Protein AF-A0A1F9ZA64-F1 (afdb_monomer)

Secondary structure (DSSP, 8-state):
------PPPPP-PPPPPPPPPPPPHHHHHHHHHHHHHHHHHHHHHHHHHHTT-SSHHHHHHHHHHHHHHHHHHHHHHHHHHHHHHHGGG-HHHHHHHHHHHHHHHHHHHHHHHTTTTTS-TTHHHHHHHHHHHHHHHHHHHHHHHTT----HHHHHHHHHHHHHHHHHHTTS---TTTHHHHHHHHHHHHHHHHHHHHHHHHHHHHH-GGGS---TT-PPPS-------S-TTS--S-HHHHHHHHHHHHHHHHHHHHHHHHHHHHHHHHHHHHHHHHHHHTT--TTTS-----TT-EEEEE-SSSTT-SS--TTHHHHHHHHHHHHHHTT-SEEEEEEEHHHHH-HHHHHHHHHHHHHHHHTT-EEEEEEEE-GGGGTSPPPHHHHHHHHHHHHHHHHHHH--SEE-SSS-TTTHHHHHHTS---HHHHHHHHHHHHHHHHHH-TT-EEEEEEESSHHHHHHHHHHHH--S---EEEEEE--SSGGGGGGHHHHHHHHHH-TTSEEEEEEE---HHHH-HHHHHHHHHHHHHHIIIII--SEEEES-SBTTSSTTS-TT------SB-TT-PBPHHHHHHHHHHHHH--

Structure (mmCIF, N/CA/C/O backbone):
data_AF-A0A1F9ZA64-F1
#
_entry.id   AF-A0A1F9ZA64-F1
#
loop_
_atom_site.group_PDB
_atom_site.id
_atom_site.type_symbol
_atom_site.label_atom_id
_atom_site.label_alt_id
_atom_site.label_comp_id
_atom_site.label_asym_id
_atom_site.label_entity_id
_atom_site.label_seq_id
_atom_site.pdbx_PDB_ins_code
_atom_site.Cartn_x
_atom_site.Cartn_y
_atom_site.Cartn_z
_atom_site.occupancy
_atom_site.B_iso_or_equiv
_atom_site.auth_seq_id
_atom_site.auth_comp_id
_atom_site.auth_asym_id
_atom_site.auth_atom_id
_atom_site.pdbx_PDB_model_num
ATOM 1 N N . MET A 1 1 ? 93.917 59.468 -30.353 1.00 34.66 1 MET A N 1
ATOM 2 C CA . MET A 1 1 ? 94.855 58.396 -30.747 1.00 34.66 1 MET A CA 1
ATOM 3 C C . MET A 1 1 ? 94.301 57.108 -30.159 1.00 34.66 1 MET A C 1
ATOM 5 O O . MET A 1 1 ? 94.281 56.991 -28.949 1.00 34.66 1 MET A O 1
ATOM 9 N N . GLU A 1 2 ? 93.487 56.354 -30.891 1.00 36.88 2 GLU A N 1
ATOM 10 C CA . GLU A 1 2 ? 93.859 55.410 -31.963 1.00 36.88 2 GLU A CA 1
ATOM 11 C C . GLU A 1 2 ? 94.019 53.977 -31.410 1.00 36.88 2 GLU A C 1
ATOM 13 O O . GLU A 1 2 ? 94.601 53.795 -30.346 1.00 36.88 2 GLU A O 1
ATOM 18 N N . LYS A 1 3 ? 93.527 53.001 -32.198 1.00 34.22 3 LYS A N 1
ATOM 19 C CA . LYS A 1 3 ? 93.493 51.527 -32.032 1.00 34.22 3 LYS A CA 1
ATOM 20 C C . LYS A 1 3 ? 92.385 50.967 -31.125 1.00 34.22 3 LYS A C 1
ATOM 22 O O . LYS A 1 3 ? 92.122 51.507 -30.068 1.00 34.22 3 LYS A O 1
ATOM 27 N N . ALA A 1 4 ? 91.735 49.837 -31.410 1.00 40.09 4 ALA A N 1
ATOM 28 C CA . ALA A 1 4 ? 91.620 48.952 -32.574 1.00 40.09 4 ALA A CA 1
ATOM 29 C C . ALA A 1 4 ? 90.578 47.853 -32.228 1.00 40.09 4 ALA A C 1
ATOM 31 O O . ALA A 1 4 ? 90.284 47.638 -31.059 1.00 40.09 4 ALA A O 1
ATOM 32 N N . MET A 1 5 ? 90.160 47.094 -33.250 1.00 35.97 5 MET A N 1
ATOM 33 C CA . MET A 1 5 ? 89.627 45.711 -33.218 1.00 35.97 5 MET A CA 1
ATOM 34 C C . MET A 1 5 ? 88.100 45.471 -33.124 1.00 35.97 5 MET A C 1
ATOM 36 O O . MET A 1 5 ? 87.472 45.606 -32.086 1.00 35.97 5 MET A O 1
ATOM 40 N N . ARG A 1 6 ? 87.581 45.019 -34.283 1.00 34.66 6 ARG A N 1
ATOM 41 C CA . ARG A 1 6 ? 86.536 44.013 -34.604 1.00 34.66 6 ARG A CA 1
ATOM 42 C C . ARG A 1 6 ? 85.399 43.729 -33.594 1.00 34.66 6 ARG A C 1
ATOM 44 O O . ARG A 1 6 ? 85.682 43.264 -32.495 1.00 34.66 6 ARG A O 1
ATOM 51 N N . PRO A 1 7 ? 84.118 43.799 -34.020 1.00 39.09 7 PRO A N 1
ATOM 52 C CA . PRO A 1 7 ? 82.998 43.307 -33.226 1.00 39.09 7 PRO A CA 1
ATOM 53 C C . PRO A 1 7 ? 82.739 41.806 -33.432 1.00 39.09 7 PRO A C 1
ATOM 55 O O . PRO A 1 7 ? 82.813 41.274 -34.543 1.00 39.09 7 PRO A O 1
ATOM 58 N N . ALA A 1 8 ? 82.409 41.155 -32.318 1.00 40.00 8 ALA A N 1
ATOM 59 C CA . ALA A 1 8 ? 81.906 39.796 -32.213 1.00 40.00 8 ALA A CA 1
ATOM 60 C C . ALA A 1 8 ? 80.422 39.706 -32.620 1.00 40.00 8 ALA A C 1
ATOM 62 O O . ALA A 1 8 ? 79.635 40.624 -32.398 1.00 40.00 8 ALA A O 1
ATOM 63 N N . THR A 1 9 ? 80.046 38.565 -33.192 1.00 44.16 9 THR A N 1
ATOM 64 C CA . THR A 1 9 ? 78.666 38.125 -33.452 1.00 44.16 9 THR A CA 1
ATOM 65 C C . THR A 1 9 ? 77.849 37.971 -32.165 1.00 44.16 9 THR A C 1
ATOM 67 O O . THR A 1 9 ? 78.349 37.334 -31.235 1.00 44.16 9 THR A O 1
ATOM 70 N N . PRO A 1 10 ? 76.577 38.414 -32.120 1.00 46.56 10 PRO A N 1
ATOM 71 C CA . PRO A 1 10 ? 75.652 38.020 -31.068 1.00 46.56 10 PRO A CA 1
ATOM 72 C C . PRO A 1 10 ? 74.839 36.778 -31.465 1.00 46.56 10 PRO A C 1
ATOM 74 O O . PRO A 1 10 ? 74.295 36.670 -32.565 1.00 46.56 10 PRO A O 1
ATOM 77 N N . SER A 1 11 ? 74.765 35.845 -30.523 1.00 44.78 11 SER A N 1
ATOM 78 C CA . SER A 1 11 ? 73.931 34.649 -30.501 1.00 44.78 11 SER A CA 1
ATOM 79 C C . SER A 1 11 ? 72.573 34.924 -29.831 1.00 44.78 11 SER A C 1
ATOM 81 O O . SER A 1 11 ? 72.484 35.715 -28.898 1.00 44.78 11 SER A O 1
ATOM 83 N N . GLY A 1 12 ? 71.536 34.194 -30.264 1.00 42.25 12 GLY A N 1
ATOM 84 C CA . GLY A 1 12 ? 70.399 33.799 -29.415 1.00 42.25 12 GLY A CA 1
ATOM 85 C C . GLY A 1 12 ? 69.157 34.700 -29.406 1.00 42.25 12 GLY A C 1
ATOM 86 O O . GLY A 1 12 ? 68.970 35.489 -28.488 1.00 42.25 12 GLY A O 1
ATOM 87 N N . GLY A 1 13 ? 68.241 34.499 -30.362 1.00 39.81 13 GLY A N 1
ATOM 88 C CA . GLY A 1 13 ? 66.859 34.996 -30.293 1.00 39.81 13 GLY A CA 1
ATOM 89 C C . GLY A 1 13 ? 65.888 33.899 -29.838 1.00 39.81 13 GLY A C 1
ATOM 90 O O . GLY A 1 13 ? 65.765 32.870 -30.499 1.00 39.81 13 GLY A O 1
ATOM 91 N N . VAL A 1 14 ? 65.206 34.119 -28.713 1.00 44.47 14 VAL A N 1
ATOM 92 C CA . VAL A 1 14 ? 64.148 33.256 -28.154 1.00 44.47 14 VAL A CA 1
ATOM 93 C C . VAL A 1 14 ? 62.829 33.496 -28.903 1.00 44.47 14 VAL A C 1
ATOM 95 O O . VAL A 1 14 ? 62.376 34.633 -29.010 1.00 44.47 14 VAL A O 1
ATOM 98 N N . SER A 1 15 ? 62.189 32.435 -29.405 1.00 43.09 15 SER A N 1
ATOM 99 C CA . SER A 1 15 ? 60.874 32.490 -30.063 1.00 43.09 15 SER A CA 1
ATOM 100 C C . SER A 1 15 ? 59.727 32.394 -29.049 1.00 43.09 15 SER A C 1
ATOM 102 O O . SER A 1 15 ? 59.600 31.383 -28.356 1.00 43.09 15 SER A O 1
ATOM 104 N N . VAL A 1 16 ? 58.859 33.407 -29.000 1.00 46.50 16 VAL A N 1
ATOM 105 C CA . VAL A 1 16 ? 57.597 33.393 -28.236 1.00 46.50 16 VAL A CA 1
ATOM 106 C C . VAL A 1 16 ? 56.478 32.781 -29.100 1.00 46.50 16 VAL A C 1
ATOM 108 O O . VAL A 1 16 ? 56.348 33.166 -30.264 1.00 46.50 16 VAL A O 1
ATOM 111 N N . PRO A 1 17 ? 55.651 31.847 -28.586 1.00 46.22 17 PRO A N 1
ATOM 112 C CA . PRO A 1 17 ? 54.546 31.269 -29.346 1.00 46.22 17 PRO A CA 1
ATOM 113 C C . PRO A 1 17 ? 53.368 32.249 -29.463 1.00 46.22 17 PRO A C 1
ATOM 115 O O . PRO A 1 17 ? 52.856 32.760 -28.469 1.00 46.22 17 PRO A O 1
ATOM 118 N N . VAL A 1 18 ? 52.914 32.484 -30.696 1.00 53.03 18 VAL A N 1
ATOM 119 C CA . VAL A 1 18 ? 51.732 33.299 -31.016 1.00 53.03 18 VAL A CA 1
ATOM 120 C C . VAL A 1 18 ? 50.469 32.445 -30.867 1.00 53.03 18 VAL A C 1
ATOM 122 O O . VAL A 1 18 ? 50.368 31.367 -31.454 1.00 53.03 18 VAL A O 1
ATOM 125 N N . ALA A 1 19 ? 49.498 32.920 -30.083 1.00 49.59 19 ALA A N 1
ATOM 126 C CA . ALA A 1 19 ? 48.211 32.251 -29.907 1.00 49.59 19 ALA A CA 1
ATOM 127 C C . ALA A 1 19 ? 47.408 32.217 -31.228 1.00 49.59 19 ALA A C 1
ATOM 129 O O . ALA A 1 19 ? 47.380 33.213 -31.956 1.00 49.59 19 ALA A O 1
ATOM 130 N N . PRO A 1 20 ? 46.732 31.099 -31.555 1.00 52.38 20 PRO A N 1
ATOM 131 C CA . PRO A 1 20 ? 45.963 30.990 -32.788 1.00 52.38 20 PRO A CA 1
ATOM 132 C C . PRO A 1 20 ? 44.730 31.913 -32.764 1.00 52.38 20 PRO A C 1
ATOM 134 O O . PRO A 1 20 ? 44.122 32.110 -31.708 1.00 52.38 20 PRO A O 1
ATOM 137 N N . PRO A 1 21 ? 44.316 32.454 -33.925 1.00 52.38 21 PRO A N 1
ATOM 138 C CA . PRO A 1 21 ? 43.219 33.408 -33.998 1.00 52.38 21 PRO A CA 1
ATOM 139 C C . PRO A 1 21 ? 41.872 32.775 -33.599 1.00 52.38 21 PRO A C 1
ATOM 141 O O . PRO A 1 21 ? 41.626 31.591 -33.870 1.00 52.38 21 PRO A O 1
ATOM 144 N N . PRO A 1 22 ? 40.965 33.555 -32.982 1.00 57.94 22 PRO A N 1
ATOM 145 C CA . PRO A 1 22 ? 39.662 33.067 -32.552 1.00 57.94 22 PRO A CA 1
ATOM 146 C C . PRO A 1 22 ? 38.815 32.614 -33.748 1.00 57.94 22 PRO A C 1
ATOM 148 O O . PRO A 1 22 ? 38.746 33.264 -34.792 1.00 57.94 22 PRO A O 1
ATOM 151 N N . ARG A 1 23 ? 38.140 31.470 -33.588 1.00 48.25 23 ARG A N 1
ATOM 152 C CA . ARG A 1 23 ? 37.271 30.896 -34.626 1.00 48.25 23 ARG A CA 1
ATOM 153 C C . ARG A 1 23 ? 36.085 31.830 -34.935 1.00 48.25 23 ARG A C 1
ATOM 155 O O . ARG A 1 23 ? 35.483 32.368 -34.006 1.00 48.25 23 ARG A O 1
ATOM 162 N N . PRO A 1 24 ? 35.670 31.964 -36.209 1.00 54.94 24 PRO A N 1
ATOM 163 C CA . PRO A 1 24 ? 34.635 32.913 -36.614 1.00 54.94 24 PRO A CA 1
ATOM 164 C C . PRO A 1 24 ? 33.249 32.565 -36.044 1.00 54.94 24 PRO A C 1
ATOM 166 O O . PRO A 1 24 ? 32.749 31.445 -36.192 1.00 54.94 24 PRO A O 1
ATOM 169 N N . ALA A 1 25 ? 32.585 33.570 -35.463 1.00 53.97 25 ALA A N 1
ATOM 170 C CA . ALA A 1 25 ? 31.289 33.482 -34.776 1.00 53.97 25 ALA A CA 1
ATOM 171 C C . ALA A 1 25 ? 30.141 32.876 -35.618 1.00 53.97 25 ALA A C 1
ATOM 173 O O . ALA A 1 25 ? 29.195 32.306 -35.071 1.00 53.97 25 ALA A O 1
ATOM 174 N N . LYS A 1 26 ? 30.238 32.915 -36.955 1.00 52.34 26 LYS A N 1
ATOM 175 C CA . LYS A 1 26 ? 29.260 32.294 -37.869 1.00 52.34 26 LYS A CA 1
ATOM 176 C C . LYS A 1 26 ? 29.178 30.768 -37.736 1.00 52.34 26 LYS A C 1
ATOM 178 O O . LYS A 1 26 ? 28.122 30.203 -38.012 1.00 52.34 26 LYS A O 1
ATOM 183 N N . ARG A 1 27 ? 30.250 30.096 -37.297 1.00 45.53 27 ARG A N 1
ATOM 184 C CA . ARG A 1 27 ? 30.264 28.630 -37.148 1.00 45.53 27 ARG A CA 1
ATOM 185 C C . ARG A 1 27 ? 29.477 28.174 -35.913 1.00 45.53 27 ARG A C 1
ATOM 187 O O . ARG A 1 27 ? 28.686 27.245 -36.019 1.00 45.53 27 ARG A O 1
ATOM 194 N N . ARG A 1 28 ? 29.574 28.918 -34.802 1.00 51.19 28 ARG A N 1
ATOM 195 C CA . ARG A 1 28 ? 28.826 28.638 -33.559 1.00 51.19 28 ARG A CA 1
ATOM 196 C C . ARG A 1 28 ? 27.310 28.796 -33.717 1.00 51.19 28 ARG A C 1
ATOM 198 O O . ARG A 1 28 ? 26.560 27.986 -33.187 1.00 51.19 28 ARG A O 1
ATOM 205 N N . ARG A 1 29 ? 26.841 29.783 -34.495 1.00 50.91 29 ARG A N 1
ATOM 206 C CA . ARG A 1 29 ? 25.395 29.967 -34.749 1.00 50.91 29 ARG A CA 1
ATOM 207 C C . ARG A 1 29 ? 24.776 28.840 -35.586 1.00 50.91 29 ARG A C 1
ATOM 209 O O . ARG A 1 29 ? 23.631 28.479 -35.347 1.00 50.91 29 ARG A O 1
ATOM 216 N N . ARG A 1 30 ? 25.520 28.261 -36.538 1.00 45.62 30 ARG A N 1
ATOM 217 C CA . ARG A 1 30 ? 25.044 27.113 -37.335 1.00 45.62 30 ARG A CA 1
ATOM 218 C C . ARG A 1 30 ? 25.040 25.807 -36.541 1.00 45.62 30 ARG A C 1
ATOM 220 O O . ARG A 1 30 ? 24.115 25.022 -36.704 1.00 45.62 30 ARG A O 1
ATOM 227 N N . GLU A 1 31 ? 26.031 25.598 -35.676 1.00 45.09 31 GLU A N 1
ATOM 228 C CA . GLU A 1 31 ? 26.086 24.430 -34.786 1.00 45.09 31 GLU A CA 1
ATOM 229 C C . GLU A 1 31 ? 24.939 24.467 -33.754 1.00 45.09 31 GLU A C 1
ATOM 231 O O . GLU A 1 31 ? 24.256 23.463 -33.577 1.00 45.09 31 GLU A O 1
ATOM 236 N N . GLY A 1 32 ? 24.629 25.636 -33.176 1.00 47.22 32 GLY A N 1
ATOM 237 C CA . GLY A 1 32 ? 23.491 25.796 -32.257 1.00 47.22 32 GLY A CA 1
ATOM 238 C C . GLY A 1 32 ? 22.116 25.590 -32.909 1.00 47.22 32 GLY A C 1
ATOM 239 O O . GLY A 1 32 ? 21.260 24.922 -32.335 1.00 47.22 32 GLY A O 1
ATOM 240 N N . ALA A 1 33 ? 21.908 26.096 -34.131 1.00 50.22 33 ALA A N 1
ATOM 241 C CA . ALA A 1 33 ? 20.642 25.922 -34.853 1.00 50.22 33 ALA A CA 1
ATOM 242 C C . ALA A 1 33 ? 20.391 24.464 -35.286 1.00 50.22 33 ALA A C 1
ATOM 244 O O . ALA A 1 33 ? 19.247 24.014 -35.304 1.00 50.22 33 ALA A O 1
ATOM 245 N N . LEU A 1 34 ? 21.452 23.710 -35.602 1.00 42.75 34 LEU A N 1
ATOM 246 C CA . LEU A 1 34 ? 21.355 22.290 -35.946 1.00 42.75 34 LEU A CA 1
ATOM 247 C C . LEU A 1 34 ? 21.003 21.436 -34.718 1.00 42.75 34 LEU A C 1
ATOM 249 O O . LEU A 1 34 ? 20.156 20.554 -34.816 1.00 42.75 34 LEU A O 1
ATOM 253 N N . ILE A 1 35 ? 21.612 21.724 -33.563 1.00 46.09 35 ILE A N 1
ATOM 254 C CA . ILE A 1 35 ? 21.318 21.031 -32.299 1.00 46.09 35 ILE A CA 1
ATOM 255 C C . ILE A 1 35 ? 19.862 21.275 -31.883 1.00 46.09 35 ILE A C 1
ATOM 257 O O . ILE A 1 35 ? 19.161 20.330 -31.530 1.00 46.09 35 ILE A O 1
ATOM 261 N N . LEU A 1 36 ? 19.380 22.516 -32.005 1.00 44.19 36 LEU A N 1
ATOM 262 C CA . LEU A 1 36 ? 17.999 22.865 -31.671 1.00 44.19 36 LEU A CA 1
ATOM 263 C C . LEU A 1 36 ? 16.986 22.220 -32.635 1.00 44.19 36 LEU A C 1
ATOM 265 O O . LEU A 1 36 ? 15.976 21.687 -32.191 1.00 44.19 36 LEU A O 1
ATOM 269 N N . GLY A 1 37 ? 17.276 22.193 -33.941 1.00 49.38 37 GLY A N 1
ATOM 270 C CA . GLY A 1 37 ? 16.413 21.537 -34.933 1.00 49.38 37 GLY A CA 1
ATOM 271 C C . GLY A 1 37 ? 16.327 20.016 -34.762 1.00 49.38 37 GLY A C 1
ATOM 272 O O . GLY A 1 37 ? 15.260 19.435 -34.944 1.00 49.38 37 GLY A O 1
ATOM 273 N N . VAL A 1 38 ? 17.427 19.369 -34.362 1.00 42.41 38 VAL A N 1
ATOM 274 C CA . VAL A 1 38 ? 17.452 17.931 -34.051 1.00 42.41 38 VAL A CA 1
ATOM 275 C C . VAL A 1 38 ? 16.685 17.636 -32.757 1.00 42.41 38 VAL A C 1
ATOM 277 O O . VAL A 1 38 ? 15.917 16.679 -32.720 1.00 42.41 38 VAL A O 1
ATOM 280 N N . ALA A 1 39 ? 16.812 18.479 -31.728 1.00 39.50 39 ALA A N 1
ATOM 281 C CA . ALA A 1 39 ? 16.066 18.320 -30.479 1.00 39.50 39 ALA A CA 1
ATOM 282 C C . ALA A 1 39 ? 14.544 18.468 -30.676 1.00 39.50 39 ALA A C 1
ATOM 284 O O . ALA A 1 39 ? 13.777 17.664 -30.154 1.00 39.50 39 ALA A O 1
ATOM 285 N N . VAL A 1 40 ? 14.103 19.435 -31.489 1.00 43.44 40 VAL A N 1
ATOM 286 C CA . VAL A 1 40 ? 12.673 19.687 -31.762 1.00 43.44 40 VAL A CA 1
ATOM 287 C C . VAL A 1 40 ? 12.016 18.566 -32.583 1.00 43.44 40 VAL A C 1
ATOM 289 O O . VAL A 1 40 ? 10.820 18.336 -32.440 1.00 43.44 40 VAL A O 1
ATOM 292 N N . LEU A 1 41 ? 12.777 17.832 -33.404 1.00 41.91 41 LEU A N 1
ATOM 293 C CA . LEU A 1 41 ? 12.263 16.696 -34.186 1.00 41.91 41 LEU A CA 1
ATOM 294 C C . LEU A 1 41 ? 12.318 15.357 -33.439 1.00 41.91 41 LEU A C 1
ATOM 296 O O . LEU A 1 41 ? 11.470 14.499 -33.674 1.00 41.91 41 LEU A O 1
ATOM 300 N N . LEU A 1 42 ? 13.297 15.162 -32.550 1.00 38.84 42 LEU A N 1
ATOM 301 C CA . LEU A 1 42 ? 13.461 13.896 -31.831 1.00 38.84 42 LEU A CA 1
ATOM 302 C C . LEU A 1 42 ? 12.441 13.713 -30.704 1.00 38.84 42 LEU A C 1
ATOM 304 O O . LEU A 1 42 ? 12.009 12.588 -30.487 1.00 38.84 42 LEU A O 1
ATOM 308 N N . VAL A 1 43 ? 12.015 14.789 -30.037 1.00 40.06 43 VAL A N 1
ATOM 309 C CA . VAL A 1 43 ? 11.092 14.711 -28.888 1.00 40.06 43 VAL A CA 1
ATOM 310 C C . VAL A 1 43 ? 9.669 14.254 -29.281 1.00 40.06 43 VAL A C 1
ATOM 312 O O . VAL A 1 43 ? 9.134 13.354 -28.631 1.00 40.06 43 VAL A O 1
ATOM 315 N N . PRO A 1 44 ? 9.045 14.760 -30.365 1.00 37.69 44 PRO A N 1
ATOM 316 C CA . PRO A 1 44 ? 7.736 14.265 -30.805 1.00 37.69 44 PRO A CA 1
ATOM 317 C C . PRO A 1 44 ? 7.814 12.860 -31.416 1.00 37.69 44 PRO A C 1
ATOM 319 O O . PRO A 1 44 ? 6.914 12.047 -31.224 1.00 37.69 44 PRO A O 1
ATOM 322 N N . ALA A 1 45 ? 8.907 12.547 -32.124 1.00 40.34 45 ALA A N 1
ATOM 323 C CA . ALA A 1 45 ? 9.122 11.230 -32.718 1.00 40.34 45 ALA A CA 1
ATOM 324 C C . ALA A 1 45 ? 9.350 10.147 -31.653 1.00 40.34 45 ALA A C 1
ATOM 326 O O . ALA A 1 45 ? 8.847 9.036 -31.810 1.00 40.34 45 ALA A O 1
ATOM 327 N N . SER A 1 46 ? 10.041 10.471 -30.552 1.00 36.31 46 SER A N 1
ATOM 328 C CA . SER A 1 46 ? 10.144 9.559 -29.413 1.00 36.31 46 SER A CA 1
ATOM 329 C C . SER A 1 46 ? 8.778 9.305 -28.786 1.00 36.31 46 SER A C 1
ATOM 331 O O . SER A 1 46 ? 8.461 8.151 -28.553 1.00 36.31 46 SER A O 1
ATOM 333 N N . LEU A 1 47 ? 7.930 10.330 -28.624 1.00 38.97 47 LEU A N 1
ATOM 334 C CA . LEU A 1 47 ? 6.593 10.182 -28.030 1.00 38.97 47 LEU A CA 1
ATOM 335 C C . LEU A 1 47 ? 5.646 9.301 -28.869 1.00 38.97 47 LEU A C 1
ATOM 337 O O . LEU A 1 47 ? 4.953 8.462 -28.306 1.00 38.97 47 LEU A O 1
ATOM 341 N N . VAL A 1 48 ? 5.655 9.421 -30.203 1.00 40.09 48 VAL A N 1
ATOM 342 C CA . VAL A 1 48 ? 4.830 8.575 -31.096 1.00 40.09 48 VAL A CA 1
ATOM 343 C C . VAL A 1 48 ? 5.315 7.116 -31.119 1.00 40.09 48 VAL A C 1
ATOM 345 O O . VAL A 1 48 ? 4.509 6.192 -31.208 1.00 40.09 48 VAL A O 1
ATOM 348 N N . VAL A 1 49 ? 6.628 6.884 -31.011 1.00 38.72 49 VAL A N 1
ATOM 349 C CA . VAL A 1 49 ? 7.214 5.532 -30.944 1.00 38.72 49 VAL A CA 1
ATOM 350 C C . VAL A 1 49 ? 6.993 4.886 -29.571 1.00 38.72 49 VAL A C 1
ATOM 352 O O . VAL A 1 49 ? 6.755 3.676 -29.510 1.00 38.72 49 VAL A O 1
ATOM 355 N N . THR A 1 50 ? 6.986 5.676 -28.490 1.00 39.12 50 THR A N 1
ATOM 356 C CA . THR A 1 50 ? 6.597 5.239 -27.138 1.00 39.12 50 THR A CA 1
ATOM 357 C C . THR A 1 50 ? 5.199 4.617 -27.138 1.00 39.12 50 THR A C 1
ATOM 359 O O . THR A 1 50 ? 5.006 3.559 -26.548 1.00 39.12 50 THR A O 1
ATOM 362 N N . SER A 1 51 ? 4.244 5.193 -27.876 1.00 39.84 51 SER A N 1
ATOM 363 C CA . SER A 1 51 ? 2.868 4.679 -27.964 1.00 39.84 51 SER A CA 1
ATOM 364 C C . SER A 1 51 ? 2.727 3.367 -28.750 1.00 39.84 51 SER A C 1
ATOM 366 O O . SER A 1 51 ? 1.718 2.683 -28.612 1.00 39.84 51 SER A O 1
ATOM 368 N N . LEU A 1 52 ? 3.708 3.001 -29.585 1.00 37.62 52 LEU A N 1
ATOM 369 C CA . LEU A 1 52 ? 3.611 1.864 -30.516 1.00 37.62 52 LEU A CA 1
ATOM 370 C C . LEU A 1 52 ? 4.423 0.624 -30.100 1.00 37.62 52 LEU A C 1
ATOM 372 O O . LEU A 1 52 ? 4.263 -0.433 -30.709 1.00 37.62 52 LEU A O 1
ATOM 376 N N . THR A 1 53 ? 5.314 0.726 -29.107 1.00 42.47 53 THR A N 1
ATOM 377 C CA . THR A 1 53 ? 6.330 -0.312 -28.818 1.00 42.47 53 THR A CA 1
ATOM 378 C C . THR A 1 53 ? 6.135 -1.109 -27.527 1.00 42.47 53 THR A C 1
ATOM 380 O O . THR A 1 53 ? 6.881 -2.059 -27.302 1.00 42.47 53 THR A O 1
ATOM 383 N N . GLY A 1 54 ? 5.086 -0.840 -26.748 1.00 36.78 54 GLY A N 1
ATOM 384 C CA . GLY A 1 54 ? 4.727 -1.605 -25.541 1.00 36.78 54 GLY A CA 1
ATOM 385 C C . GLY A 1 54 ? 4.109 -2.995 -25.785 1.00 36.78 54 GLY A C 1
ATOM 386 O O . GLY A 1 54 ? 3.325 -3.453 -24.971 1.00 36.78 54 GLY A O 1
ATOM 387 N N . GLY A 1 55 ? 4.390 -3.670 -26.908 1.00 48.34 55 GLY A N 1
ATOM 388 C CA . GLY A 1 55 ? 3.736 -4.939 -27.270 1.00 48.34 55 GLY A CA 1
ATOM 389 C C . GLY A 1 55 ? 4.640 -5.953 -27.978 1.00 48.34 55 GLY A C 1
ATOM 390 O O . GLY A 1 55 ? 5.854 -5.780 -28.058 1.00 48.34 55 GLY A O 1
ATOM 391 N N . ALA A 1 56 ? 4.043 -7.010 -28.545 1.00 37.22 56 ALA A N 1
ATOM 392 C CA . ALA A 1 56 ? 4.719 -8.167 -29.164 1.00 37.22 56 ALA A CA 1
ATOM 393 C C . ALA A 1 56 ? 5.850 -7.826 -30.163 1.00 37.22 56 ALA A C 1
ATOM 395 O O . ALA A 1 56 ? 6.789 -8.604 -30.338 1.00 37.22 56 ALA A O 1
ATOM 396 N N . LEU A 1 57 ? 5.804 -6.645 -30.785 1.00 42.12 57 LEU A N 1
ATOM 397 C CA . LEU A 1 57 ? 6.852 -6.147 -31.674 1.00 42.12 57 LEU A CA 1
ATOM 398 C C . LEU A 1 57 ? 8.194 -5.914 -30.945 1.00 42.12 57 LEU A C 1
ATOM 400 O O . LEU A 1 57 ? 9.248 -6.190 -31.515 1.00 42.12 57 LEU A O 1
ATOM 404 N N . GLY A 1 58 ? 8.173 -5.481 -29.680 1.00 44.47 58 GLY A N 1
ATOM 405 C CA . GLY A 1 58 ? 9.374 -5.297 -28.856 1.00 44.47 58 GLY A CA 1
ATOM 406 C C . GLY A 1 58 ? 10.100 -6.614 -28.563 1.00 44.47 58 GLY A C 1
ATOM 407 O O . GLY A 1 58 ? 11.325 -6.687 -28.666 1.00 44.47 58 GLY A O 1
ATOM 408 N N . ILE A 1 59 ? 9.343 -7.688 -28.314 1.00 42.66 59 ILE A N 1
ATOM 409 C CA . ILE A 1 59 ? 9.878 -9.043 -28.099 1.00 42.66 59 ILE A CA 1
ATOM 410 C C . ILE A 1 59 ? 10.546 -9.571 -29.376 1.00 42.66 59 ILE A C 1
ATOM 412 O O . ILE A 1 59 ? 11.642 -10.130 -29.322 1.00 42.66 59 ILE A O 1
ATOM 416 N N . VAL A 1 60 ? 9.935 -9.346 -30.543 1.00 44.16 60 VAL A N 1
ATOM 417 C CA . VAL A 1 60 ? 10.506 -9.750 -31.841 1.00 44.16 60 VAL A CA 1
ATOM 418 C C . VAL A 1 60 ? 11.802 -8.990 -32.145 1.00 44.16 60 VAL A C 1
ATOM 420 O O . VAL A 1 60 ? 12.766 -9.587 -32.627 1.00 44.16 60 VAL A O 1
ATOM 423 N N . VAL A 1 61 ? 11.870 -7.695 -31.818 1.00 47.06 61 VAL A N 1
ATOM 424 C CA . VAL A 1 61 ? 13.094 -6.889 -31.974 1.00 47.06 61 VAL A CA 1
ATOM 425 C C . VAL A 1 61 ? 14.202 -7.372 -31.032 1.00 47.06 61 VAL A C 1
ATOM 427 O O . VAL A 1 61 ? 15.347 -7.517 -31.466 1.00 47.06 61 VAL A O 1
ATOM 430 N N . TYR A 1 62 ? 13.874 -7.691 -29.776 1.00 44.16 62 TYR A N 1
ATOM 431 C CA . TYR A 1 62 ? 14.830 -8.240 -28.810 1.00 44.16 62 TYR A CA 1
ATOM 432 C C . TYR A 1 62 ? 15.372 -9.614 -29.242 1.00 44.16 62 TYR A C 1
ATOM 434 O O . TYR A 1 62 ? 16.587 -9.830 -29.262 1.00 44.16 62 TYR A O 1
ATOM 442 N N . ALA A 1 63 ? 14.495 -10.518 -29.689 1.00 43.16 63 ALA A N 1
ATOM 443 C CA . ALA A 1 63 ? 14.887 -11.820 -30.231 1.00 43.16 63 ALA A CA 1
ATOM 444 C C . ALA A 1 63 ? 15.757 -11.683 -31.496 1.00 43.16 63 ALA A C 1
ATOM 446 O O . ALA A 1 63 ? 16.759 -12.385 -31.646 1.00 43.16 63 ALA A O 1
ATOM 447 N N . GLY A 1 64 ? 15.429 -10.736 -32.382 1.00 49.69 64 GLY A N 1
ATOM 448 C CA . GLY A 1 64 ? 16.233 -10.421 -33.563 1.00 49.69 64 GLY A CA 1
ATOM 449 C C . GLY A 1 64 ? 17.642 -9.931 -33.214 1.00 49.69 64 GLY A C 1
ATOM 450 O O . GLY A 1 64 ? 18.616 -10.361 -33.834 1.00 49.69 64 GLY A O 1
ATOM 451 N N . LEU A 1 65 ? 17.773 -9.088 -32.185 1.00 46.41 65 LEU A N 1
ATOM 452 C CA . LEU A 1 65 ? 19.067 -8.612 -31.687 1.00 46.41 65 LEU A CA 1
ATOM 453 C C . LEU A 1 65 ? 19.918 -9.741 -31.101 1.00 46.41 65 LEU A C 1
ATOM 455 O O . LEU A 1 65 ? 21.109 -9.807 -31.407 1.00 46.41 65 LEU A O 1
ATOM 459 N N . LEU A 1 66 ? 19.321 -10.653 -30.327 1.00 43.84 66 LEU A N 1
ATOM 460 C CA . LEU A 1 66 ? 20.017 -11.830 -29.795 1.00 43.84 66 LEU A CA 1
ATOM 461 C C . LEU A 1 66 ? 20.544 -12.734 -30.914 1.00 43.84 66 LEU A C 1
ATOM 463 O O . LEU A 1 66 ? 21.719 -13.096 -30.901 1.00 43.84 66 LEU A O 1
ATOM 467 N N . ILE A 1 67 ? 19.722 -13.033 -31.923 1.00 48.59 67 ILE A N 1
ATOM 468 C CA . ILE A 1 67 ? 20.133 -13.849 -33.076 1.00 48.59 67 ILE A CA 1
ATOM 469 C C . ILE A 1 67 ? 21.289 -13.180 -33.830 1.00 48.59 67 ILE A C 1
ATOM 471 O O . ILE A 1 67 ? 22.274 -13.841 -34.164 1.00 48.59 67 ILE A O 1
ATOM 475 N N . LEU A 1 68 ? 21.212 -11.867 -34.066 1.00 46.88 68 LEU A N 1
ATOM 476 C CA . LEU A 1 68 ? 22.280 -11.117 -34.732 1.00 46.88 68 LEU A CA 1
ATOM 477 C C . LEU A 1 68 ? 23.584 -11.125 -33.923 1.00 46.88 68 LEU A C 1
ATOM 479 O O . LEU A 1 68 ? 24.655 -11.300 -34.507 1.00 46.88 68 LEU A O 1
ATOM 483 N N . LEU A 1 69 ? 23.508 -11.003 -32.595 1.00 44.94 69 LEU A N 1
ATOM 484 C CA . LEU A 1 69 ? 24.661 -11.108 -31.695 1.00 44.94 69 LEU A CA 1
ATOM 485 C C . LEU A 1 69 ? 25.281 -12.510 -31.716 1.00 44.94 69 LEU A C 1
ATOM 487 O O . LEU A 1 69 ? 26.503 -12.640 -31.802 1.00 44.94 69 LEU A O 1
ATOM 491 N N . THR A 1 70 ? 24.465 -13.564 -31.703 1.00 43.22 70 THR A N 1
ATOM 492 C CA . THR A 1 70 ? 24.937 -14.953 -31.790 1.00 43.22 70 THR A CA 1
ATOM 493 C C . THR A 1 70 ? 25.610 -15.233 -33.130 1.00 43.22 70 THR A C 1
ATOM 495 O O . THR A 1 70 ? 26.703 -15.800 -33.163 1.00 43.22 70 THR A O 1
ATOM 498 N N . VAL A 1 71 ? 25.013 -14.787 -34.239 1.00 46.59 71 VAL A N 1
ATOM 499 C CA . VAL A 1 71 ? 25.596 -14.925 -35.582 1.00 46.59 71 VAL A CA 1
ATOM 500 C C . VAL A 1 71 ? 26.902 -14.136 -35.696 1.00 46.59 71 VAL A C 1
ATOM 502 O O . VAL A 1 71 ? 27.880 -14.647 -36.243 1.00 46.59 71 VAL A O 1
ATOM 505 N N . TRP A 1 72 ? 26.959 -12.926 -35.137 1.00 45.66 72 TRP A N 1
ATOM 506 C CA . TRP A 1 72 ? 28.176 -12.115 -35.098 1.00 45.66 72 TRP A CA 1
ATOM 507 C C . TRP A 1 72 ? 29.297 -12.791 -34.300 1.00 45.66 72 TRP A C 1
ATOM 509 O O . TRP A 1 72 ? 30.434 -12.862 -34.768 1.00 45.66 72 TRP A O 1
ATOM 519 N N . ASN A 1 73 ? 28.984 -13.347 -33.129 1.00 46.88 73 ASN A N 1
ATOM 520 C CA . ASN A 1 73 ? 29.954 -14.058 -32.299 1.00 46.88 73 ASN A CA 1
ATOM 521 C C . ASN A 1 73 ? 30.440 -15.352 -32.966 1.00 46.88 73 ASN A C 1
ATOM 523 O O . ASN A 1 73 ? 31.642 -15.612 -32.984 1.00 46.88 73 ASN A O 1
ATOM 527 N N . ALA A 1 74 ? 29.545 -16.121 -33.591 1.00 45.50 74 ALA A N 1
ATOM 528 C CA . ALA A 1 74 ? 29.919 -17.296 -34.376 1.00 45.50 74 ALA A CA 1
ATOM 529 C C . ALA A 1 74 ? 30.842 -16.918 -35.547 1.00 45.50 74 ALA A C 1
ATOM 531 O O . ALA A 1 74 ? 31.844 -17.587 -35.803 1.00 45.50 74 ALA A O 1
ATOM 532 N N . TRP A 1 75 ? 30.555 -15.805 -36.224 1.00 48.97 75 TRP A N 1
ATOM 533 C CA . TRP A 1 75 ? 31.402 -15.282 -37.290 1.00 48.97 75 TRP A CA 1
ATOM 534 C C . TRP A 1 75 ? 32.778 -14.835 -36.775 1.00 48.97 75 TRP A C 1
ATOM 536 O O . TRP A 1 75 ? 33.789 -15.178 -37.386 1.00 48.97 75 TRP A O 1
ATOM 546 N N . ALA A 1 76 ? 32.845 -14.162 -35.624 1.00 45.78 76 ALA A N 1
ATOM 547 C CA . ALA A 1 76 ? 34.102 -13.757 -34.993 1.00 45.78 76 ALA A CA 1
ATOM 548 C C . ALA A 1 76 ? 34.961 -14.960 -34.559 1.00 45.78 76 ALA A C 1
ATOM 550 O O . ALA A 1 76 ? 36.179 -14.945 -34.743 1.00 45.78 76 ALA A O 1
ATOM 551 N N . VAL A 1 77 ? 34.340 -16.029 -34.046 1.00 46.06 77 VAL A N 1
ATOM 552 C CA . VAL A 1 77 ? 35.023 -17.292 -33.714 1.00 46.06 77 VAL A CA 1
ATOM 553 C C . VAL A 1 77 ? 35.557 -17.974 -34.974 1.00 46.06 77 VAL A C 1
ATOM 555 O O . VAL A 1 77 ? 36.698 -18.435 -34.984 1.00 46.06 77 VAL A O 1
ATOM 558 N N . LEU A 1 78 ? 34.781 -18.000 -36.059 1.00 47.94 78 LEU A N 1
ATOM 559 C CA . LEU A 1 78 ? 35.225 -18.555 -37.340 1.00 47.94 78 LEU A CA 1
ATOM 560 C C . LEU A 1 78 ? 36.359 -17.738 -37.968 1.00 47.94 78 LEU A C 1
ATOM 562 O O . LEU A 1 78 ? 37.277 -18.316 -38.551 1.00 47.94 78 LEU A O 1
ATOM 566 N N . ASP A 1 79 ? 36.326 -16.412 -37.844 1.00 47.06 79 ASP A N 1
ATOM 567 C CA . ASP A 1 79 ? 37.389 -15.539 -38.344 1.00 47.06 79 ASP A CA 1
ATOM 568 C C . ASP A 1 79 ? 38.668 -15.677 -37.504 1.00 47.06 79 ASP A C 1
ATOM 570 O O . ASP A 1 79 ? 39.766 -15.754 -38.055 1.00 47.06 79 ASP A O 1
ATOM 574 N N . LEU A 1 80 ? 38.537 -15.848 -36.183 1.00 48.72 80 LEU A N 1
ATOM 575 C CA . LEU A 1 80 ? 39.649 -16.196 -35.299 1.00 48.72 80 LEU A CA 1
ATOM 576 C C . LEU A 1 80 ? 40.232 -17.573 -35.644 1.00 48.72 80 LEU A C 1
ATOM 578 O O . LEU A 1 80 ? 41.447 -17.702 -35.777 1.00 48.72 80 LEU A O 1
ATOM 582 N N . ALA A 1 81 ? 39.391 -18.588 -35.850 1.00 52.16 81 ALA A N 1
ATOM 583 C CA . ALA A 1 81 ? 39.822 -19.927 -36.243 1.00 52.16 81 ALA A CA 1
ATOM 584 C C . ALA A 1 81 ? 40.538 -19.912 -37.602 1.00 52.16 81 ALA A C 1
ATOM 586 O O . ALA A 1 81 ? 41.580 -20.546 -37.759 1.00 52.16 81 ALA A O 1
ATOM 587 N N . ARG A 1 82 ? 40.046 -19.124 -38.567 1.00 51.22 82 ARG A N 1
ATOM 588 C CA . ARG A 1 82 ? 40.725 -18.891 -39.851 1.00 51.22 82 ARG A CA 1
ATOM 589 C C . ARG A 1 82 ? 42.050 -18.166 -39.661 1.00 51.22 82 ARG A C 1
ATOM 591 O O . ARG A 1 82 ? 43.046 -18.593 -40.234 1.00 51.22 82 ARG A O 1
ATOM 598 N N . ALA A 1 83 ? 42.099 -17.116 -38.848 1.00 51.31 83 ALA A N 1
ATOM 599 C CA . ALA A 1 83 ? 43.334 -16.394 -38.561 1.00 51.31 83 ALA A CA 1
ATOM 600 C C . ALA A 1 83 ? 44.384 -17.310 -37.910 1.00 51.31 83 ALA A C 1
ATOM 602 O O . ALA A 1 83 ? 45.549 -17.260 -38.293 1.00 51.31 83 ALA A O 1
ATOM 603 N N . VAL A 1 84 ? 43.973 -18.195 -36.999 1.00 53.19 84 VAL A N 1
ATOM 604 C CA . VAL A 1 84 ? 44.831 -19.220 -36.382 1.00 53.19 84 VAL A CA 1
ATOM 605 C C . VAL A 1 84 ? 45.278 -20.267 -37.410 1.00 53.19 84 VAL A C 1
ATOM 607 O O . VAL A 1 84 ? 46.459 -20.608 -37.460 1.00 53.19 84 VAL A O 1
ATOM 610 N N . TRP A 1 85 ? 44.377 -20.726 -38.283 1.00 51.94 85 TRP A N 1
ATOM 611 C CA . TRP A 1 85 ? 44.670 -21.702 -39.340 1.00 51.94 85 TRP A CA 1
ATOM 612 C C . TRP A 1 85 ? 45.648 -21.162 -40.397 1.00 51.94 85 TRP A C 1
ATOM 614 O O . TRP A 1 85 ? 46.555 -21.870 -40.839 1.00 51.94 85 TRP A O 1
ATOM 624 N N . PHE A 1 86 ? 45.508 -19.888 -40.771 1.00 48.12 86 PHE A N 1
ATOM 625 C CA . PHE A 1 86 ? 46.378 -19.208 -41.734 1.00 48.12 86 PHE A CA 1
ATOM 626 C C . PHE A 1 86 ? 47.668 -18.648 -41.107 1.00 48.12 86 PHE A C 1
ATOM 628 O O . PHE A 1 86 ? 48.642 -18.417 -41.824 1.00 48.12 86 PHE A O 1
ATOM 635 N N . ALA A 1 87 ? 47.755 -18.521 -39.778 1.00 49.44 87 ALA A N 1
ATOM 636 C CA . ALA A 1 87 ? 48.960 -18.092 -39.058 1.00 49.44 87 ALA A CA 1
ATOM 637 C C . ALA A 1 87 ? 50.050 -19.179 -38.922 1.00 49.44 87 ALA A C 1
ATOM 639 O O . ALA A 1 87 ? 50.944 -19.064 -38.078 1.00 49.44 87 ALA A O 1
ATOM 640 N N . ARG A 1 88 ? 50.069 -20.197 -39.798 1.00 48.34 88 ARG A N 1
ATOM 641 C CA . ARG A 1 88 ? 51.185 -21.162 -39.908 1.00 48.34 88 ARG A CA 1
ATOM 642 C C . ARG A 1 88 ? 52.538 -20.509 -40.258 1.00 48.34 88 ARG A C 1
ATOM 644 O O . ARG A 1 88 ? 53.574 -21.147 -40.080 1.00 48.34 88 ARG A O 1
ATOM 651 N N . ALA A 1 89 ? 52.555 -19.241 -40.680 1.00 49.25 89 ALA A N 1
ATOM 652 C CA . ALA A 1 89 ? 53.769 -18.499 -41.036 1.00 49.25 89 ALA A CA 1
ATOM 653 C C . ALA A 1 89 ? 54.495 -17.803 -39.857 1.00 49.25 89 ALA A C 1
ATOM 655 O O . ALA A 1 89 ? 55.658 -17.431 -40.000 1.00 49.25 89 ALA A O 1
ATOM 656 N N . HIS A 1 90 ? 53.883 -17.657 -38.673 1.00 49.59 90 HIS A N 1
ATOM 657 C CA . HIS A 1 90 ? 54.500 -16.938 -37.541 1.00 49.59 90 HIS A CA 1
ATOM 658 C C . HIS A 1 90 ? 54.453 -17.735 -36.228 1.00 49.59 90 HIS A C 1
ATOM 660 O O . HIS A 1 90 ? 53.772 -17.383 -35.263 1.00 49.59 90 HIS A O 1
ATOM 666 N N . ARG A 1 91 ? 55.257 -18.807 -36.176 1.00 49.28 91 ARG A N 1
ATOM 667 C CA . ARG A 1 91 ? 55.321 -19.769 -35.056 1.00 49.28 91 ARG A CA 1
ATOM 668 C C . ARG A 1 91 ? 55.681 -19.160 -33.688 1.00 49.28 91 ARG A C 1
ATOM 670 O O . ARG A 1 91 ? 55.301 -19.725 -32.672 1.00 49.28 91 ARG A O 1
ATOM 677 N N . ARG A 1 92 ? 56.357 -18.002 -33.629 1.00 50.16 92 ARG A N 1
ATOM 678 C CA . ARG A 1 92 ? 56.751 -17.361 -32.352 1.00 50.16 92 ARG A CA 1
ATOM 679 C C . ARG A 1 92 ? 55.643 -16.527 -31.696 1.00 50.16 92 ARG A C 1
ATOM 681 O O . ARG A 1 92 ? 55.594 -16.457 -30.475 1.00 50.16 92 ARG A O 1
ATOM 688 N N . ALA A 1 93 ? 54.731 -15.936 -32.472 1.00 48.50 93 ALA A N 1
ATOM 689 C CA . ALA A 1 93 ? 53.584 -15.207 -31.916 1.00 48.50 93 ALA A CA 1
ATOM 690 C C . ALA A 1 93 ? 52.475 -16.169 -31.458 1.00 48.50 93 ALA A C 1
ATOM 692 O O . ALA A 1 93 ? 51.817 -15.924 -30.450 1.00 48.50 93 ALA A O 1
ATOM 693 N N . LEU A 1 94 ? 52.324 -17.300 -32.157 1.00 45.69 94 LEU A N 1
ATOM 694 C CA . LEU A 1 94 ? 51.344 -18.333 -31.829 1.00 45.69 94 LEU A CA 1
ATOM 695 C C . LEU A 1 94 ? 51.594 -18.952 -30.441 1.00 45.69 94 LEU A C 1
ATOM 697 O O . LEU A 1 94 ? 50.643 -19.145 -29.696 1.00 45.69 94 LEU A O 1
ATOM 701 N N . GLY A 1 95 ? 52.857 -19.178 -30.054 1.00 49.50 95 GLY A N 1
ATOM 702 C CA . GLY A 1 95 ? 53.206 -19.725 -28.733 1.00 49.50 95 GLY A CA 1
ATOM 703 C C . GLY A 1 95 ? 52.819 -18.815 -27.561 1.00 49.50 95 GLY A C 1
ATOM 704 O O . GLY A 1 95 ? 52.319 -19.296 -26.551 1.00 49.50 95 GLY A O 1
ATOM 705 N N . VAL A 1 96 ? 52.959 -17.494 -27.717 1.00 52.78 96 VAL A N 1
ATOM 706 C CA . VAL A 1 96 ? 52.557 -16.516 -26.687 1.00 52.78 96 VAL A CA 1
ATOM 707 C C . VAL A 1 96 ? 51.032 -16.391 -26.608 1.00 52.78 96 VAL A C 1
ATOM 709 O O . VAL A 1 96 ? 50.476 -16.279 -25.520 1.00 52.78 96 VAL A O 1
ATOM 712 N N . HIS A 1 97 ? 50.336 -16.448 -27.747 1.00 51.56 97 HIS A N 1
ATOM 713 C CA . HIS A 1 97 ? 48.873 -16.364 -27.792 1.00 51.56 97 HIS A CA 1
ATOM 714 C C . HIS A 1 97 ? 48.188 -17.630 -27.266 1.00 51.56 97 HIS A C 1
ATOM 716 O O . HIS A 1 97 ? 47.223 -17.525 -26.514 1.00 51.56 97 HIS A O 1
ATOM 722 N N . VAL A 1 98 ? 48.718 -18.811 -27.596 1.00 53.09 98 VAL A N 1
ATOM 723 C CA . VAL A 1 98 ? 48.257 -20.090 -27.038 1.00 53.09 98 VAL A CA 1
ATOM 724 C C . VAL A 1 98 ? 48.615 -20.186 -25.554 1.00 53.09 98 VAL A C 1
ATOM 726 O O . VAL A 1 98 ? 47.783 -20.636 -24.779 1.00 53.09 98 VAL A O 1
ATOM 729 N N . GLY A 1 99 ? 49.783 -19.688 -25.131 1.00 51.78 99 GLY A N 1
ATOM 730 C CA . GLY A 1 99 ? 50.183 -19.648 -23.720 1.00 51.78 99 GLY A CA 1
ATOM 731 C C . GLY A 1 99 ? 49.319 -18.725 -22.852 1.00 51.78 99 GLY A C 1
ATOM 732 O O . GLY A 1 99 ? 48.934 -19.117 -21.758 1.00 51.78 99 GLY A O 1
ATOM 733 N N . LEU A 1 100 ? 48.952 -17.534 -23.342 1.00 51.78 100 LEU A N 1
ATOM 734 C CA . LEU A 1 100 ? 48.057 -16.615 -22.622 1.00 51.78 100 LEU A CA 1
ATOM 735 C C . LEU A 1 100 ? 46.615 -17.127 -22.566 1.00 51.78 100 LEU A C 1
ATOM 737 O O . LEU A 1 100 ? 45.975 -17.019 -21.525 1.00 51.78 100 LEU A O 1
ATOM 741 N N . LEU A 1 101 ? 46.112 -17.710 -23.659 1.00 53.09 101 LEU A N 1
ATOM 742 C CA . LEU A 1 101 ? 44.780 -18.313 -23.676 1.00 53.09 101 LEU A CA 1
ATOM 743 C C . LEU A 1 101 ? 44.732 -19.550 -22.768 1.00 53.09 101 LEU A C 1
ATOM 745 O O . LEU A 1 101 ? 43.811 -19.670 -21.974 1.00 53.09 101 LEU A O 1
ATOM 749 N N . ALA A 1 102 ? 45.743 -20.423 -22.827 1.00 51.16 102 ALA A N 1
ATOM 750 C CA . ALA A 1 102 ? 45.853 -21.592 -21.957 1.00 51.16 102 ALA A CA 1
ATOM 751 C C . ALA A 1 102 ? 46.054 -21.201 -20.486 1.00 51.16 102 ALA A C 1
ATOM 753 O O . ALA A 1 102 ? 45.471 -21.836 -19.619 1.00 51.16 102 ALA A O 1
ATOM 754 N N . GLY A 1 103 ? 46.808 -20.135 -20.199 1.00 52.00 103 GLY A N 1
ATOM 755 C CA . GLY A 1 103 ? 46.983 -19.596 -18.848 1.00 52.00 103 GLY A CA 1
ATOM 756 C C . GLY A 1 103 ? 45.702 -18.981 -18.282 1.00 52.00 103 GLY A C 1
ATOM 757 O O . GLY A 1 103 ? 45.361 -19.247 -17.135 1.00 52.00 103 GLY A O 1
ATOM 758 N N . ALA A 1 104 ? 44.947 -18.228 -19.087 1.00 52.41 104 ALA A N 1
ATOM 759 C CA . ALA A 1 104 ? 43.647 -17.686 -18.687 1.00 52.41 104 ALA A CA 1
ATOM 760 C C . ALA A 1 104 ? 42.591 -18.790 -18.509 1.00 52.41 104 ALA A C 1
ATOM 762 O O . ALA A 1 104 ? 41.815 -18.746 -17.559 1.00 52.41 104 ALA A O 1
ATOM 763 N N . LEU A 1 105 ? 42.595 -19.807 -19.379 1.00 51.69 105 LEU A N 1
ATOM 764 C CA . LEU A 1 105 ? 41.720 -20.975 -19.267 1.00 51.69 105 LEU A CA 1
ATOM 765 C C . LEU A 1 105 ? 42.074 -21.820 -18.035 1.00 51.69 105 LEU A C 1
ATOM 767 O O . LEU A 1 105 ? 41.185 -22.222 -17.299 1.00 51.69 105 LEU A O 1
ATOM 771 N N . ALA A 1 106 ? 43.364 -22.050 -17.775 1.00 48.72 106 ALA A N 1
ATOM 772 C CA . ALA A 1 106 ? 43.836 -22.779 -16.601 1.00 48.72 106 ALA A CA 1
ATOM 773 C C . ALA A 1 106 ? 43.551 -22.012 -15.305 1.00 48.72 106 ALA A C 1
ATOM 775 O O . ALA A 1 106 ? 43.106 -22.621 -14.343 1.00 48.72 106 ALA A O 1
ATOM 776 N N . ALA A 1 107 ? 43.725 -20.686 -15.281 1.00 52.12 107 ALA A N 1
ATOM 777 C CA . ALA A 1 107 ? 43.353 -19.851 -14.141 1.00 52.12 107 ALA A CA 1
ATOM 778 C C . ALA A 1 107 ? 41.836 -19.860 -13.901 1.00 52.12 107 ALA A C 1
ATOM 780 O O . ALA A 1 107 ? 41.411 -19.996 -12.763 1.00 52.12 107 ALA A O 1
ATOM 781 N N . ALA A 1 108 ? 41.020 -19.795 -14.957 1.00 50.94 108 ALA A N 1
ATOM 782 C CA . ALA A 1 108 ? 39.566 -19.921 -14.866 1.00 50.94 108 ALA A CA 1
ATOM 783 C C . ALA A 1 108 ? 39.119 -21.303 -14.359 1.00 50.94 108 ALA A C 1
ATOM 785 O O . ALA A 1 108 ? 38.214 -21.396 -13.533 1.00 50.94 108 ALA A O 1
ATOM 786 N N . LEU A 1 109 ? 39.767 -22.374 -14.825 1.00 49.16 109 LEU A N 1
ATOM 787 C CA . LEU A 1 109 ? 39.492 -23.747 -14.401 1.00 49.16 109 LEU A CA 1
ATOM 788 C C . LEU A 1 109 ? 39.988 -24.026 -12.974 1.00 49.16 109 LEU A C 1
ATOM 790 O O . LEU A 1 109 ? 39.295 -24.712 -12.236 1.00 49.16 109 LEU A O 1
ATOM 794 N N . LEU A 1 110 ? 41.132 -23.471 -12.557 1.00 49.25 110 LEU A N 1
ATOM 795 C CA . LEU A 1 110 ? 41.653 -23.565 -11.184 1.00 49.25 110 LEU A CA 1
ATOM 796 C C . LEU A 1 110 ? 40.834 -22.718 -10.202 1.00 49.25 110 LEU A C 1
ATOM 798 O O . LEU A 1 110 ? 40.549 -23.173 -9.099 1.00 49.25 110 LEU A O 1
ATOM 802 N N . TRP A 1 111 ? 40.395 -21.526 -10.615 1.00 46.69 111 TRP A N 1
ATOM 803 C CA . TRP A 1 111 ? 39.452 -20.696 -9.859 1.00 46.69 111 TRP A CA 1
ATOM 804 C C . TRP A 1 111 ? 38.091 -21.388 -9.728 1.00 46.69 111 TRP A C 1
ATOM 806 O O . TRP A 1 111 ? 37.479 -21.364 -8.666 1.00 46.69 111 TRP A O 1
ATOM 816 N N . GLY A 1 112 ? 37.639 -22.072 -10.784 1.00 45.78 112 GLY A N 1
ATOM 817 C CA . GLY A 1 112 ? 36.439 -22.902 -10.751 1.00 45.78 112 GLY A CA 1
ATOM 818 C C . GLY A 1 112 ? 36.581 -24.171 -9.900 1.00 45.78 112 GLY A C 1
ATOM 819 O O . GLY A 1 112 ? 35.653 -24.539 -9.187 1.00 45.78 112 GLY A O 1
ATOM 820 N N . ALA A 1 113 ? 37.745 -24.821 -9.914 1.00 45.25 113 ALA A N 1
ATOM 821 C CA . ALA A 1 113 ? 38.029 -25.986 -9.078 1.00 45.25 113 ALA A CA 1
ATOM 822 C C . ALA A 1 113 ? 38.145 -25.621 -7.585 1.00 45.25 113 ALA A C 1
ATOM 824 O O . ALA A 1 113 ? 37.751 -26.414 -6.736 1.00 45.25 113 ALA A O 1
ATOM 825 N N . GLY A 1 114 ? 38.619 -24.410 -7.263 1.00 47.28 114 GLY A N 1
ATOM 826 C CA . GLY A 1 114 ? 38.659 -23.879 -5.895 1.00 47.28 114 GLY A CA 1
ATOM 827 C C . GLY A 1 114 ? 37.295 -23.471 -5.319 1.00 47.28 114 GLY A C 1
ATOM 828 O O . GLY A 1 114 ? 37.192 -23.265 -4.115 1.00 47.28 114 GLY A O 1
ATOM 829 N N . LEU A 1 115 ? 36.250 -23.374 -6.152 1.00 45.03 115 LEU A N 1
ATOM 830 C CA . LEU A 1 115 ? 34.890 -22.972 -5.760 1.00 45.03 115 LEU A CA 1
ATOM 831 C C . LEU A 1 115 ? 33.907 -24.150 -5.592 1.00 45.03 115 LEU A C 1
ATOM 833 O O . LEU A 1 115 ? 32.707 -23.915 -5.475 1.00 45.03 115 LEU A O 1
ATOM 837 N N . ASP A 1 116 ? 34.391 -25.399 -5.588 1.00 42.09 116 ASP A N 1
ATOM 838 C CA . ASP A 1 116 ? 33.574 -26.628 -5.568 1.00 42.09 116 ASP A CA 1
ATOM 839 C C . ASP A 1 116 ? 32.385 -26.581 -6.554 1.00 42.09 116 ASP A C 1
ATOM 841 O O . ASP A 1 116 ? 31.204 -26.665 -6.212 1.00 42.09 116 ASP A O 1
ATOM 845 N N . LEU A 1 117 ? 32.709 -26.404 -7.838 1.00 47.47 117 LEU A N 1
ATOM 846 C CA . LEU A 1 117 ? 31.734 -26.348 -8.933 1.00 47.47 117 LEU A CA 1
ATOM 847 C C . LEU A 1 117 ? 31.163 -27.720 -9.338 1.00 47.47 117 LEU A C 1
ATOM 849 O O . LEU A 1 117 ? 30.368 -27.790 -10.275 1.00 47.47 117 LEU A O 1
ATOM 853 N N . SER A 1 118 ? 31.549 -28.809 -8.668 1.00 42.28 118 SER A N 1
ATOM 854 C CA . SER A 1 118 ? 31.168 -30.172 -9.061 1.00 42.28 118 SER A CA 1
ATOM 855 C C . SER A 1 118 ? 29.715 -30.535 -8.720 1.00 42.28 118 SER A C 1
ATOM 857 O O . SER A 1 118 ? 29.169 -31.474 -9.296 1.00 42.28 118 SER A O 1
ATOM 859 N N . THR A 1 119 ? 29.058 -29.763 -7.845 1.00 42.53 119 THR A N 1
ATOM 860 C CA . THR A 1 119 ? 27.718 -30.077 -7.313 1.00 42.53 119 THR A CA 1
ATOM 861 C C . THR A 1 119 ? 26.631 -29.051 -7.646 1.00 42.53 119 THR A C 1
ATOM 863 O O . THR A 1 119 ? 25.468 -29.275 -7.313 1.00 42.53 119 THR A O 1
ATOM 866 N N . LYS A 1 120 ? 26.948 -27.930 -8.317 1.00 48.44 120 LYS A N 1
ATOM 867 C CA . LYS A 1 120 ? 25.981 -26.834 -8.529 1.00 48.44 120 LYS A CA 1
ATOM 868 C C . LYS A 1 120 ? 25.607 -26.635 -10.006 1.00 48.44 120 LYS A C 1
ATOM 870 O O . LYS A 1 120 ? 26.502 -26.509 -10.843 1.00 48.44 120 LYS A O 1
ATOM 875 N N . PRO A 1 121 ? 24.311 -26.445 -10.342 1.00 45.31 121 PRO A N 1
ATOM 876 C CA . PRO A 1 121 ? 23.813 -26.241 -11.717 1.00 45.31 121 PRO A CA 1
ATOM 877 C C . PRO A 1 121 ? 24.313 -24.953 -12.408 1.00 45.31 121 PRO A C 1
ATOM 879 O O . PRO A 1 121 ? 23.908 -24.636 -13.523 1.00 45.31 121 PRO A O 1
ATOM 882 N N . ARG A 1 122 ? 25.205 -24.195 -11.762 1.00 49.41 122 ARG A N 1
ATOM 883 C CA . ARG A 1 122 ? 25.676 -22.866 -12.178 1.00 49.41 122 ARG A CA 1
ATOM 884 C C . ARG A 1 122 ? 27.103 -22.862 -12.734 1.00 49.41 122 ARG A C 1
ATOM 886 O O . ARG A 1 122 ? 27.548 -21.835 -13.245 1.00 49.41 122 ARG A O 1
ATOM 893 N N . ALA A 1 123 ? 27.805 -23.998 -12.703 1.00 46.50 123 ALA A N 1
ATOM 894 C CA . ALA A 1 123 ? 29.132 -24.146 -13.307 1.00 46.50 123 ALA A CA 1
ATOM 895 C C . ALA A 1 123 ? 29.213 -23.679 -14.782 1.00 46.50 123 ALA A C 1
ATOM 897 O O . ALA A 1 123 ? 30.188 -23.007 -15.128 1.00 46.50 123 ALA A O 1
ATOM 898 N N . PRO A 1 124 ? 28.196 -23.904 -15.645 1.00 48.69 124 PRO A N 1
ATOM 899 C CA . PRO A 1 124 ? 28.232 -23.425 -17.030 1.00 48.69 124 PRO A CA 1
ATOM 900 C C . PRO A 1 124 ? 28.261 -21.893 -17.158 1.00 48.69 124 PRO A C 1
ATOM 902 O O . PRO A 1 124 ? 28.927 -21.368 -18.049 1.00 48.69 124 PRO A O 1
ATOM 905 N N . LEU A 1 125 ? 27.585 -21.168 -16.258 1.00 48.06 125 LEU A N 1
ATOM 906 C CA . LEU A 1 125 ? 27.523 -19.700 -16.268 1.00 48.06 125 LEU A CA 1
ATOM 907 C C . LEU A 1 125 ? 28.855 -19.076 -15.831 1.00 48.06 125 LEU A C 1
ATOM 909 O O . LEU A 1 125 ? 29.331 -18.131 -16.459 1.00 48.06 125 LEU A O 1
ATOM 913 N N . PHE A 1 126 ? 29.508 -19.653 -14.818 1.00 51.97 126 PHE A N 1
ATOM 914 C CA . PHE A 1 126 ? 30.852 -19.238 -14.400 1.00 51.97 126 PHE A CA 1
ATOM 915 C C . PHE A 1 126 ? 31.902 -19.496 -15.484 1.00 51.97 126 PHE A C 1
ATOM 917 O O . PHE A 1 126 ? 32.730 -18.628 -15.763 1.00 51.97 126 PHE A O 1
ATOM 924 N N . VAL A 1 127 ? 31.836 -20.655 -16.147 1.00 52.69 127 VAL A N 1
ATOM 925 C CA . VAL A 1 127 ? 32.709 -20.968 -17.286 1.00 52.69 127 VAL A CA 1
ATOM 926 C C . VAL A 1 127 ? 32.461 -19.990 -18.442 1.00 52.69 127 VAL A C 1
ATOM 928 O O . VAL A 1 127 ? 33.420 -19.468 -19.010 1.00 52.69 127 VAL A O 1
ATOM 931 N N . ALA A 1 128 ? 31.204 -19.659 -18.754 1.00 51.66 128 ALA A N 1
ATOM 932 C CA . ALA A 1 128 ? 30.863 -18.687 -19.796 1.00 51.66 128 ALA A CA 1
ATOM 933 C C . ALA A 1 128 ? 31.372 -17.265 -19.487 1.00 51.66 128 ALA A C 1
ATOM 935 O O . ALA A 1 128 ? 31.901 -16.593 -20.380 1.00 51.66 128 ALA A O 1
ATOM 936 N N . ALA A 1 129 ? 31.277 -16.817 -18.230 1.00 51.59 129 ALA A N 1
ATOM 937 C CA . ALA A 1 129 ? 31.828 -15.536 -17.791 1.00 51.59 129 ALA A CA 1
ATOM 938 C C . ALA A 1 129 ? 33.365 -15.526 -17.884 1.00 51.59 129 ALA A C 1
ATOM 940 O O . ALA A 1 129 ? 33.955 -14.607 -18.452 1.00 51.59 129 ALA A O 1
ATOM 941 N N . ALA A 1 130 ? 34.035 -16.579 -17.418 1.00 52.59 130 ALA A N 1
ATOM 942 C CA . ALA A 1 130 ? 35.492 -16.648 -17.469 1.00 52.59 130 ALA A CA 1
ATOM 943 C C . ALA A 1 130 ? 36.035 -16.702 -18.912 1.00 52.59 130 ALA A C 1
ATOM 945 O O . ALA A 1 130 ? 37.005 -16.014 -19.240 1.00 52.59 130 ALA A O 1
ATOM 946 N N . LEU A 1 131 ? 35.370 -17.447 -19.802 1.00 53.34 131 LEU A N 1
ATOM 947 C CA . LEU A 1 131 ? 35.690 -17.487 -21.233 1.00 53.34 131 LEU A CA 1
ATOM 948 C C . LEU A 1 131 ? 35.492 -16.123 -21.903 1.00 53.34 131 LEU A C 1
ATOM 950 O O . LEU A 1 131 ? 36.341 -15.687 -22.684 1.00 53.34 131 LEU A O 1
ATOM 954 N N . SER A 1 132 ? 34.405 -15.426 -21.566 1.00 53.19 132 SER A N 1
ATOM 955 C CA . SER A 1 132 ? 34.121 -14.086 -22.087 1.00 53.19 132 SER A CA 1
ATOM 956 C C . SER A 1 132 ? 35.161 -13.067 -21.611 1.00 53.19 132 SER A C 1
ATOM 958 O O . SER A 1 132 ? 35.624 -12.247 -22.403 1.00 53.19 132 SER A O 1
ATOM 960 N N . LEU A 1 133 ? 35.619 -13.158 -20.356 1.00 53.72 133 LEU A N 1
ATOM 961 C CA . LEU A 1 133 ? 36.670 -12.293 -19.811 1.00 53.72 133 LEU A CA 1
ATOM 962 C C . LEU A 1 133 ? 38.030 -12.562 -20.466 1.00 53.72 133 LEU A C 1
ATOM 964 O O . LEU A 1 133 ? 38.722 -11.626 -20.868 1.00 53.72 133 LEU A O 1
ATOM 968 N N . ALA A 1 134 ? 38.403 -13.833 -20.627 1.00 52.62 134 ALA A N 1
ATOM 969 C CA . ALA A 1 134 ? 39.637 -14.216 -21.310 1.00 52.62 134 ALA A CA 1
ATOM 970 C C . ALA A 1 134 ? 39.653 -13.711 -22.764 1.00 52.62 134 ALA A C 1
ATOM 972 O O . ALA A 1 134 ? 40.661 -13.182 -23.242 1.00 52.62 134 ALA A O 1
ATOM 973 N N . TYR A 1 135 ? 38.511 -13.803 -23.449 1.00 56.56 135 TYR A N 1
ATOM 974 C CA . TYR A 1 135 ? 38.344 -13.285 -24.802 1.00 56.56 135 TYR A CA 1
ATOM 975 C C . TYR A 1 135 ? 38.424 -11.748 -24.858 1.00 56.56 135 TYR A C 1
ATOM 977 O O . TYR A 1 135 ? 39.096 -11.204 -25.737 1.00 56.56 135 TYR A O 1
ATOM 985 N N . THR A 1 136 ? 37.843 -11.040 -23.884 1.00 53.19 136 THR A N 1
ATOM 986 C CA . THR A 1 136 ? 37.998 -9.583 -23.709 1.00 53.19 136 THR A CA 1
ATOM 987 C C . THR A 1 136 ? 39.458 -9.170 -23.576 1.00 53.19 136 THR A C 1
ATOM 989 O O . THR A 1 136 ? 39.929 -8.298 -24.306 1.00 53.19 136 THR A O 1
ATOM 992 N N . VAL A 1 137 ? 40.199 -9.803 -22.664 1.00 53.50 137 VAL A N 1
ATOM 993 C CA . VAL A 1 137 ? 41.610 -9.477 -22.413 1.00 53.50 137 VAL A CA 1
ATOM 994 C C . VAL A 1 137 ? 42.446 -9.713 -23.671 1.00 53.50 137 VAL A C 1
ATOM 996 O O . VAL A 1 137 ? 43.254 -8.862 -24.054 1.00 53.50 137 VAL A O 1
ATOM 999 N N . LEU A 1 138 ? 42.197 -10.821 -24.376 1.00 57.06 138 LEU A N 1
ATOM 1000 C CA . LEU A 1 138 ? 42.858 -11.122 -25.642 1.00 57.06 138 LEU A CA 1
ATOM 1001 C C . LEU A 1 138 ? 42.566 -10.052 -26.706 1.00 57.06 138 LEU A C 1
ATOM 1003 O O . LEU A 1 138 ? 43.486 -9.596 -27.387 1.00 57.06 138 LEU A O 1
ATOM 1007 N N . GLN A 1 139 ? 41.314 -9.612 -26.836 1.00 56.88 139 GLN A N 1
ATOM 1008 C CA . GLN A 1 139 ? 40.923 -8.595 -27.814 1.00 56.88 139 GLN A CA 1
ATOM 1009 C C . GLN A 1 139 ? 41.485 -7.203 -27.488 1.00 56.88 139 GLN A C 1
ATOM 1011 O O . GLN A 1 139 ? 41.924 -6.499 -28.402 1.00 56.88 139 GLN A O 1
ATOM 1016 N N . LEU A 1 140 ? 41.548 -6.813 -26.208 1.00 53.56 140 LEU A N 1
ATOM 1017 C CA . LEU A 1 140 ? 42.208 -5.570 -25.777 1.00 53.56 140 LEU A CA 1
ATOM 1018 C C . LEU A 1 140 ? 43.693 -5.588 -26.126 1.00 53.56 140 LEU A C 1
ATOM 1020 O O . LEU A 1 140 ? 44.207 -4.633 -26.710 1.00 53.56 140 LEU A O 1
ATOM 1024 N N . PHE A 1 141 ? 44.371 -6.698 -25.835 1.00 55.22 141 PHE A N 1
ATOM 1025 C CA . PHE A 1 141 ? 45.790 -6.856 -26.129 1.00 55.22 141 PHE A CA 1
ATOM 1026 C C . PHE A 1 141 ? 46.073 -6.820 -27.639 1.00 55.22 141 PHE A C 1
ATOM 1028 O O . PHE A 1 141 ? 46.976 -6.116 -28.098 1.00 55.22 141 PHE A O 1
ATOM 1035 N N . LEU A 1 142 ? 45.273 -7.532 -28.439 1.00 56.97 142 LEU A N 1
ATOM 1036 C CA . LEU A 1 142 ? 45.394 -7.532 -29.900 1.00 56.97 142 LEU A CA 1
ATOM 1037 C C . LEU A 1 142 ? 45.094 -6.154 -30.509 1.00 56.97 142 LEU A C 1
ATOM 1039 O O . LEU A 1 142 ? 45.753 -5.763 -31.476 1.00 56.97 142 LEU A O 1
ATOM 1043 N N . SER A 1 143 ? 44.151 -5.405 -29.934 1.00 55.50 143 SER A N 1
ATOM 1044 C CA . SER A 1 143 ? 43.811 -4.043 -30.367 1.00 55.50 143 SER A CA 1
ATOM 1045 C C . SER A 1 143 ? 44.919 -3.044 -30.032 1.00 55.50 143 SER A C 1
ATOM 1047 O O . SER A 1 143 ? 45.339 -2.282 -30.908 1.00 55.50 143 SER A O 1
ATOM 1049 N N . ALA A 1 144 ? 45.477 -3.117 -28.818 1.00 51.84 144 ALA A N 1
ATOM 1050 C CA . ALA A 1 144 ? 46.616 -2.305 -28.391 1.00 51.84 144 ALA A CA 1
ATOM 1051 C C . ALA A 1 144 ? 47.844 -2.528 -29.290 1.00 51.84 144 ALA A C 1
ATOM 1053 O O . ALA A 1 144 ? 48.486 -1.573 -29.727 1.00 51.84 144 ALA A O 1
ATOM 1054 N N . ARG A 1 145 ? 48.127 -3.784 -29.657 1.00 52.47 145 ARG A N 1
ATOM 1055 C CA . ARG A 1 145 ? 49.280 -4.141 -30.500 1.00 52.47 145 ARG A CA 1
ATOM 1056 C C . ARG A 1 145 ? 49.123 -3.740 -31.971 1.00 52.47 145 ARG A C 1
ATOM 1058 O O . ARG A 1 145 ? 50.121 -3.584 -32.667 1.00 52.47 145 ARG A O 1
ATOM 1065 N N . ARG A 1 146 ? 47.888 -3.594 -32.462 1.00 56.03 146 ARG A N 1
ATOM 1066 C CA . ARG A 1 146 ? 47.584 -3.229 -33.860 1.00 56.03 146 ARG A CA 1
ATOM 1067 C C . ARG A 1 146 ? 47.358 -1.730 -34.070 1.00 56.03 146 ARG A C 1
ATOM 1069 O O . ARG A 1 146 ? 47.001 -1.340 -35.180 1.00 56.03 146 ARG A O 1
ATOM 1076 N N . SER A 1 147 ? 47.511 -0.905 -33.030 1.00 45.75 147 SER A N 1
ATOM 1077 C CA . SER A 1 147 ? 47.242 0.545 -33.069 1.00 45.75 147 SER A CA 1
ATOM 1078 C C . SER A 1 147 ? 45.824 0.900 -33.556 1.00 45.75 147 SER A C 1
ATOM 1080 O O . SER A 1 147 ? 45.575 2.025 -33.990 1.00 45.75 147 SER A O 1
ATOM 1082 N N . ARG A 1 148 ? 44.876 -0.051 -33.517 1.00 50.88 148 ARG A N 1
ATOM 1083 C CA . ARG A 1 148 ? 43.490 0.145 -33.963 1.00 50.88 148 ARG A CA 1
ATOM 1084 C C . ARG A 1 148 ? 42.580 0.284 -32.749 1.00 50.88 148 ARG A C 1
ATOM 1086 O O . ARG A 1 148 ? 42.577 -0.568 -31.869 1.00 50.88 148 ARG A O 1
ATOM 1093 N N . ARG A 1 149 ? 41.785 1.358 -32.742 1.00 48.41 149 ARG A N 1
ATOM 1094 C CA . ARG A 1 149 ? 40.836 1.751 -31.682 1.00 48.41 149 ARG A CA 1
ATOM 1095 C C . ARG A 1 149 ? 39.551 0.903 -31.649 1.00 48.41 149 ARG A C 1
ATOM 1097 O O . ARG A 1 149 ? 38.493 1.435 -31.336 1.00 48.41 149 ARG A O 1
ATOM 1104 N N . ASP A 1 150 ? 39.605 -0.377 -32.006 1.00 52.47 150 ASP A N 1
ATOM 1105 C CA . ASP A 1 150 ? 38.400 -1.219 -32.052 1.00 52.47 150 ASP A CA 1
ATOM 1106 C C . ASP A 1 150 ? 38.159 -1.884 -30.687 1.00 52.47 150 ASP A C 1
ATOM 1108 O O . ASP A 1 150 ? 38.352 -3.078 -30.484 1.00 52.47 150 ASP A O 1
ATOM 1112 N N . LEU A 1 151 ? 37.805 -1.053 -29.701 1.00 49.06 151 LEU A N 1
ATOM 1113 C CA . LEU A 1 151 ? 37.597 -1.457 -28.304 1.00 49.06 151 LEU A CA 1
ATOM 1114 C C . LEU A 1 151 ? 36.203 -2.060 -28.049 1.00 49.06 151 LEU A C 1
ATOM 1116 O O . LEU A 1 151 ? 35.924 -2.506 -26.943 1.00 49.06 151 LEU A O 1
ATOM 1120 N N . LEU A 1 152 ? 35.337 -2.104 -29.065 1.00 45.94 152 LEU A N 1
ATOM 1121 C CA . LEU A 1 152 ? 33.934 -2.517 -28.961 1.00 45.94 152 LEU A CA 1
ATOM 1122 C C . LEU A 1 152 ? 33.756 -3.972 -28.509 1.00 45.94 152 LEU A C 1
ATOM 1124 O O . LEU A 1 152 ? 33.065 -4.231 -27.529 1.00 45.94 152 LEU A O 1
ATOM 1128 N N . ALA A 1 153 ? 34.396 -4.926 -29.188 1.00 46.75 153 ALA A N 1
ATOM 1129 C CA . ALA A 1 153 ? 34.286 -6.350 -28.861 1.00 46.75 153 ALA A CA 1
ATOM 1130 C C . ALA A 1 153 ? 34.783 -6.710 -27.443 1.00 46.75 153 ALA A C 1
ATOM 1132 O O . ALA A 1 153 ? 34.102 -7.478 -26.759 1.00 46.75 153 ALA A O 1
ATOM 1133 N N . PRO A 1 154 ? 35.919 -6.173 -26.956 1.00 48.50 154 PRO A N 1
ATOM 1134 C CA . PRO A 1 154 ? 36.296 -6.382 -25.565 1.00 48.50 154 PRO A CA 1
ATOM 1135 C C . PRO A 1 154 ? 35.342 -5.716 -24.563 1.00 48.50 154 PRO A C 1
ATOM 1137 O O . PRO A 1 154 ? 35.090 -6.278 -23.503 1.00 48.50 154 PRO A O 1
ATOM 1140 N N . PHE A 1 155 ? 34.752 -4.564 -24.888 1.00 47.09 155 PHE A N 1
ATOM 1141 C CA . PHE A 1 155 ? 33.833 -3.885 -23.968 1.00 47.09 155 PHE A CA 1
ATOM 1142 C C . PHE A 1 155 ? 32.476 -4.599 -23.833 1.00 47.09 155 PHE A C 1
ATOM 1144 O O . PHE A 1 155 ? 31.964 -4.722 -22.725 1.00 47.09 155 PHE A O 1
ATOM 1151 N N . TYR A 1 156 ? 31.920 -5.140 -24.926 1.00 48.12 156 TYR A N 1
ATOM 1152 C CA . TYR A 1 156 ? 30.689 -5.950 -24.888 1.00 48.12 156 TYR A CA 1
ATOM 1153 C C . TYR A 1 156 ? 30.853 -7.230 -24.064 1.00 48.12 156 TYR A C 1
ATOM 1155 O O . TYR A 1 156 ? 29.975 -7.600 -23.288 1.00 48.12 156 TYR A O 1
ATOM 1163 N N . ASN A 1 157 ? 31.998 -7.895 -24.204 1.00 51.12 157 ASN A N 1
ATOM 1164 C CA . ASN A 1 157 ? 32.283 -9.091 -23.424 1.00 51.12 157 ASN A CA 1
ATOM 1165 C C . ASN A 1 157 ? 32.560 -8.749 -21.953 1.00 51.12 157 ASN A C 1
ATOM 1167 O O . ASN A 1 157 ? 32.114 -9.486 -21.085 1.00 51.12 157 ASN A O 1
ATOM 1171 N N . LEU A 1 158 ? 33.189 -7.606 -21.646 1.00 49.38 158 LEU A N 1
ATOM 1172 C CA . LEU A 1 158 ? 33.296 -7.110 -20.269 1.00 49.38 158 LEU A CA 1
ATOM 1173 C C . LEU A 1 158 ? 31.917 -6.830 -19.654 1.00 49.38 158 LEU A C 1
ATOM 1175 O O . LEU A 1 158 ? 31.682 -7.220 -18.520 1.00 49.38 158 LEU A O 1
ATOM 1179 N N . PHE A 1 159 ? 30.995 -6.215 -20.400 1.00 50.25 159 PHE A N 1
ATOM 1180 C CA . PHE A 1 159 ? 29.637 -5.931 -19.928 1.00 50.25 159 PHE A CA 1
ATOM 1181 C C . PHE A 1 159 ? 28.857 -7.211 -19.601 1.00 50.25 159 PHE A C 1
ATOM 1183 O O . PHE A 1 159 ? 28.251 -7.292 -18.540 1.00 50.25 159 PHE A O 1
ATOM 1190 N N . ASN A 1 160 ? 28.930 -8.237 -20.456 1.00 49.53 160 ASN A N 1
ATOM 1191 C CA . ASN A 1 160 ? 28.306 -9.537 -20.186 1.00 49.53 160 ASN A CA 1
ATOM 1192 C C . ASN A 1 160 ? 28.938 -10.245 -18.981 1.00 49.53 160 ASN A C 1
ATOM 1194 O O . ASN A 1 160 ? 28.229 -10.856 -18.188 1.00 49.53 160 ASN A O 1
ATOM 1198 N N . VAL A 1 161 ? 30.260 -10.142 -18.815 1.00 49.09 161 VAL A N 1
ATOM 1199 C CA . VAL A 1 161 ? 30.969 -10.697 -17.652 1.00 49.09 161 VAL A CA 1
ATOM 1200 C C . VAL A 1 161 ? 30.575 -9.980 -16.371 1.00 49.09 161 VAL A C 1
ATOM 1202 O O . VAL A 1 161 ? 30.323 -10.643 -15.373 1.00 49.09 161 VAL A O 1
ATOM 1205 N N . VAL A 1 162 ? 30.492 -8.649 -16.399 1.00 52.19 162 VAL A N 1
ATOM 1206 C CA . VAL A 1 162 ? 30.046 -7.848 -15.257 1.00 52.19 162 VAL A CA 1
ATOM 1207 C C . VAL A 1 162 ? 28.592 -8.176 -14.947 1.00 52.19 162 VAL A C 1
ATOM 1209 O O . VAL A 1 162 ? 28.303 -8.500 -13.810 1.00 52.19 162 VAL A O 1
ATOM 1212 N N . PHE A 1 163 ? 27.697 -8.215 -15.935 1.00 52.44 163 PHE A N 1
ATOM 1213 C CA . PHE A 1 163 ? 26.295 -8.584 -15.730 1.00 52.44 163 PHE A CA 1
ATOM 1214 C C . PHE A 1 163 ? 26.132 -9.987 -15.125 1.00 52.44 163 PHE A C 1
ATOM 1216 O O . PHE A 1 163 ? 25.415 -10.136 -14.142 1.00 52.44 163 PHE A O 1
ATOM 1223 N N . LEU A 1 164 ? 26.829 -11.007 -15.646 1.00 50.06 164 LEU A N 1
ATOM 1224 C CA . LEU A 1 164 ? 26.792 -12.356 -15.067 1.00 50.06 164 LEU A CA 1
ATOM 1225 C C . LEU A 1 164 ? 27.407 -12.405 -13.664 1.00 50.06 164 LEU A C 1
ATOM 1227 O O . LEU A 1 164 ? 26.855 -13.062 -12.789 1.00 50.06 164 LEU A O 1
ATOM 1231 N N . ALA A 1 165 ? 28.530 -11.721 -13.432 1.00 49.94 165 ALA A N 1
ATOM 1232 C CA . ALA A 1 165 ? 29.157 -11.652 -12.112 1.00 49.94 165 ALA A CA 1
ATOM 1233 C C . ALA A 1 165 ? 28.255 -10.938 -11.098 1.00 49.94 165 ALA A C 1
ATOM 1235 O O . ALA A 1 165 ? 28.184 -11.347 -9.945 1.00 49.94 165 ALA A O 1
ATOM 1236 N N . VAL A 1 166 ? 27.531 -9.913 -11.545 1.00 48.34 166 VAL A N 1
ATOM 1237 C CA . VAL A 1 166 ? 26.548 -9.172 -10.761 1.00 48.34 166 VAL A CA 1
ATOM 1238 C C . VAL A 1 166 ? 25.325 -10.035 -10.447 1.00 48.34 166 VAL A C 1
ATOM 1240 O O . VAL A 1 166 ? 24.945 -10.153 -9.288 1.00 48.34 166 VAL A O 1
ATOM 1243 N N . TYR A 1 167 ? 24.761 -10.715 -11.442 1.00 50.06 167 TYR A N 1
ATOM 1244 C CA . TYR A 1 167 ? 23.647 -11.645 -11.253 1.00 50.06 167 TYR A CA 1
ATOM 1245 C C . TYR A 1 167 ? 23.999 -12.771 -10.266 1.00 50.06 167 TYR A C 1
ATOM 1247 O O . TYR A 1 167 ? 23.213 -13.106 -9.389 1.00 50.06 167 TYR A O 1
ATOM 1255 N N . LEU A 1 168 ? 25.217 -13.314 -10.353 1.00 49.41 168 LEU A N 1
ATOM 1256 C CA . LEU A 1 168 ? 25.697 -14.368 -9.455 1.00 49.41 168 LEU A CA 1
ATOM 1257 C C . LEU A 1 168 ? 26.040 -13.863 -8.040 1.00 49.41 168 LEU A C 1
ATOM 1259 O O . LEU A 1 168 ? 26.058 -14.663 -7.106 1.00 49.41 168 LEU A O 1
ATOM 1263 N N . ALA A 1 169 ? 26.324 -12.568 -7.877 1.00 47.06 169 ALA A N 1
ATOM 1264 C CA . ALA A 1 169 ? 26.696 -11.958 -6.601 1.00 47.06 169 ALA A CA 1
ATOM 1265 C C . ALA A 1 169 ? 25.521 -11.296 -5.858 1.00 47.06 169 ALA A C 1
ATOM 1267 O O . ALA A 1 169 ? 25.603 -11.151 -4.644 1.00 47.06 169 ALA A O 1
ATOM 1268 N N . ALA A 1 170 ? 24.423 -10.963 -6.546 1.00 46.44 170 ALA A N 1
ATOM 1269 C CA . ALA A 1 170 ? 23.185 -10.466 -5.933 1.00 46.44 170 ALA A CA 1
ATOM 1270 C C . ALA A 1 170 ? 22.495 -11.497 -5.009 1.00 46.44 170 ALA A C 1
ATOM 1272 O O . ALA A 1 170 ? 21.625 -11.129 -4.229 1.00 46.44 170 ALA A O 1
ATOM 1273 N N . GLU A 1 171 ? 22.906 -12.770 -5.062 1.00 46.44 171 GLU A N 1
ATOM 1274 C CA . GLU A 1 171 ? 22.433 -13.845 -4.174 1.00 46.44 171 GLU A CA 1
ATOM 1275 C C . GLU A 1 171 ? 23.430 -14.209 -3.049 1.00 46.44 171 GLU A C 1
ATOM 1277 O O . GLU A 1 171 ? 23.238 -15.201 -2.345 1.00 46.44 171 GLU A O 1
ATOM 1282 N N . GLN A 1 172 ? 24.530 -13.464 -2.886 1.00 44.94 172 GLN A N 1
ATOM 1283 C CA . GLN A 1 172 ? 25.481 -13.657 -1.781 1.00 44.94 172 GLN A CA 1
ATOM 1284 C C . GLN A 1 172 ? 25.158 -12.695 -0.620 1.00 44.94 172 GLN A C 1
ATOM 1286 O O . GLN A 1 172 ? 24.708 -11.579 -0.877 1.00 44.94 172 GLN A O 1
ATOM 1291 N N . PRO A 1 173 ? 25.415 -13.079 0.647 1.00 43.81 173 PRO A N 1
ATOM 1292 C CA . PRO A 1 173 ? 25.147 -12.229 1.809 1.00 43.81 173 PRO A CA 1
ATOM 1293 C C . PRO A 1 173 ? 25.868 -10.874 1.722 1.00 43.81 173 PRO A C 1
ATOM 1295 O O . PRO A 1 173 ? 27.002 -10.785 1.235 1.00 43.81 173 PRO A O 1
ATOM 1298 N N . ALA A 1 174 ? 25.197 -9.822 2.204 1.00 47.09 174 ALA A N 1
ATOM 1299 C CA . ALA A 1 174 ? 25.601 -8.424 2.076 1.00 47.09 174 ALA A CA 1
ATOM 1300 C C . ALA A 1 174 ? 27.028 -8.143 2.588 1.00 47.09 174 ALA A C 1
ATOM 1302 O O . ALA A 1 174 ? 27.277 -7.918 3.771 1.00 47.09 174 ALA A O 1
ATOM 1303 N N . THR A 1 175 ? 27.978 -8.074 1.658 1.00 50.72 175 THR A N 1
ATOM 1304 C CA . THR A 1 175 ? 29.275 -7.413 1.854 1.00 50.72 175 THR A CA 1
ATOM 1305 C C . THR A 1 175 ? 29.285 -6.102 1.068 1.00 50.72 175 THR A C 1
ATOM 1307 O O . THR A 1 175 ? 28.542 -5.946 0.099 1.00 50.72 175 THR A O 1
ATOM 1310 N N . ALA A 1 176 ? 30.163 -5.154 1.415 1.00 45.34 176 ALA A N 1
ATOM 1311 C CA . ALA A 1 176 ? 30.318 -3.907 0.649 1.00 45.34 176 ALA A CA 1
ATOM 1312 C C . ALA A 1 176 ? 30.596 -4.154 -0.854 1.00 45.34 176 ALA A C 1
ATOM 1314 O O . ALA A 1 176 ? 30.192 -3.360 -1.700 1.00 45.34 176 ALA A O 1
ATOM 1315 N N . VAL A 1 177 ? 31.228 -5.287 -1.188 1.00 43.78 177 VAL A N 1
ATOM 1316 C CA . VAL A 1 177 ? 31.468 -5.742 -2.568 1.00 43.78 177 VAL A CA 1
ATOM 1317 C C . VAL A 1 177 ? 30.226 -6.412 -3.182 1.00 43.78 177 VAL A C 1
ATOM 1319 O O . VAL A 1 177 ? 30.008 -6.265 -4.380 1.00 43.78 177 VAL A O 1
ATOM 1322 N N . GLY A 1 178 ? 29.382 -7.079 -2.385 1.00 46.72 178 GLY A N 1
ATOM 1323 C CA . GLY A 1 178 ? 28.100 -7.667 -2.810 1.00 46.72 178 GLY A CA 1
ATOM 1324 C C . GLY A 1 178 ? 27.010 -6.640 -3.155 1.00 46.72 178 GLY A C 1
ATOM 1325 O O . GLY A 1 178 ? 26.162 -6.908 -4.001 1.00 46.72 178 GLY A O 1
ATOM 1326 N N . ASN A 1 179 ? 27.091 -5.423 -2.607 1.00 45.75 179 ASN A N 1
ATOM 1327 C CA . ASN A 1 179 ? 26.161 -4.325 -2.918 1.00 45.75 179 ASN A CA 1
ATOM 1328 C C . ASN A 1 179 ? 26.412 -3.659 -4.287 1.00 45.75 179 ASN A C 1
ATOM 1330 O O . ASN A 1 179 ? 25.500 -3.055 -4.854 1.00 45.75 179 ASN A O 1
ATOM 1334 N N . LEU A 1 180 ? 27.630 -3.760 -4.840 1.00 46.03 180 LEU A N 1
ATOM 1335 C CA . LEU A 1 180 ? 27.952 -3.247 -6.183 1.00 46.03 180 LEU A CA 1
ATOM 1336 C C . LEU A 1 180 ? 27.111 -3.935 -7.277 1.00 46.03 180 LEU A C 1
ATOM 1338 O O . LEU A 1 180 ? 26.551 -3.238 -8.121 1.00 46.03 180 LEU A O 1
ATOM 1342 N N . PRO A 1 181 ? 26.991 -5.276 -7.263 1.00 47.66 181 PRO A N 1
ATOM 1343 C CA . PRO A 1 181 ? 26.033 -6.029 -8.055 1.00 47.66 181 PRO A CA 1
ATOM 1344 C C . PRO A 1 181 ? 24.597 -5.521 -8.024 1.00 47.66 181 PRO A C 1
ATOM 1346 O O . PRO A 1 181 ? 24.038 -5.231 -9.075 1.00 47.66 181 PRO A O 1
ATOM 1349 N N . LEU A 1 182 ? 24.006 -5.351 -6.847 1.00 48.16 182 LEU A N 1
ATOM 1350 C CA . LEU A 1 182 ? 22.623 -4.888 -6.719 1.00 48.16 182 LEU A CA 1
ATOM 1351 C C . LEU A 1 182 ? 22.436 -3.464 -7.256 1.00 48.16 182 LEU A C 1
ATOM 1353 O O . LEU A 1 182 ? 21.539 -3.210 -8.060 1.00 48.16 182 LEU A O 1
ATOM 1357 N N . ALA A 1 183 ? 23.352 -2.551 -6.927 1.00 48.41 183 ALA A N 1
ATOM 1358 C CA . ALA A 1 183 ? 23.349 -1.202 -7.487 1.00 48.41 183 ALA A CA 1
ATOM 1359 C C . ALA A 1 183 ? 23.518 -1.211 -9.022 1.00 48.41 183 ALA A C 1
ATOM 1361 O O . ALA A 1 183 ? 22.914 -0.391 -9.723 1.00 48.41 183 ALA A O 1
ATOM 1362 N N . PHE A 1 184 ? 24.307 -2.145 -9.563 1.00 48.88 184 PHE A N 1
ATOM 1363 C CA . PHE A 1 184 ? 24.472 -2.337 -11.003 1.00 48.88 184 PHE A CA 1
ATOM 1364 C C . PHE A 1 184 ? 23.219 -2.940 -11.638 1.00 48.88 184 PHE A C 1
ATOM 1366 O O . PHE A 1 184 ? 22.818 -2.455 -12.684 1.00 48.88 184 PHE A O 1
ATOM 1373 N N . ALA A 1 185 ? 22.553 -3.913 -11.013 1.00 50.03 185 ALA A N 1
ATOM 1374 C CA . ALA A 1 185 ? 21.287 -4.479 -11.477 1.00 50.03 185 ALA A CA 1
ATOM 1375 C C . ALA A 1 185 ? 20.174 -3.421 -11.505 1.00 50.03 185 ALA A C 1
ATOM 1377 O O . ALA A 1 185 ? 19.511 -3.285 -12.527 1.00 50.03 185 ALA A O 1
ATOM 1378 N N . ARG A 1 186 ? 20.054 -2.580 -10.467 1.00 49.06 186 ARG A N 1
ATOM 1379 C CA . ARG A 1 186 ? 19.182 -1.390 -10.451 1.00 49.06 186 ARG A CA 1
ATOM 1380 C C . ARG A 1 186 ? 19.501 -0.436 -11.594 1.00 49.06 186 ARG A C 1
ATOM 1382 O O . ARG A 1 186 ? 18.605 0.007 -12.305 1.00 49.06 186 ARG A O 1
ATOM 1389 N N . SER A 1 187 ? 20.783 -0.138 -11.787 1.00 47.28 187 SER A N 1
ATOM 1390 C CA . SER A 1 187 ? 21.225 0.756 -12.855 1.00 47.28 187 SER A CA 1
ATOM 1391 C C . SER A 1 187 ? 21.025 0.130 -14.236 1.00 47.28 187 SER A C 1
ATOM 1393 O O . SER A 1 187 ? 20.736 0.860 -15.170 1.00 47.28 187 SER A O 1
ATOM 1395 N N . VAL A 1 188 ? 21.116 -1.199 -14.371 1.00 47.72 188 VAL A N 1
ATOM 1396 C CA . VAL A 1 188 ? 20.843 -1.961 -15.598 1.00 47.72 188 VAL A CA 1
ATOM 1397 C C . VAL A 1 188 ? 19.349 -2.080 -15.863 1.00 47.72 188 VAL A C 1
ATOM 1399 O O . VAL A 1 188 ? 18.977 -1.965 -17.016 1.00 47.72 188 VAL A O 1
ATOM 1402 N N . ALA A 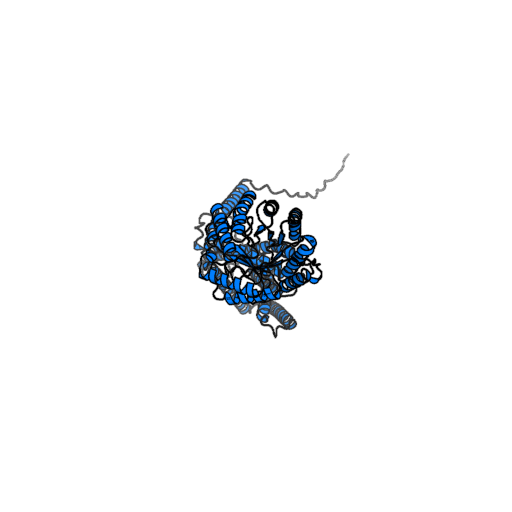1 189 ? 18.493 -2.263 -14.861 1.00 48.28 189 ALA A N 1
ATOM 1403 C CA . ALA A 1 189 ? 17.039 -2.292 -15.014 1.00 48.28 189 ALA A CA 1
ATOM 1404 C C . ALA A 1 189 ? 16.509 -0.902 -15.388 1.00 48.28 189 ALA A C 1
ATOM 1406 O O . ALA A 1 189 ? 15.787 -0.757 -16.372 1.00 48.28 189 ALA A O 1
ATOM 1407 N N . LEU A 1 190 ? 16.980 0.142 -14.696 1.00 45.28 190 LEU A N 1
ATOM 1408 C CA . LEU A 1 190 ? 16.727 1.539 -15.054 1.00 45.28 190 LEU A CA 1
ATOM 1409 C C . LEU A 1 190 ? 17.281 1.855 -16.451 1.00 45.28 190 LEU A C 1
ATOM 1411 O O . LEU A 1 190 ? 16.620 2.495 -17.263 1.00 45.28 190 LEU A O 1
ATOM 1415 N N . PHE A 1 191 ? 18.474 1.353 -16.777 1.00 45.75 191 PHE A N 1
ATOM 1416 C CA . PHE A 1 191 ? 19.049 1.459 -18.113 1.00 45.75 191 PHE A CA 1
ATOM 1417 C C . PHE A 1 191 ? 18.213 0.693 -19.147 1.00 45.75 191 PHE A C 1
ATOM 1419 O O . PHE A 1 191 ? 17.914 1.252 -20.187 1.00 45.75 191 PHE A O 1
ATOM 1426 N N . GLN A 1 192 ? 17.771 -0.536 -18.903 1.00 44.47 192 GLN A N 1
ATOM 1427 C CA . GLN A 1 192 ? 16.943 -1.322 -19.822 1.00 44.47 192 GLN A CA 1
ATOM 1428 C C . GLN A 1 192 ? 15.598 -0.636 -20.070 1.00 44.47 192 GLN A C 1
ATOM 1430 O O . GLN A 1 192 ? 15.212 -0.498 -21.228 1.00 44.47 192 GLN A O 1
ATOM 1435 N N . PHE A 1 193 ? 14.963 -0.105 -19.025 1.00 43.78 193 PHE A N 1
ATOM 1436 C CA . PHE A 1 193 ? 13.762 0.724 -19.122 1.00 43.78 193 PHE A CA 1
ATOM 1437 C C . PHE A 1 193 ? 13.998 1.956 -20.014 1.00 43.78 193 PHE A C 1
ATOM 1439 O O . PHE A 1 193 ? 13.277 2.182 -20.983 1.00 43.78 193 PHE A O 1
ATOM 1446 N N . LEU A 1 194 ? 15.093 2.690 -19.792 1.00 41.75 194 LEU A N 1
ATOM 1447 C CA . LEU A 1 194 ? 15.468 3.850 -20.612 1.00 41.75 194 LEU A CA 1
ATOM 1448 C C . LEU A 1 194 ? 15.917 3.479 -22.047 1.00 41.75 194 LEU A C 1
ATOM 1450 O O . LEU A 1 194 ? 15.819 4.302 -22.959 1.00 41.75 194 LEU A O 1
ATOM 1454 N N . ASN A 1 195 ? 16.405 2.254 -22.284 1.00 42.12 195 ASN A N 1
ATOM 1455 C CA . ASN A 1 195 ? 17.037 1.843 -23.546 1.00 42.12 195 ASN A CA 1
ATOM 1456 C C . ASN A 1 195 ? 16.171 0.979 -24.456 1.00 42.12 195 ASN A C 1
ATOM 1458 O O . ASN A 1 195 ? 16.431 0.980 -25.659 1.00 42.12 195 ASN A O 1
ATOM 1462 N N . ILE A 1 196 ? 15.124 0.313 -23.959 1.00 47.41 196 ILE A N 1
ATOM 1463 C CA . ILE A 1 196 ? 14.080 -0.259 -24.825 1.00 47.41 196 ILE A CA 1
ATOM 1464 C C . ILE A 1 196 ? 13.533 0.847 -25.742 1.00 47.41 196 ILE A C 1
ATOM 1466 O O . ILE A 1 196 ? 13.367 0.636 -26.941 1.00 47.41 196 ILE A O 1
ATOM 1470 N N . HIS A 1 197 ? 13.405 2.070 -25.224 1.00 41.62 197 HIS A N 1
ATOM 1471 C CA . HIS A 1 197 ? 12.986 3.248 -25.981 1.00 41.62 197 HIS A CA 1
ATOM 1472 C C . HIS A 1 197 ? 14.059 3.776 -26.952 1.00 41.62 197 HIS A C 1
ATOM 1474 O O . HIS A 1 197 ? 13.733 4.197 -28.061 1.00 41.62 197 HIS A O 1
ATOM 1480 N N . PHE A 1 198 ? 15.348 3.693 -26.599 1.00 42.34 198 PHE A N 1
ATOM 1481 C CA . PHE A 1 198 ? 16.454 4.094 -27.482 1.00 42.34 198 PHE A CA 1
ATOM 1482 C C . PHE A 1 198 ? 16.657 3.103 -28.641 1.00 42.34 198 PHE A C 1
ATOM 1484 O O . PHE A 1 198 ? 16.782 3.497 -29.800 1.00 42.34 198 PHE A O 1
ATOM 1491 N N . VAL A 1 199 ? 16.633 1.800 -28.358 1.00 44.41 199 VAL A N 1
ATOM 1492 C CA . VAL A 1 199 ? 16.728 0.741 -29.372 1.00 44.41 199 VAL A CA 1
ATOM 1493 C C . VAL A 1 199 ? 15.481 0.719 -30.259 1.00 44.41 199 VAL A C 1
ATOM 1495 O O . VAL A 1 199 ? 15.617 0.507 -31.458 1.00 44.41 199 VAL A O 1
ATOM 1498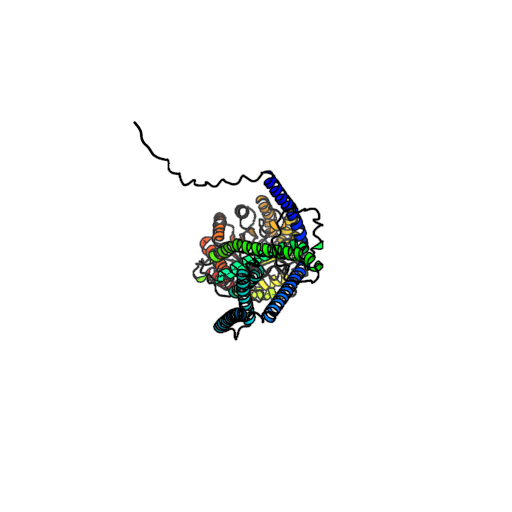 N N . ALA A 1 200 ? 14.291 1.019 -29.734 1.00 44.75 200 ALA A N 1
ATOM 1499 C CA . ALA A 1 200 ? 13.082 1.209 -30.537 1.00 44.75 200 ALA A CA 1
ATOM 1500 C C . ALA A 1 200 ? 13.163 2.438 -31.462 1.00 44.75 200 ALA A C 1
ATOM 1502 O O . ALA A 1 200 ? 12.817 2.345 -32.640 1.00 44.75 200 ALA A O 1
ATOM 1503 N N . ALA A 1 201 ? 13.674 3.572 -30.970 1.00 42.66 201 ALA A N 1
ATOM 1504 C CA . ALA A 1 201 ? 13.825 4.797 -31.760 1.00 42.66 201 ALA A CA 1
ATOM 1505 C C . ALA A 1 201 ? 14.894 4.675 -32.864 1.00 42.66 201 ALA A C 1
ATOM 1507 O O . ALA A 1 201 ? 14.740 5.236 -33.951 1.00 42.66 201 ALA A O 1
ATOM 1508 N N . PHE A 1 202 ? 15.972 3.923 -32.615 1.00 44.44 202 PHE A N 1
ATOM 1509 C CA . PHE A 1 202 ? 17.071 3.734 -33.571 1.00 44.44 202 PHE A CA 1
ATOM 1510 C C . PHE A 1 202 ? 17.007 2.416 -34.356 1.00 44.44 202 PHE A C 1
ATOM 1512 O O . PHE A 1 202 ? 17.679 2.283 -35.380 1.00 44.44 202 PHE A O 1
ATOM 1519 N N . GLY A 1 203 ? 16.179 1.462 -33.935 1.00 46.81 203 GLY A N 1
ATOM 1520 C CA . GLY A 1 203 ? 15.983 0.155 -34.565 1.00 46.81 203 GLY A CA 1
ATOM 1521 C C . GLY A 1 203 ? 15.667 0.243 -36.059 1.00 46.81 203 GLY A C 1
ATOM 1522 O O . GLY A 1 203 ? 16.343 -0.424 -36.842 1.00 46.81 203 GLY A O 1
ATOM 1523 N N . PRO A 1 204 ? 14.754 1.127 -36.507 1.00 45.84 204 PRO A N 1
ATOM 1524 C CA . PRO A 1 204 ? 14.501 1.348 -37.931 1.00 45.84 204 PRO A CA 1
ATOM 1525 C C . PRO A 1 204 ? 15.730 1.861 -38.702 1.00 45.84 204 PRO A C 1
ATOM 1527 O O . PRO A 1 204 ? 15.963 1.442 -39.833 1.00 45.84 204 PRO A O 1
ATOM 1530 N N . PHE A 1 205 ? 16.568 2.707 -38.093 1.00 44.06 205 PHE A N 1
ATOM 1531 C CA . PHE A 1 205 ? 17.795 3.228 -38.717 1.00 44.06 205 PHE A CA 1
ATOM 1532 C C . PHE A 1 205 ? 18.925 2.191 -38.782 1.00 44.06 205 PHE A C 1
ATOM 1534 O O . PHE A 1 205 ? 19.769 2.253 -39.679 1.00 44.06 205 PHE A O 1
AT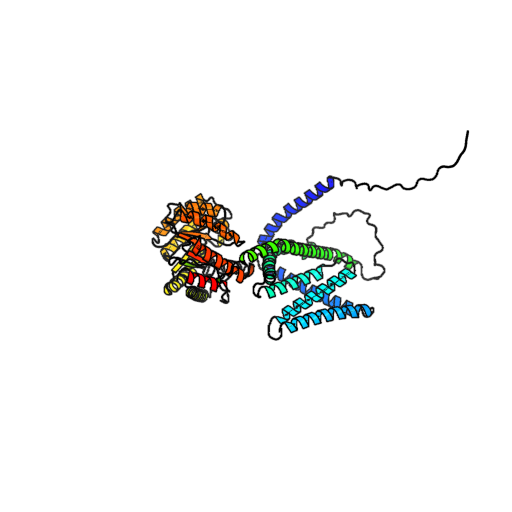OM 1541 N N . LEU A 1 206 ? 18.944 1.241 -37.844 1.00 45.50 206 LEU A N 1
ATOM 1542 C CA . LEU A 1 206 ? 19.915 0.147 -37.786 1.00 45.50 206 LEU A CA 1
ATOM 1543 C C . LEU A 1 206 ? 19.517 -1.037 -38.681 1.00 45.50 206 LEU A C 1
ATOM 1545 O O . LEU A 1 206 ? 20.390 -1.659 -39.285 1.00 45.50 206 LEU A O 1
ATOM 1549 N N . LEU A 1 207 ? 18.216 -1.331 -38.789 1.00 44.25 207 LEU A N 1
ATOM 1550 C CA . LEU A 1 207 ? 17.679 -2.486 -39.520 1.00 44.25 207 LEU A CA 1
ATOM 1551 C C . LEU A 1 207 ? 17.293 -2.167 -40.971 1.00 44.25 207 LEU A C 1
ATOM 1553 O O . LEU A 1 207 ? 17.294 -3.066 -41.809 1.00 44.25 207 LEU A O 1
ATOM 1557 N N . LEU A 1 208 ? 17.008 -0.902 -41.302 1.00 45.62 208 LEU A N 1
ATOM 1558 C CA . LEU A 1 208 ? 16.637 -0.481 -42.654 1.00 45.62 208 LEU A CA 1
ATOM 1559 C C . LEU A 1 208 ? 17.476 0.727 -43.121 1.00 45.62 208 LEU A C 1
ATOM 1561 O O . LEU A 1 208 ? 16.979 1.855 -43.189 1.00 45.62 208 LEU A O 1
ATOM 1565 N N . PRO A 1 209 ? 18.743 0.515 -43.541 1.00 44.50 209 PRO A N 1
ATOM 1566 C CA . PRO A 1 209 ? 19.610 1.582 -44.061 1.00 44.50 209 PRO A CA 1
ATOM 1567 C C . PRO A 1 209 ? 19.020 2.332 -45.270 1.00 44.50 209 PRO A C 1
ATOM 1569 O O . PRO A 1 209 ? 19.460 3.431 -45.604 1.00 44.50 209 PRO A O 1
ATOM 1572 N N . SER A 1 210 ? 18.035 1.733 -45.943 1.00 42.94 210 SER A N 1
ATOM 1573 C CA . SER A 1 210 ? 17.316 2.269 -47.099 1.00 42.94 210 SER A CA 1
ATOM 1574 C C . SER A 1 210 ? 16.359 3.426 -46.780 1.00 42.94 210 SER A C 1
ATOM 1576 O O . SER A 1 210 ? 15.971 4.128 -47.713 1.00 42.94 210 SER A O 1
ATOM 1578 N N . PHE A 1 211 ? 16.007 3.661 -45.508 1.00 41.25 211 PHE A N 1
ATOM 1579 C CA . PHE A 1 211 ? 15.105 4.749 -45.089 1.00 41.25 211 PHE A CA 1
ATOM 1580 C C . PHE A 1 211 ? 15.812 6.062 -44.729 1.00 41.25 211 PHE A C 1
ATOM 1582 O O . PHE A 1 211 ? 15.144 7.060 -44.468 1.00 41.25 211 PHE A O 1
ATOM 1589 N N . LEU A 1 212 ? 17.148 6.123 -44.780 1.00 44.06 212 LEU A N 1
ATOM 1590 C CA . LEU A 1 212 ? 17.847 7.408 -44.776 1.00 44.06 212 LEU A CA 1
ATOM 1591 C C . LEU A 1 212 ? 17.541 8.116 -46.108 1.00 44.06 212 LEU A C 1
ATOM 1593 O O . LEU A 1 212 ? 17.987 7.633 -47.158 1.00 44.06 212 LEU A O 1
ATOM 1597 N N . PRO A 1 213 ? 16.797 9.243 -46.119 1.00 40.12 213 PRO A N 1
ATOM 1598 C CA . PRO A 1 213 ? 16.552 9.975 -47.352 1.00 40.12 213 PRO A CA 1
ATOM 1599 C C . PRO A 1 213 ? 17.904 10.298 -47.978 1.00 40.12 213 PRO A C 1
ATOM 1601 O O . PRO A 1 213 ? 18.843 10.678 -47.279 1.00 40.12 213 PRO A O 1
ATOM 1604 N N . LYS A 1 214 ? 18.019 10.083 -49.293 1.00 46.56 214 LYS A N 1
ATOM 1605 C CA . LYS A 1 214 ? 19.239 10.286 -50.086 1.00 46.56 214 LYS A CA 1
ATOM 1606 C C . LYS A 1 214 ? 19.910 11.617 -49.711 1.00 46.56 214 LYS A C 1
ATOM 1608 O O . LYS A 1 214 ? 19.617 12.645 -50.316 1.00 46.56 214 LYS A O 1
ATOM 1613 N N . LEU A 1 215 ? 20.879 11.584 -48.792 1.00 43.62 215 LEU A N 1
ATOM 1614 C CA . LEU A 1 215 ? 21.798 12.679 -48.456 1.00 43.62 215 LEU A CA 1
ATOM 1615 C C . LEU A 1 215 ? 22.799 12.894 -49.607 1.00 43.62 215 LEU A C 1
ATOM 1617 O O . LEU A 1 215 ? 24.010 12.952 -49.421 1.00 43.62 215 LEU A O 1
ATOM 1621 N N . LYS A 1 216 ? 22.292 13.023 -50.838 1.00 42.31 216 LYS A N 1
ATOM 1622 C CA . LYS A 1 216 ? 23.056 13.332 -52.053 1.00 42.31 216 LYS A CA 1
ATOM 1623 C C . LYS A 1 216 ? 23.533 14.796 -52.102 1.00 42.31 216 LYS A C 1
ATOM 1625 O O . LYS A 1 216 ? 24.128 15.196 -53.095 1.00 42.31 216 LYS A O 1
ATOM 1630 N N . GLY A 1 217 ? 23.293 15.590 -51.053 1.00 41.94 217 GLY A N 1
ATOM 1631 C CA . GLY A 1 217 ? 23.603 17.024 -51.012 1.00 41.94 217 GLY A CA 1
ATOM 1632 C C . GLY A 1 217 ? 24.866 17.437 -50.243 1.00 41.94 217 GLY A C 1
ATOM 1633 O O . GLY A 1 217 ? 25.317 18.566 -50.416 1.00 41.94 217 GLY A O 1
ATOM 1634 N N . LEU A 1 218 ? 25.473 16.576 -49.417 1.00 37.41 218 LEU A N 1
ATOM 1635 C CA . LEU A 1 218 ? 26.677 16.947 -48.656 1.00 37.41 218 LEU A CA 1
ATOM 1636 C C . LEU A 1 218 ? 27.948 16.707 -49.483 1.00 37.41 218 LEU A C 1
ATOM 1638 O O . LEU A 1 218 ? 28.521 15.618 -49.486 1.00 37.41 218 LEU A O 1
ATOM 1642 N N . LYS A 1 219 ? 28.403 17.747 -50.190 1.00 37.88 219 LYS A N 1
ATOM 1643 C CA . LYS A 1 219 ? 29.735 17.769 -50.810 1.00 37.88 219 LYS A CA 1
ATOM 1644 C C . LYS A 1 219 ? 30.802 17.925 -49.723 1.00 37.88 219 LYS A C 1
ATOM 1646 O O . LYS A 1 219 ? 30.830 18.932 -49.018 1.00 37.88 219 LYS A O 1
ATOM 1651 N N . TRP A 1 220 ? 31.685 16.935 -49.607 1.00 40.88 220 TRP A N 1
ATOM 1652 C CA . TRP A 1 220 ? 32.934 17.068 -48.857 1.00 40.88 220 TRP A CA 1
ATOM 1653 C C . TRP A 1 220 ? 33.864 18.072 -49.559 1.00 40.88 220 TRP A C 1
ATOM 1655 O O . TRP A 1 220 ? 33.887 18.101 -50.793 1.00 40.88 220 TRP A O 1
ATOM 1665 N N . PRO A 1 221 ? 34.618 18.902 -48.815 1.00 37.16 221 PRO A N 1
ATOM 1666 C CA . PRO A 1 221 ? 35.551 19.844 -49.416 1.00 37.16 221 PRO A CA 1
ATOM 1667 C C . PRO A 1 221 ? 36.677 19.081 -50.138 1.00 37.16 221 PRO A C 1
ATOM 1669 O O . PRO A 1 221 ? 37.214 18.120 -49.578 1.00 37.16 221 PRO A O 1
ATOM 1672 N N . PRO A 1 222 ? 37.049 19.475 -51.367 1.00 36.75 222 PRO A N 1
ATOM 1673 C CA . PRO A 1 222 ? 38.171 18.867 -52.068 1.00 36.75 222 PRO A CA 1
ATOM 1674 C C . PRO A 1 222 ? 39.483 19.325 -51.414 1.00 36.75 222 PRO A C 1
ATOM 1676 O O . PRO A 1 222 ? 3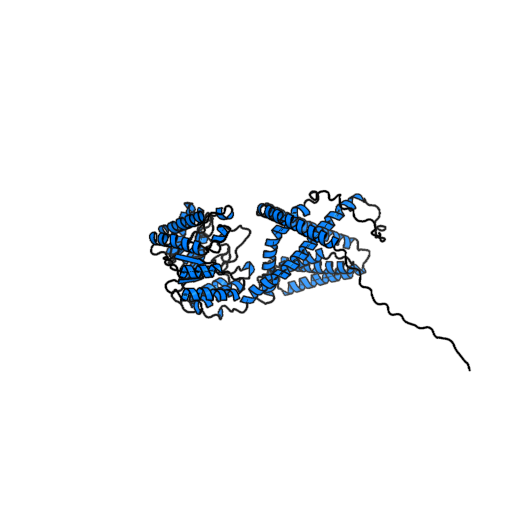9.693 20.524 -51.245 1.00 36.75 222 PRO A O 1
ATOM 1679 N N . GLY A 1 223 ? 40.354 18.383 -51.030 1.00 46.06 223 GLY A N 1
ATOM 1680 C CA . GLY A 1 223 ? 41.711 18.713 -50.567 1.00 46.06 223 GLY A CA 1
ATOM 1681 C C . GLY A 1 223 ? 42.322 17.871 -49.441 1.00 46.06 223 GLY A C 1
ATOM 1682 O O . GLY A 1 223 ? 43.357 18.267 -48.917 1.00 46.06 223 GLY A O 1
ATOM 1683 N N . ALA A 1 224 ? 41.743 16.736 -49.035 1.00 36.34 224 ALA A N 1
ATOM 1684 C CA . ALA A 1 224 ? 42.428 15.847 -48.090 1.00 36.34 224 ALA A CA 1
ATOM 1685 C C . ALA A 1 224 ? 43.507 15.021 -48.830 1.00 36.34 224 ALA A C 1
ATOM 1687 O O . ALA A 1 224 ? 43.153 14.315 -49.775 1.00 36.34 224 ALA A O 1
ATOM 1688 N N . PRO A 1 225 ? 44.795 15.096 -48.445 1.00 39.34 225 PRO A N 1
ATOM 1689 C CA . PRO A 1 225 ? 45.860 14.372 -49.129 1.00 39.34 225 PRO A CA 1
ATOM 1690 C C . PRO A 1 225 ? 45.743 12.864 -48.872 1.00 39.34 225 PRO A C 1
ATOM 1692 O O . PRO A 1 225 ? 45.689 12.412 -47.725 1.00 39.34 225 PRO A O 1
ATOM 1695 N N . GLU A 1 226 ? 45.712 12.084 -49.951 1.00 41.06 226 GLU A N 1
ATOM 1696 C CA . GLU A 1 226 ? 45.823 10.628 -49.908 1.00 41.06 226 GLU A CA 1
ATOM 1697 C C . GLU A 1 226 ? 47.273 10.251 -49.571 1.00 41.06 226 GLU A C 1
ATOM 1699 O O . GLU A 1 226 ? 48.168 10.323 -50.409 1.00 41.06 226 GLU A O 1
ATOM 1704 N N . GLY A 1 227 ? 47.527 9.875 -48.316 1.00 40.09 227 GLY A N 1
ATOM 1705 C CA . GLY A 1 227 ? 48.755 9.166 -47.954 1.00 40.09 227 GLY A CA 1
ATOM 1706 C C . GLY A 1 227 ? 48.742 7.740 -48.528 1.00 40.09 227 GLY A C 1
ATOM 1707 O O . GLY A 1 227 ? 47.660 7.160 -48.673 1.00 40.09 227 GLY A O 1
ATOM 1708 N N . PRO A 1 228 ? 49.909 7.142 -48.837 1.00 38.41 228 PRO A N 1
ATOM 1709 C CA . PRO A 1 228 ? 49.983 5.837 -49.484 1.00 38.41 228 PRO A CA 1
ATOM 1710 C C . PRO A 1 228 ? 49.498 4.745 -48.524 1.00 38.41 228 PRO A C 1
ATOM 1712 O O . PRO A 1 228 ? 50.201 4.299 -47.617 1.00 38.41 228 PRO A O 1
ATOM 1715 N N . GLY A 1 229 ? 48.247 4.330 -48.703 1.00 39.28 229 GLY A N 1
ATOM 1716 C CA . GLY A 1 229 ? 47.663 3.197 -48.007 1.00 39.28 229 GLY A CA 1
ATOM 1717 C C . GLY A 1 229 ? 47.971 1.905 -48.750 1.00 39.28 229 GLY A C 1
ATOM 1718 O O . GLY A 1 229 ? 47.726 1.844 -49.947 1.00 39.28 229 GLY A O 1
ATOM 1719 N N . PHE A 1 230 ? 48.493 0.912 -48.018 1.00 36.00 230 PHE A N 1
ATOM 1720 C CA . PHE A 1 230 ? 48.188 -0.538 -47.903 1.00 36.00 230 PHE A CA 1
ATOM 1721 C C . PHE A 1 230 ? 47.354 -1.294 -48.983 1.00 36.00 230 PHE A C 1
ATOM 1723 O O . PHE A 1 230 ? 46.984 -2.449 -48.781 1.00 36.00 230 PHE A O 1
ATOM 1730 N N . GLY A 1 231 ? 47.007 -0.676 -50.109 1.00 44.66 231 GLY A N 1
ATOM 1731 C CA . GLY A 1 231 ? 46.141 -1.177 -51.172 1.00 44.66 231 GLY A CA 1
ATOM 1732 C C . GLY A 1 231 ? 46.880 -1.957 -52.255 1.00 44.66 231 GLY A C 1
ATOM 1733 O O . GLY A 1 231 ? 46.240 -2.717 -52.973 1.00 44.66 231 GLY A O 1
ATOM 1734 N N . GLU A 1 232 ? 48.207 -1.847 -52.332 1.00 43.78 232 GLU A N 1
ATOM 1735 C CA . GLU A 1 232 ? 49.009 -2.613 -53.297 1.00 43.78 232 GLU A CA 1
ATOM 1736 C C . GLU A 1 232 ? 49.218 -4.082 -52.899 1.00 43.78 232 GLU A C 1
ATOM 1738 O O . GLU A 1 232 ? 49.498 -4.913 -53.756 1.00 43.78 232 GLU A O 1
ATOM 1743 N N . LEU A 1 233 ? 48.993 -4.453 -51.633 1.00 39.38 233 LEU A N 1
ATOM 1744 C CA . LEU A 1 233 ? 49.232 -5.818 -51.138 1.00 39.38 233 LEU A CA 1
ATOM 1745 C C . LEU A 1 233 ? 48.015 -6.758 -51.212 1.00 39.38 233 LEU A C 1
ATOM 1747 O O . LEU A 1 233 ? 48.133 -7.940 -50.901 1.00 39.38 233 LEU A O 1
ATOM 1751 N N . LEU A 1 234 ? 46.844 -6.276 -51.643 1.00 37.28 234 LEU A N 1
ATOM 1752 C CA . LEU A 1 234 ? 45.633 -7.099 -51.768 1.00 37.28 234 LEU A CA 1
ATOM 1753 C C . LEU A 1 234 ? 45.030 -6.970 -53.168 1.00 37.28 234 LEU A C 1
ATOM 1755 O O . LEU A 1 234 ? 44.067 -6.243 -53.412 1.00 37.28 234 LEU A O 1
ATOM 1759 N N . GLY A 1 235 ? 45.633 -7.714 -54.093 1.00 41.62 235 GLY A N 1
ATOM 1760 C CA . GLY A 1 235 ? 45.246 -7.794 -55.492 1.00 41.62 235 GLY A CA 1
ATOM 1761 C C . GLY A 1 235 ? 43.809 -8.278 -55.741 1.00 41.62 235 GLY A C 1
ATOM 1762 O O . GLY A 1 235 ? 43.335 -9.270 -55.193 1.00 41.62 235 GLY A O 1
ATOM 1763 N N . ARG A 1 236 ? 43.155 -7.567 -56.667 1.00 49.66 236 ARG A N 1
ATOM 1764 C CA . ARG A 1 236 ? 42.221 -8.059 -57.699 1.00 49.66 236 ARG A CA 1
ATOM 1765 C C . ARG A 1 236 ? 41.105 -9.037 -57.285 1.00 49.66 236 ARG A C 1
ATOM 1767 O O . ARG A 1 236 ? 40.873 -10.027 -57.976 1.00 49.66 236 ARG A O 1
ATOM 1774 N N . ARG A 1 237 ? 40.278 -8.699 -56.289 1.00 45.84 237 ARG A N 1
ATOM 1775 C CA . ARG A 1 237 ? 38.877 -9.180 -56.262 1.00 45.84 237 ARG A CA 1
ATOM 1776 C C . ARG A 1 237 ? 37.877 -8.048 -55.977 1.00 45.84 237 ARG A C 1
ATOM 1778 O O . ARG A 1 237 ? 37.877 -7.452 -54.909 1.00 45.84 237 ARG A O 1
ATOM 1785 N N . ARG A 1 238 ? 37.058 -7.778 -57.007 1.00 47.12 238 ARG A N 1
ATOM 1786 C CA . ARG A 1 238 ? 35.819 -6.970 -57.117 1.00 47.12 238 ARG A CA 1
ATOM 1787 C C . ARG A 1 238 ? 35.700 -5.708 -56.218 1.00 47.12 238 ARG A C 1
ATOM 1789 O O . ARG A 1 238 ? 35.262 -5.808 -55.073 1.00 47.12 238 ARG A O 1
ATOM 1796 N N . PRO A 1 239 ? 35.937 -4.495 -56.770 1.00 49.84 239 PRO A N 1
ATOM 1797 C CA . PRO A 1 239 ? 35.788 -3.215 -56.060 1.00 49.84 239 PRO A CA 1
ATOM 1798 C C . PRO A 1 239 ? 34.340 -2.854 -55.676 1.00 49.84 239 PRO A C 1
ATOM 1800 O O . PRO A 1 239 ? 34.116 -1.986 -54.832 1.00 49.84 239 PRO A O 1
ATOM 1803 N N . THR A 1 240 ? 33.342 -3.507 -56.273 1.00 50.09 240 THR A N 1
ATOM 1804 C CA . THR A 1 240 ? 31.926 -3.151 -56.118 1.00 50.09 240 THR A CA 1
ATOM 1805 C C . THR A 1 240 ? 31.330 -3.569 -54.777 1.00 50.09 240 THR A C 1
ATOM 1807 O O . THR A 1 240 ? 30.486 -2.854 -54.263 1.00 50.09 240 THR A O 1
ATOM 1810 N N . VAL A 1 241 ? 31.799 -4.642 -54.135 1.00 48.06 241 VAL A N 1
ATOM 1811 C CA . VAL A 1 241 ? 31.246 -5.079 -52.832 1.00 48.06 241 VAL A CA 1
ATOM 1812 C C . VAL A 1 241 ? 31.811 -4.247 -51.666 1.00 48.06 241 VAL A C 1
ATOM 1814 O O . VAL A 1 241 ? 31.115 -3.955 -50.695 1.00 48.06 241 VAL A O 1
ATOM 1817 N N . ARG A 1 242 ? 33.053 -3.760 -51.792 1.00 44.66 242 ARG A N 1
ATOM 1818 C CA . ARG A 1 242 ? 33.743 -2.984 -50.744 1.00 44.66 242 ARG A CA 1
ATOM 1819 C C . ARG A 1 242 ? 33.162 -1.579 -50.535 1.00 44.66 242 ARG A C 1
ATOM 1821 O O . ARG A 1 242 ? 33.179 -1.086 -49.412 1.00 44.66 242 ARG A O 1
ATOM 1828 N N . ARG A 1 243 ? 32.625 -0.936 -51.581 1.00 49.09 243 ARG A N 1
ATOM 1829 C CA . ARG A 1 243 ? 32.016 0.409 -51.471 1.00 49.09 243 ARG A CA 1
ATOM 1830 C C . ARG A 1 243 ? 30.639 0.413 -50.803 1.00 49.09 243 ARG A C 1
ATOM 1832 O O . ARG A 1 243 ? 30.290 1.420 -50.200 1.00 49.09 243 ARG A O 1
ATOM 1839 N N . TRP A 1 244 ? 29.894 -0.690 -50.871 1.00 44.69 244 TRP A N 1
ATOM 1840 C CA . TRP A 1 244 ? 28.535 -0.768 -50.321 1.00 44.69 244 TRP A CA 1
ATOM 1841 C C . TRP A 1 244 ? 28.487 -1.242 -48.863 1.00 44.69 244 TRP A C 1
ATOM 1843 O O . TRP A 1 244 ? 27.588 -0.844 -48.132 1.00 44.69 244 TRP A O 1
ATOM 1853 N N . LEU A 1 245 ? 29.475 -2.019 -48.405 1.00 42.19 245 LEU A N 1
ATOM 1854 C CA . LEU A 1 245 ? 29.508 -2.544 -47.030 1.00 42.19 245 LEU A CA 1
ATOM 1855 C C . LEU A 1 245 ? 30.201 -1.617 -46.015 1.00 42.19 245 LEU A C 1
ATOM 1857 O O . LEU A 1 245 ? 29.947 -1.714 -44.818 1.00 42.19 245 LEU A O 1
ATOM 1861 N N . HIS A 1 246 ? 31.065 -0.698 -46.460 1.00 50.72 246 HIS A N 1
ATOM 1862 C CA . HIS A 1 246 ? 31.835 0.166 -45.553 1.00 50.72 246 HIS A CA 1
ATOM 1863 C C . HIS A 1 246 ? 31.024 1.261 -44.832 1.00 50.72 246 HIS A C 1
ATOM 1865 O O . HIS A 1 246 ? 31.277 1.474 -43.643 1.00 50.72 246 HIS A O 1
ATOM 1871 N N . PRO A 1 247 ? 30.085 1.971 -45.488 1.00 52.78 247 PRO A N 1
ATOM 1872 C CA . PRO A 1 247 ? 29.268 2.980 -44.816 1.00 52.78 247 PRO A CA 1
ATOM 1873 C C . PRO A 1 247 ? 28.345 2.407 -43.724 1.00 52.78 247 PRO A C 1
ATOM 1875 O O . PRO A 1 247 ? 28.411 2.918 -42.606 1.00 52.78 247 PRO A O 1
ATOM 1878 N N . PRO A 1 248 ? 27.554 1.336 -43.962 1.00 51.31 248 PRO A N 1
ATOM 1879 C CA . PRO A 1 248 ? 26.670 0.797 -42.932 1.00 51.31 248 PRO A CA 1
ATOM 1880 C C . PRO A 1 248 ? 27.453 0.157 -41.782 1.00 51.31 248 PRO A C 1
ATOM 1882 O O . PRO A 1 248 ? 27.103 0.388 -40.633 1.00 51.31 248 PRO A O 1
ATOM 1885 N N . ALA A 1 249 ? 28.576 -0.528 -42.039 1.00 50.62 249 ALA A N 1
ATOM 1886 C CA . ALA A 1 249 ? 29.412 -1.072 -40.963 1.00 50.62 249 ALA A CA 1
ATOM 1887 C C . ALA A 1 249 ? 30.009 0.024 -40.058 1.00 50.62 249 ALA A C 1
ATOM 1889 O O . ALA A 1 249 ? 30.076 -0.146 -38.843 1.00 50.62 249 ALA A O 1
ATOM 1890 N N . ARG A 1 250 ? 30.406 1.176 -40.624 1.00 55.81 250 ARG A N 1
ATOM 1891 C CA . ARG A 1 250 ? 30.869 2.330 -39.831 1.00 55.81 250 ARG A CA 1
ATOM 1892 C C . ARG A 1 250 ? 29.738 2.990 -39.047 1.00 55.81 250 ARG A C 1
ATOM 1894 O O . ARG A 1 250 ? 29.975 3.388 -37.912 1.00 55.81 250 ARG A O 1
ATOM 1901 N N . ILE A 1 251 ? 28.539 3.100 -39.619 1.00 57.66 251 ILE A N 1
ATOM 1902 C CA . ILE A 1 251 ? 27.362 3.652 -38.928 1.00 57.66 251 ILE A CA 1
ATOM 1903 C C . ILE A 1 251 ? 26.955 2.738 -37.767 1.00 57.66 251 ILE A C 1
ATOM 1905 O O . ILE A 1 251 ? 26.819 3.223 -36.651 1.00 57.66 251 ILE A O 1
ATOM 1909 N N . VAL A 1 252 ? 26.870 1.424 -37.995 1.00 54.12 252 VAL A N 1
ATOM 1910 C CA . VAL A 1 252 ? 26.556 0.428 -36.958 1.00 54.12 252 VAL A CA 1
ATOM 1911 C C . VAL A 1 252 ? 27.630 0.411 -35.868 1.00 54.12 252 VAL A C 1
ATOM 1913 O O . VAL A 1 252 ? 27.296 0.449 -34.691 1.00 54.12 252 VAL A O 1
ATOM 1916 N N . SER A 1 253 ? 28.918 0.445 -36.227 1.00 56.12 253 SER A N 1
ATOM 1917 C CA . SER A 1 253 ? 30.019 0.523 -35.253 1.00 56.12 253 SER A CA 1
ATOM 1918 C C . SER A 1 253 ? 29.999 1.830 -34.446 1.00 56.12 253 SER A C 1
ATOM 1920 O O . SER A 1 253 ? 30.197 1.803 -33.235 1.00 56.12 253 SER A O 1
ATOM 1922 N N . THR A 1 254 ? 29.693 2.968 -35.078 1.00 61.44 254 THR A N 1
ATOM 1923 C CA . THR A 1 254 ? 29.587 4.263 -34.382 1.00 61.44 254 THR A CA 1
ATOM 1924 C C . THR A 1 254 ? 28.366 4.304 -33.465 1.00 61.44 254 THR A C 1
ATOM 1926 O O . THR A 1 254 ? 28.476 4.788 -32.344 1.00 61.44 254 THR A O 1
ATOM 1929 N N . ALA A 1 255 ? 27.224 3.763 -33.899 1.00 59.00 255 ALA A N 1
ATOM 1930 C CA . ALA A 1 255 ? 26.013 3.666 -33.089 1.00 59.00 255 ALA A CA 1
ATOM 1931 C C . ALA A 1 255 ? 26.204 2.712 -31.901 1.00 59.00 255 ALA A C 1
ATOM 1933 O O . ALA A 1 255 ? 25.872 3.071 -30.778 1.00 59.00 255 ALA A O 1
ATOM 1934 N N . ALA A 1 256 ? 26.825 1.548 -32.117 1.00 61.09 256 ALA A N 1
ATOM 1935 C CA . ALA A 1 256 ? 27.175 0.614 -31.051 1.00 61.09 256 ALA A CA 1
ATOM 1936 C C . ALA A 1 256 ? 28.191 1.220 -30.070 1.00 61.09 256 ALA A C 1
ATOM 1938 O O . ALA A 1 256 ? 28.055 1.045 -28.865 1.00 61.09 256 ALA A O 1
ATOM 1939 N N . GLY A 1 257 ? 29.189 1.961 -30.567 1.00 60.78 257 GLY A N 1
ATOM 1940 C CA . GLY A 1 257 ? 30.155 2.683 -29.734 1.00 60.78 257 GLY A CA 1
ATOM 1941 C C . GLY A 1 257 ? 29.500 3.791 -28.919 1.00 60.78 257 GLY A C 1
ATOM 1942 O O . GLY A 1 257 ? 29.753 3.901 -27.724 1.00 60.78 257 GLY A O 1
ATOM 1943 N N . GLY A 1 258 ? 28.616 4.568 -29.546 1.00 60.28 258 GLY A N 1
ATOM 1944 C CA . GLY A 1 258 ? 27.817 5.594 -28.883 1.00 60.28 258 GLY A CA 1
ATOM 1945 C C . GLY A 1 258 ? 26.908 5.011 -27.806 1.00 60.28 258 GLY A C 1
ATOM 1946 O O . GLY A 1 258 ? 26.883 5.537 -26.700 1.00 60.28 258 GLY A O 1
ATOM 1947 N N . PHE A 1 259 ? 26.239 3.893 -28.092 1.00 62.28 259 PHE A N 1
ATOM 1948 C CA . PHE A 1 259 ? 25.404 3.176 -27.129 1.00 62.28 259 PHE A CA 1
ATOM 1949 C C . PHE A 1 259 ? 26.213 2.650 -25.944 1.00 62.28 259 PHE A C 1
ATOM 1951 O O . PHE A 1 259 ? 25.805 2.829 -24.808 1.00 62.28 259 PHE A O 1
ATOM 1958 N N . VAL A 1 260 ? 27.382 2.050 -26.179 1.00 61.25 260 VAL A N 1
ATOM 1959 C CA . VAL A 1 260 ? 28.243 1.550 -25.095 1.00 61.25 260 VAL A CA 1
ATOM 1960 C C . VAL A 1 260 ? 28.769 2.692 -24.227 1.00 61.25 260 VAL A C 1
ATOM 1962 O O . VAL A 1 260 ? 28.767 2.573 -23.005 1.00 61.25 260 VAL A O 1
ATOM 1965 N N . VAL A 1 261 ? 29.192 3.808 -24.829 1.00 62.94 261 VAL A N 1
ATOM 1966 C CA . VAL A 1 261 ? 29.604 5.001 -24.071 1.00 62.94 261 VAL A CA 1
ATOM 1967 C C . VAL A 1 261 ? 28.424 5.557 -23.282 1.00 62.94 261 VAL A C 1
ATOM 1969 O O . VAL A 1 261 ? 28.580 5.854 -22.103 1.00 62.94 261 VAL A O 1
ATOM 1972 N N . TYR A 1 262 ? 27.244 5.647 -23.895 1.00 63.94 262 TYR A N 1
ATOM 1973 C CA . TYR A 1 262 ? 26.019 6.054 -23.217 1.00 63.94 262 TYR A CA 1
ATOM 1974 C C . TYR A 1 262 ? 25.681 5.121 -22.049 1.00 63.94 262 TYR A C 1
ATOM 1976 O O . TYR A 1 262 ? 25.420 5.611 -20.961 1.00 63.94 262 TYR A O 1
ATOM 1984 N N . ALA A 1 263 ? 25.774 3.802 -22.229 1.00 61.91 263 ALA A N 1
ATOM 1985 C CA . ALA A 1 263 ? 25.547 2.806 -21.187 1.00 61.91 263 ALA A CA 1
ATOM 1986 C C . ALA A 1 263 ? 26.534 2.927 -20.037 1.00 61.91 263 ALA A C 1
ATOM 1988 O O . ALA A 1 263 ? 26.129 2.967 -18.882 1.00 61.91 263 ALA A O 1
ATOM 1989 N N . ALA A 1 264 ? 27.824 3.042 -20.346 1.00 66.12 264 ALA A N 1
ATOM 1990 C CA . ALA A 1 264 ? 28.852 3.239 -19.340 1.00 66.12 264 ALA A CA 1
ATOM 1991 C C . ALA A 1 264 ? 28.629 4.547 -18.570 1.00 66.12 264 ALA A C 1
ATOM 1993 O O . ALA A 1 264 ? 28.715 4.548 -17.349 1.00 66.12 264 ALA A O 1
ATOM 1994 N N . VAL A 1 265 ? 28.298 5.644 -19.259 1.00 65.06 265 VAL A N 1
ATOM 1995 C CA . VAL A 1 265 ? 28.004 6.933 -18.618 1.00 65.06 265 VAL A CA 1
ATOM 1996 C C . VAL A 1 265 ? 26.733 6.850 -17.779 1.00 65.06 265 VAL A C 1
ATOM 1998 O O . VAL A 1 265 ? 26.759 7.271 -16.632 1.00 65.06 265 VAL A O 1
ATOM 2001 N N . ALA A 1 266 ? 25.649 6.278 -18.301 1.00 59.41 266 ALA A N 1
ATOM 2002 C CA . ALA A 1 266 ? 24.398 6.106 -17.571 1.00 59.41 266 ALA A CA 1
ATOM 2003 C C . ALA A 1 266 ? 24.621 5.264 -16.310 1.00 59.41 266 ALA A C 1
ATOM 2005 O O . ALA A 1 266 ? 24.256 5.691 -15.222 1.00 59.41 266 ALA A O 1
ATOM 2006 N N . LEU A 1 267 ? 25.310 4.127 -16.421 1.00 65.56 267 LEU A N 1
ATOM 2007 C CA . LEU A 1 267 ? 25.682 3.314 -15.268 1.00 65.56 267 LEU A CA 1
ATOM 2008 C C . LEU A 1 267 ? 26.548 4.099 -14.280 1.00 65.56 267 LEU A C 1
ATOM 2010 O O . LEU A 1 267 ? 26.249 4.093 -13.098 1.00 65.56 267 LEU A O 1
ATOM 2014 N N . LEU A 1 268 ? 27.575 4.823 -14.729 1.00 68.69 268 LEU A N 1
ATOM 2015 C CA . LEU A 1 268 ? 28.419 5.630 -13.838 1.00 68.69 268 LEU A CA 1
ATOM 2016 C C . LEU A 1 268 ? 27.659 6.779 -13.162 1.00 68.69 268 LEU A C 1
ATOM 2018 O O . LEU A 1 268 ? 28.029 7.173 -12.061 1.00 68.69 268 LEU A O 1
ATOM 2022 N N . VAL A 1 269 ? 26.619 7.314 -13.804 1.00 65.81 269 VAL A N 1
ATOM 2023 C CA . VAL A 1 269 ? 25.768 8.373 -13.248 1.00 65.81 269 VAL A CA 1
ATOM 2024 C C . VAL A 1 269 ? 24.754 7.803 -12.260 1.00 65.81 269 VAL A C 1
ATOM 2026 O O . VAL A 1 269 ? 24.569 8.397 -11.206 1.00 65.81 269 VAL A O 1
ATOM 2029 N N . PHE A 1 270 ? 24.120 6.664 -12.557 1.00 60.91 270 PHE A N 1
ATOM 2030 C CA . PHE A 1 270 ? 23.039 6.102 -11.738 1.00 60.91 270 PHE A CA 1
ATOM 2031 C C . PHE A 1 270 ? 23.516 5.144 -10.637 1.00 60.91 270 PHE A C 1
ATOM 2033 O O . PHE A 1 270 ? 22.881 5.072 -9.584 1.00 60.91 270 PHE A O 1
ATOM 2040 N N . LEU A 1 271 ? 24.656 4.471 -10.818 1.00 67.31 271 LEU A N 1
ATOM 2041 C CA . LEU A 1 271 ? 25.232 3.551 -9.832 1.00 67.31 271 LEU A CA 1
ATOM 2042 C C . LEU A 1 271 ? 25.505 4.223 -8.474 1.00 67.31 271 LEU A C 1
ATOM 2044 O O . LEU A 1 271 ? 25.173 3.605 -7.464 1.00 67.31 271 LEU A O 1
ATOM 2048 N N . PRO A 1 272 ? 26.036 5.463 -8.396 1.00 70.50 272 PRO A N 1
ATOM 2049 C CA . PRO A 1 272 ? 26.219 6.153 -7.122 1.00 70.50 272 PRO A CA 1
ATOM 2050 C C . PRO A 1 272 ? 24.910 6.377 -6.364 1.00 70.50 272 PRO A C 1
ATOM 2052 O O . PRO A 1 272 ? 24.889 6.162 -5.160 1.00 70.50 272 PRO A O 1
ATOM 2055 N N . PHE A 1 273 ? 23.819 6.747 -7.046 1.00 65.69 273 PHE A N 1
ATOM 2056 C CA . PHE A 1 273 ? 22.505 6.908 -6.407 1.00 65.69 273 PHE A CA 1
ATOM 2057 C C . PHE A 1 273 ? 21.950 5.558 -5.950 1.00 65.69 273 PHE A C 1
ATOM 2059 O O . PHE A 1 273 ? 21.490 5.425 -4.820 1.00 65.69 273 PHE A O 1
ATOM 2066 N N . GLY A 1 274 ? 22.081 4.538 -6.806 1.00 66.81 274 GLY A N 1
ATOM 2067 C CA . GLY A 1 274 ? 21.750 3.151 -6.496 1.00 66.81 274 GLY A CA 1
ATOM 2068 C C . GLY A 1 274 ? 22.397 2.668 -5.204 1.00 66.81 274 GLY A C 1
ATOM 2069 O O . GLY A 1 274 ? 21.722 2.224 -4.275 1.00 66.81 274 GLY A O 1
ATOM 2070 N N . TYR A 1 275 ? 23.718 2.811 -5.162 1.00 71.12 275 TYR A N 1
ATOM 2071 C CA . TYR A 1 275 ? 24.553 2.435 -4.039 1.00 71.12 275 TYR A CA 1
ATOM 2072 C C . TYR A 1 275 ? 24.282 3.295 -2.805 1.00 71.12 275 TYR A C 1
ATOM 2074 O O . TYR A 1 275 ? 24.208 2.743 -1.717 1.00 71.12 275 TYR A O 1
ATOM 2082 N N . ALA A 1 276 ? 24.099 4.611 -2.948 1.00 73.75 276 ALA A N 1
ATOM 2083 C CA . ALA A 1 276 ? 23.809 5.500 -1.825 1.00 73.75 276 ALA A CA 1
ATOM 2084 C C . ALA A 1 276 ? 22.505 5.114 -1.117 1.00 73.75 276 ALA A C 1
ATOM 2086 O O . ALA A 1 276 ? 22.494 5.053 0.111 1.00 73.75 276 ALA A O 1
ATOM 2087 N N . THR A 1 277 ? 21.446 4.767 -1.862 1.00 71.50 277 THR A N 1
ATOM 2088 C CA . THR A 1 277 ? 20.204 4.266 -1.256 1.00 71.50 277 THR A CA 1
ATOM 2089 C C . THR A 1 277 ? 20.456 2.995 -0.448 1.00 71.50 277 THR A C 1
ATOM 2091 O O . THR A 1 277 ? 20.157 2.962 0.741 1.00 71.50 277 THR A O 1
ATOM 2094 N N . VAL A 1 278 ? 21.049 1.960 -1.051 1.00 73.31 278 VAL A N 1
ATOM 2095 C CA . VAL A 1 278 ? 21.298 0.682 -0.356 1.00 73.31 278 VAL A CA 1
ATOM 2096 C C . VAL A 1 278 ? 22.229 0.888 0.843 1.00 73.31 278 VAL A C 1
ATOM 2098 O O . VAL A 1 278 ? 21.966 0.408 1.943 1.00 73.31 278 VAL A O 1
ATOM 2101 N N . ALA A 1 279 ? 23.294 1.669 0.660 1.00 79.06 279 ALA A N 1
ATOM 2102 C CA . ALA A 1 279 ? 24.258 1.977 1.705 1.00 79.06 279 ALA A CA 1
ATOM 2103 C C . ALA A 1 279 ? 23.646 2.756 2.871 1.00 79.06 279 ALA A C 1
ATOM 2105 O O . ALA A 1 279 ? 24.088 2.562 4.002 1.00 79.06 279 ALA A O 1
ATOM 2106 N N . SER A 1 280 ? 22.617 3.574 2.629 1.00 83.62 280 SER A N 1
ATOM 2107 C CA . SER A 1 280 ? 21.927 4.307 3.694 1.00 83.62 280 SER A CA 1
ATOM 2108 C C . SER A 1 280 ? 21.235 3.383 4.705 1.00 83.62 280 SER A C 1
ATOM 2110 O O . SER A 1 280 ? 21.125 3.742 5.873 1.00 83.62 280 SER A O 1
ATOM 2112 N N . PHE A 1 281 ? 20.872 2.158 4.303 1.00 83.88 281 PHE A N 1
ATOM 2113 C CA . PHE A 1 281 ? 20.299 1.146 5.194 1.00 83.88 281 PHE A CA 1
ATOM 2114 C C . PHE A 1 281 ? 21.352 0.223 5.829 1.00 83.88 281 PHE A C 1
ATOM 2116 O O . PHE A 1 281 ? 21.046 -0.489 6.781 1.00 83.88 281 PHE A O 1
ATOM 2123 N N . ASN A 1 282 ? 22.610 0.232 5.367 1.00 84.81 282 ASN A N 1
ATOM 2124 C CA . ASN A 1 282 ? 23.630 -0.717 5.841 1.00 84.81 282 ASN A CA 1
ATOM 2125 C C . ASN A 1 282 ? 23.999 -0.554 7.325 1.00 84.81 282 ASN A C 1
ATOM 2127 O O . ASN A 1 282 ? 24.482 -1.506 7.934 1.00 84.81 282 ASN A O 1
ATOM 2131 N N . GLY A 1 283 ? 23.790 0.633 7.899 1.00 85.56 283 GLY A N 1
ATOM 2132 C CA . GLY A 1 283 ? 24.021 0.893 9.323 1.00 85.56 283 GLY A CA 1
ATOM 2133 C C . GLY A 1 283 ? 22.907 0.385 10.242 1.00 85.56 283 GLY A C 1
ATOM 2134 O O . GLY A 1 283 ? 23.039 0.489 11.456 1.00 85.56 283 GLY A O 1
ATOM 2135 N N . ILE A 1 284 ? 21.814 -0.132 9.676 1.00 89.31 284 ILE A N 1
ATOM 2136 C CA . ILE A 1 284 ? 20.655 -0.605 10.427 1.00 89.31 284 ILE A CA 1
ATOM 2137 C C . ILE A 1 284 ? 20.810 -2.103 10.673 1.00 89.31 284 ILE A C 1
ATOM 2139 O O . ILE A 1 284 ? 20.898 -2.886 9.723 1.00 89.31 284 ILE A O 1
ATOM 2143 N N . ASP A 1 285 ? 20.840 -2.481 11.948 1.00 93.19 285 ASP A N 1
ATOM 2144 C CA . ASP A 1 285 ? 20.754 -3.863 12.410 1.00 93.19 285 ASP A CA 1
ATOM 2145 C C . ASP A 1 285 ? 19.323 -4.130 12.908 1.00 93.19 285 ASP A C 1
ATOM 2147 O O . ASP A 1 285 ? 18.960 -3.631 13.977 1.00 93.19 285 ASP A O 1
ATOM 2151 N N . PRO A 1 286 ? 18.499 -4.890 12.159 1.00 93.62 286 PRO A N 1
ATOM 2152 C CA . PRO A 1 286 ? 17.112 -5.165 12.531 1.00 93.62 286 PRO A CA 1
ATOM 2153 C C . PRO A 1 286 ? 16.944 -5.771 13.926 1.00 93.62 286 PRO A C 1
ATOM 2155 O O . PRO A 1 286 ? 15.943 -5.500 14.582 1.00 93.62 286 PRO A O 1
ATOM 2158 N N . ALA A 1 287 ? 17.915 -6.571 14.382 1.00 91.38 287 ALA A N 1
ATOM 2159 C CA . ALA A 1 287 ? 17.847 -7.259 15.668 1.00 91.38 287 ALA A CA 1
ATOM 2160 C C . ALA A 1 287 ? 18.185 -6.345 16.857 1.00 91.38 287 ALA A C 1
ATOM 2162 O O . ALA A 1 287 ? 17.831 -6.655 17.992 1.00 91.38 287 ALA A O 1
ATOM 2163 N N . ALA A 1 288 ? 18.874 -5.228 16.608 1.00 93.88 288 ALA A N 1
ATOM 2164 C CA . ALA A 1 288 ? 19.282 -4.274 17.635 1.00 93.88 288 ALA A CA 1
ATOM 2165 C C . ALA A 1 288 ? 18.342 -3.061 17.744 1.00 93.88 288 ALA A C 1
ATOM 2167 O O . ALA A 1 288 ? 18.537 -2.213 18.619 1.00 93.88 288 ALA A O 1
ATOM 2168 N N . LEU A 1 289 ? 17.353 -2.940 16.853 1.00 93.50 289 LEU A N 1
ATOM 2169 C CA . LEU A 1 289 ? 16.409 -1.829 16.883 1.00 93.50 289 LEU A CA 1
ATOM 2170 C C . LEU A 1 289 ? 15.407 -1.972 18.039 1.00 93.50 289 LEU A C 1
ATOM 2172 O O . LEU A 1 289 ? 14.890 -3.063 18.280 1.00 93.50 289 LEU A O 1
ATOM 2176 N N . PRO A 1 290 ? 15.088 -0.872 18.743 1.00 95.44 290 PRO A N 1
ATOM 2177 C CA . PRO A 1 290 ? 14.049 -0.888 19.757 1.00 95.44 290 PRO A CA 1
ATOM 2178 C C . PRO A 1 290 ? 12.666 -0.896 19.099 1.00 95.44 290 PRO A C 1
ATOM 2180 O O . PRO A 1 290 ? 12.394 -0.091 18.208 1.00 95.44 290 PRO A O 1
ATOM 2183 N N . TYR A 1 291 ? 11.773 -1.747 19.589 1.00 95.50 291 TYR A N 1
ATOM 2184 C CA . TYR A 1 291 ? 10.346 -1.690 19.279 1.00 95.50 291 TYR A CA 1
ATOM 2185 C C . TYR A 1 291 ? 9.597 -1.220 20.525 1.00 95.50 291 TYR A C 1
ATOM 2187 O O . TYR A 1 291 ? 9.841 -1.716 21.626 1.00 95.50 291 TYR A O 1
ATOM 2195 N N . GLY A 1 292 ? 8.744 -0.210 20.370 1.00 92.38 292 GLY A N 1
ATOM 2196 C CA . GLY A 1 292 ? 7.926 0.295 21.468 1.00 92.38 292 GLY A CA 1
ATOM 2197 C C . GLY A 1 292 ? 6.690 -0.577 21.648 1.00 92.38 292 GLY A C 1
ATOM 2198 O O . GLY A 1 292 ? 5.999 -0.858 20.675 1.00 92.38 292 GLY A O 1
ATOM 2199 N N . VAL A 1 293 ? 6.400 -0.987 22.883 1.00 94.19 293 VAL A N 1
ATOM 2200 C CA . VAL A 1 293 ? 5.186 -1.756 23.187 1.00 94.19 293 VAL A CA 1
ATOM 2201 C C . VAL A 1 293 ? 3.963 -0.847 23.056 1.00 94.19 293 VAL A C 1
ATOM 2203 O O . VAL A 1 293 ? 3.826 0.128 23.797 1.00 94.19 293 VAL A O 1
ATOM 2206 N N . GLN A 1 294 ? 3.075 -1.186 22.127 1.00 94.12 294 GLN A N 1
ATOM 2207 C CA . GLN A 1 294 ? 1.818 -0.504 21.838 1.00 94.12 294 GLN A CA 1
ATOM 2208 C C . GLN A 1 294 ? 0.732 -1.561 21.548 1.00 94.12 294 GLN A C 1
ATOM 2210 O O . GLN A 1 294 ? 0.503 -1.919 20.396 1.00 94.12 294 GLN A O 1
ATOM 2215 N N . PRO A 1 295 ? 0.033 -2.081 22.578 1.00 88.31 295 PRO A N 1
ATOM 2216 C CA . PRO A 1 295 ? -0.879 -3.221 22.419 1.00 88.31 295 PRO A CA 1
ATOM 2217 C C . PRO A 1 295 ? -2.066 -2.981 21.476 1.00 88.31 295 PRO A C 1
ATOM 2219 O O . PRO A 1 295 ? -2.676 -3.935 21.010 1.00 88.31 295 PRO A O 1
ATOM 2222 N N . GLY A 1 296 ? -2.415 -1.715 21.233 1.00 94.31 296 GLY A N 1
ATOM 2223 C CA . GLY A 1 296 ? -3.482 -1.325 20.313 1.00 94.31 296 GLY A CA 1
ATOM 2224 C C . GLY A 1 296 ? -3.020 -1.087 18.876 1.00 94.31 296 GLY A C 1
ATOM 2225 O O . GLY A 1 296 ? -3.843 -0.669 18.072 1.00 94.31 296 GLY A O 1
ATOM 2226 N N . THR A 1 297 ? -1.736 -1.287 18.556 1.00 98.00 297 THR A N 1
ATOM 2227 C CA . THR A 1 297 ? -1.256 -1.143 17.180 1.00 98.00 297 THR A CA 1
ATOM 2228 C C . THR A 1 297 ? -1.787 -2.281 16.317 1.00 98.00 297 THR A C 1
ATOM 2230 O O . THR A 1 297 ? -1.634 -3.457 16.655 1.00 98.00 297 THR A O 1
ATOM 2233 N N . GLU A 1 298 ? -2.374 -1.912 15.186 1.00 98.31 298 GLU A N 1
ATOM 2234 C CA . GLU A 1 298 ? -2.923 -2.843 14.207 1.00 98.31 298 GLU A CA 1
ATOM 2235 C C . GLU A 1 298 ? -1.942 -3.080 13.044 1.00 98.31 298 GLU A C 1
ATOM 2237 O O . GLU A 1 298 ? -1.155 -2.209 12.658 1.00 98.31 298 GLU A O 1
ATOM 2242 N N . PHE A 1 299 ? -1.989 -4.276 12.463 1.00 98.62 299 PHE A N 1
ATOM 2243 C CA . PHE A 1 299 ? -1.113 -4.710 11.383 1.00 98.62 299 PHE A CA 1
ATOM 2244 C C . PHE A 1 299 ? -1.910 -5.285 10.221 1.00 98.62 299 PHE A C 1
ATOM 2246 O O . PHE A 1 299 ? -2.781 -6.143 10.377 1.00 98.62 299 PHE A O 1
ATOM 2253 N N . ALA A 1 300 ? -1.562 -4.827 9.026 1.00 98.69 300 ALA A N 1
ATOM 2254 C CA . ALA A 1 300 ? -2.172 -5.241 7.783 1.00 98.69 300 ALA A CA 1
ATOM 2255 C C . ALA A 1 300 ? -1.122 -5.492 6.703 1.00 98.69 300 ALA A C 1
ATOM 2257 O O . ALA A 1 300 ? 0.019 -5.033 6.767 1.00 98.69 300 ALA A O 1
ATOM 2258 N N . ALA A 1 301 ? -1.531 -6.199 5.662 1.00 98.00 301 ALA A N 1
ATOM 2259 C CA . ALA A 1 301 ? -0.740 -6.320 4.452 1.00 98.00 301 ALA A CA 1
ATOM 2260 C C . ALA A 1 301 ? -1.649 -6.376 3.230 1.00 98.00 301 ALA A C 1
ATOM 2262 O O . ALA A 1 301 ? -2.757 -6.921 3.288 1.00 98.00 301 ALA A O 1
ATOM 2263 N N . THR A 1 302 ? -1.163 -5.850 2.110 1.00 96.75 302 THR A N 1
ATOM 2264 C CA . THR A 1 302 ? -1.860 -5.995 0.833 1.00 96.75 302 THR A CA 1
ATOM 2265 C C . THR A 1 302 ? -1.799 -7.444 0.362 1.00 96.75 302 THR A C 1
ATOM 2267 O O . THR A 1 302 ? -0.720 -8.036 0.239 1.00 96.75 302 THR A O 1
ATOM 2270 N N . ALA A 1 303 ? -2.974 -7.998 0.071 1.00 95.38 303 ALA A N 1
ATOM 2271 C CA . ALA A 1 303 ? -3.151 -9.288 -0.577 1.00 95.38 303 ALA A CA 1
ATOM 2272 C C . ALA A 1 303 ? -3.184 -9.098 -2.101 1.00 95.38 303 ALA A C 1
ATOM 2274 O O . ALA A 1 303 ? -3.911 -8.258 -2.627 1.00 95.38 303 ALA A O 1
ATOM 2275 N N . GLY A 1 304 ? -2.390 -9.873 -2.830 1.00 90.75 304 GLY A N 1
ATOM 2276 C CA . GLY A 1 304 ? -2.241 -9.767 -4.276 1.00 90.75 304 GLY A CA 1
ATOM 2277 C C . GLY A 1 304 ? -3.316 -10.476 -5.092 1.00 90.75 304 GLY A C 1
ATOM 2278 O O . GLY A 1 304 ? -3.506 -10.138 -6.259 1.00 90.75 304 GLY A O 1
ATOM 2279 N N . SER A 1 305 ? -4.020 -11.444 -4.504 1.00 92.12 305 SER A N 1
ATOM 2280 C CA . SER A 1 305 ? -4.962 -12.323 -5.204 1.00 92.12 305 SER A CA 1
ATOM 2281 C C . SER A 1 305 ? -6.104 -11.596 -5.914 1.00 92.12 305 SER A C 1
ATOM 2283 O O . SER A 1 305 ? -6.527 -12.055 -6.980 1.00 92.12 305 SER A O 1
ATOM 2285 N N . LEU A 1 306 ? -6.590 -10.487 -5.342 1.00 94.25 306 LEU A N 1
ATOM 2286 C CA . LEU A 1 306 ? -7.733 -9.708 -5.840 1.00 94.25 306 LEU A CA 1
ATOM 2287 C C . LEU A 1 306 ? -7.457 -8.198 -5.973 1.00 94.25 306 LEU A C 1
ATOM 2289 O O . LEU A 1 306 ? -8.346 -7.454 -6.379 1.00 94.25 306 LEU A O 1
ATOM 2293 N N . THR A 1 307 ? -6.245 -7.748 -5.650 1.00 93.88 307 THR A N 1
ATOM 2294 C CA . THR A 1 307 ? -5.847 -6.334 -5.726 1.00 93.88 307 THR A CA 1
ATOM 2295 C C . THR A 1 307 ? -5.483 -5.932 -7.151 1.00 93.88 307 THR A C 1
ATOM 2297 O O . THR A 1 307 ? -4.865 -6.720 -7.860 1.00 93.88 307 THR A O 1
ATOM 2300 N N . ASP A 1 308 ? -5.852 -4.713 -7.555 1.00 90.88 308 ASP A N 1
ATOM 2301 C CA . ASP A 1 308 ? -5.505 -4.050 -8.823 1.00 90.88 308 ASP A CA 1
ATOM 2302 C C . ASP A 1 308 ? -5.687 -4.947 -10.064 1.00 90.88 308 ASP A C 1
ATOM 2304 O O . ASP A 1 308 ? -4.859 -5.008 -10.973 1.00 90.88 308 ASP A O 1
ATOM 2308 N N . ILE A 1 309 ? -6.798 -5.686 -10.099 1.00 91.12 309 ILE A N 1
ATOM 2309 C CA . ILE A 1 309 ? -7.205 -6.520 -11.233 1.00 91.12 309 ILE A CA 1
ATOM 2310 C C . ILE A 1 309 ? -8.663 -6.255 -11.591 1.00 91.12 309 ILE A C 1
ATOM 2312 O O . ILE A 1 309 ? -9.485 -5.927 -10.742 1.00 91.12 309 ILE A O 1
ATOM 2316 N N . VAL A 1 310 ? -9.012 -6.449 -12.863 1.00 93.62 310 VAL A N 1
ATOM 2317 C CA . VAL A 1 310 ? -10.403 -6.329 -13.339 1.00 93.62 310 VAL A CA 1
ATOM 2318 C C . VAL A 1 310 ? -11.205 -7.623 -13.173 1.00 93.62 310 VAL A C 1
ATOM 2320 O O . VAL A 1 310 ? -12.435 -7.596 -13.186 1.00 93.62 310 VAL A O 1
ATOM 2323 N N . ARG A 1 311 ? -10.523 -8.772 -13.046 1.00 93.19 311 ARG A N 1
ATOM 2324 C CA . ARG A 1 311 ? -11.122 -10.103 -12.858 1.00 93.19 311 ARG A CA 1
ATOM 2325 C C . ARG A 1 311 ? -10.190 -11.028 -12.071 1.00 93.19 311 ARG A C 1
ATOM 2327 O O . ARG A 1 311 ? -8.997 -11.026 -12.374 1.00 93.19 311 ARG A O 1
ATOM 2334 N N . PRO A 1 312 ? -10.716 -11.872 -11.163 1.00 92.50 312 PRO A N 1
ATOM 2335 C CA . PRO A 1 312 ? -9.924 -12.866 -10.452 1.00 92.50 312 PRO A CA 1
ATOM 2336 C C . PRO A 1 312 ? -9.211 -13.824 -11.419 1.00 92.50 312 PRO A C 1
ATOM 2338 O O . PRO A 1 312 ? -9.831 -14.301 -12.379 1.00 92.50 312 PRO A O 1
ATOM 2341 N N . PRO A 1 313 ? -7.935 -14.170 -11.178 1.00 90.06 313 PRO A N 1
ATOM 2342 C CA . PRO A 1 313 ? -7.269 -15.224 -11.934 1.00 90.06 313 PRO A CA 1
ATOM 2343 C C . PRO A 1 313 ? -7.905 -16.593 -11.643 1.00 90.06 313 PRO A C 1
ATOM 2345 O O . PRO A 1 313 ? -8.488 -16.813 -10.588 1.00 90.06 313 PRO A O 1
ATOM 2348 N N . ALA A 1 314 ? -7.766 -17.566 -12.548 1.00 90.69 314 ALA A N 1
ATOM 2349 C CA . ALA A 1 314 ? -8.411 -18.880 -12.390 1.00 90.69 314 ALA A CA 1
ATOM 2350 C C . ALA A 1 314 ? -8.011 -19.625 -11.098 1.00 90.69 314 ALA A C 1
ATOM 2352 O O . ALA A 1 314 ? -8.788 -20.417 -10.570 1.00 90.69 314 ALA A O 1
ATOM 2353 N N . ASN A 1 315 ? -6.804 -19.372 -10.590 1.00 90.88 315 ASN A N 1
ATOM 2354 C CA . ASN A 1 315 ? -6.274 -19.949 -9.359 1.00 90.88 315 ASN A CA 1
ATOM 2355 C C . ASN A 1 315 ? -6.474 -19.057 -8.120 1.00 90.88 315 ASN A C 1
ATOM 2357 O O . ASN A 1 315 ? -5.878 -19.358 -7.088 1.00 90.88 315 ASN A O 1
ATOM 2361 N N . TRP A 1 316 ? -7.298 -18.002 -8.188 1.00 93.12 316 TRP A N 1
ATOM 2362 C CA . TRP A 1 316 ? -7.516 -17.078 -7.068 1.00 93.12 316 TRP A CA 1
ATOM 2363 C C . TRP A 1 316 ? -7.849 -17.763 -5.728 1.00 93.12 316 TRP A C 1
ATOM 2365 O O . TRP A 1 316 ? -7.303 -17.305 -4.728 1.00 93.12 316 TRP A O 1
ATOM 2375 N N . PRO A 1 317 ? -8.623 -18.876 -5.643 1.00 95.19 317 PRO A N 1
ATOM 2376 C CA . PRO A 1 317 ? -8.920 -19.479 -4.342 1.00 95.19 317 PRO A CA 1
ATOM 2377 C C . PRO A 1 317 ? -7.665 -20.011 -3.647 1.00 95.19 317 PRO A C 1
ATOM 2379 O O . PRO A 1 317 ? -7.532 -19.904 -2.435 1.00 95.19 317 PRO A O 1
ATOM 2382 N N . ALA A 1 318 ? -6.724 -20.565 -4.419 1.00 93.12 318 ALA A N 1
ATOM 2383 C CA . ALA A 1 318 ? -5.456 -21.053 -3.886 1.00 93.12 318 ALA A CA 1
ATOM 2384 C C . ALA A 1 318 ? -4.526 -19.902 -3.471 1.00 93.12 318 ALA A C 1
ATOM 2386 O O . ALA A 1 318 ? -3.750 -20.062 -2.533 1.00 93.12 318 ALA A O 1
ATOM 2387 N N . LEU A 1 319 ? -4.608 -18.756 -4.158 1.00 92.69 319 LEU A N 1
ATOM 2388 C CA . LEU A 1 319 ? -3.870 -17.548 -3.785 1.00 92.69 319 LEU A CA 1
ATOM 2389 C C . LEU A 1 319 ? -4.394 -16.986 -2.457 1.00 92.69 319 LEU A C 1
ATOM 2391 O O . LEU A 1 319 ? -3.607 -16.809 -1.536 1.00 92.69 319 LEU A O 1
ATOM 2395 N N . VAL A 1 320 ? -5.716 -16.814 -2.325 1.00 95.00 320 VAL A N 1
ATOM 2396 C CA . VAL A 1 320 ? -6.353 -16.343 -1.080 1.00 95.00 320 VAL A CA 1
ATOM 2397 C C . VAL A 1 320 ? -6.027 -17.268 0.091 1.00 95.00 320 VAL A C 1
ATOM 2399 O O . VAL A 1 320 ? -5.673 -16.793 1.163 1.00 95.00 320 VAL A O 1
ATOM 2402 N N . GLU A 1 321 ? -6.092 -18.588 -0.099 1.00 96.50 321 GLU A N 1
ATOM 2403 C CA . GLU A 1 321 ? -5.751 -19.548 0.959 1.00 96.50 321 GLU A CA 1
ATOM 2404 C C . GLU A 1 321 ? -4.306 -19.389 1.450 1.00 96.50 321 GLU A C 1
ATOM 2406 O O . GLU A 1 321 ? -4.029 -19.414 2.649 1.00 96.50 321 GLU A O 1
ATOM 2411 N N . ARG A 1 322 ? -3.370 -19.183 0.524 1.00 95.31 322 ARG A N 1
ATOM 2412 C CA . ARG A 1 322 ? -1.966 -18.966 0.865 1.00 95.31 322 ARG A CA 1
ATOM 2413 C C . ARG A 1 322 ? -1.754 -17.627 1.569 1.00 95.31 322 ARG A C 1
ATOM 2415 O O . ARG A 1 322 ? -1.034 -17.586 2.561 1.00 95.31 322 ARG A O 1
ATOM 2422 N N . GLU A 1 323 ? -2.389 -16.559 1.101 1.00 95.81 323 GLU A N 1
ATOM 2423 C CA . GLU A 1 323 ? -2.327 -15.237 1.736 1.00 95.81 323 GLU A CA 1
ATOM 2424 C C . GLU A 1 323 ? -2.910 -15.262 3.151 1.00 95.81 323 GLU A C 1
ATOM 2426 O O . GLU A 1 323 ? -2.306 -14.704 4.063 1.00 95.81 323 GLU A O 1
ATOM 2431 N N . ARG A 1 324 ? -4.019 -15.980 3.367 1.00 97.56 324 ARG A N 1
ATOM 2432 C CA . ARG A 1 324 ? -4.590 -16.231 4.700 1.00 97.56 324 ARG A CA 1
ATOM 2433 C C . ARG A 1 324 ? -3.608 -16.962 5.608 1.00 97.56 324 ARG A C 1
ATOM 2435 O O . ARG A 1 324 ? -3.412 -16.549 6.748 1.00 97.56 324 ARG A O 1
ATOM 2442 N N . ALA A 1 325 ? -2.947 -18.005 5.106 1.00 97.88 325 ALA A N 1
ATOM 2443 C CA . ALA A 1 325 ? -1.940 -18.734 5.874 1.00 97.88 325 ALA A CA 1
ATOM 2444 C C . ALA A 1 325 ? -0.741 -17.844 6.255 1.00 97.88 325 ALA A C 1
ATOM 2446 O O . ALA A 1 325 ? -0.265 -17.907 7.388 1.00 97.88 325 ALA A O 1
ATOM 2447 N N . LEU A 1 326 ? -0.279 -16.984 5.340 1.00 98.06 326 LEU A N 1
ATOM 2448 C CA . LEU A 1 326 ? 0.787 -16.013 5.615 1.00 98.06 326 LEU A CA 1
ATOM 2449 C C . LEU A 1 326 ? 0.339 -14.945 6.623 1.00 98.06 326 LEU A C 1
ATOM 2451 O O . LEU A 1 326 ? 1.089 -14.626 7.543 1.00 98.06 326 LEU A O 1
ATOM 2455 N N . ALA A 1 327 ? -0.885 -14.431 6.490 1.00 98.38 327 ALA A N 1
ATOM 2456 C CA . ALA A 1 327 ? -1.470 -13.484 7.436 1.00 98.38 327 ALA A CA 1
ATOM 2457 C C . ALA A 1 327 ? -1.611 -14.090 8.838 1.00 98.38 327 ALA A C 1
ATOM 2459 O O . ALA A 1 327 ? -1.378 -13.406 9.832 1.00 98.38 327 ALA A O 1
ATOM 2460 N N . ALA A 1 328 ? -1.942 -15.381 8.918 1.00 98.31 328 ALA A N 1
ATOM 2461 C CA . ALA A 1 328 ? -1.987 -16.119 10.170 1.00 98.31 328 ALA A CA 1
ATOM 2462 C C . ALA A 1 328 ? -0.614 -16.283 10.818 1.00 98.31 328 ALA A C 1
ATOM 2464 O O . ALA A 1 328 ? -0.478 -16.087 12.022 1.00 98.31 328 ALA A O 1
ATOM 2465 N N . GLU A 1 329 ? 0.411 -16.593 10.029 1.00 98.12 329 GLU A N 1
ATOM 2466 C CA . GLU A 1 329 ? 1.785 -16.716 10.521 1.00 98.12 329 GLU A CA 1
ATOM 2467 C C . GLU A 1 329 ? 2.367 -15.386 11.024 1.00 98.12 329 GLU A C 1
ATOM 2469 O O . GLU A 1 329 ? 3.165 -15.379 11.962 1.00 98.12 329 GLU A O 1
ATOM 2474 N N . LEU A 1 330 ? 1.982 -14.273 10.400 1.00 98.44 330 LEU A N 1
ATOM 2475 C CA . LEU A 1 330 ? 2.397 -12.925 10.791 1.00 98.44 330 LEU A CA 1
ATOM 2476 C C . LEU A 1 330 ? 1.546 -12.327 11.919 1.00 98.44 330 LEU A C 1
ATOM 2478 O O . LEU A 1 330 ? 1.900 -11.265 12.412 1.00 98.44 330 LEU A O 1
ATOM 2482 N N . ASP A 1 331 ? 0.451 -12.982 12.313 1.00 98.00 331 ASP A N 1
ATOM 2483 C CA . ASP A 1 331 ? -0.544 -12.439 13.244 1.00 98.00 331 ASP A CA 1
ATOM 2484 C C . ASP A 1 331 ? -1.144 -11.092 12.780 1.00 98.00 331 ASP A C 1
ATOM 2486 O O . ASP A 1 331 ? -1.320 -10.156 13.556 1.00 98.00 331 ASP A O 1
ATOM 2490 N N . LEU A 1 332 ? -1.454 -10.971 11.483 1.00 98.56 332 LEU A N 1
ATOM 2491 C CA . LEU A 1 332 ? -2.097 -9.763 10.950 1.00 98.56 332 LEU A CA 1
ATOM 2492 C C . LEU A 1 332 ? -3.547 -9.659 11.412 1.00 98.56 332 LEU A C 1
ATOM 2494 O O . LEU A 1 332 ? -4.255 -10.669 11.434 1.00 98.56 332 LEU A O 1
ATOM 2498 N N . ASP A 1 333 ? -3.994 -8.430 11.662 1.00 98.62 333 ASP A N 1
ATOM 2499 C CA . ASP A 1 333 ? -5.396 -8.102 11.926 1.00 98.62 333 ASP A CA 1
ATOM 2500 C C . ASP A 1 333 ? -6.193 -8.050 10.625 1.00 98.62 333 ASP A C 1
ATOM 2502 O O . ASP A 1 333 ? -7.341 -8.504 10.568 1.00 98.62 333 ASP A O 1
ATOM 2506 N N . PHE A 1 334 ? -5.568 -7.515 9.568 1.00 98.69 334 PHE A N 1
ATOM 2507 C CA . PHE A 1 334 ? -6.260 -7.230 8.319 1.00 98.69 334 PHE A CA 1
ATOM 2508 C C . PHE A 1 334 ? -5.517 -7.678 7.063 1.00 98.69 334 PHE A C 1
ATOM 2510 O O . PHE A 1 334 ? -4.291 -7.609 6.959 1.00 98.69 334 PHE A O 1
ATOM 2517 N N . LEU A 1 335 ? -6.301 -8.050 6.052 1.00 98.50 335 LEU A N 1
ATOM 2518 C CA . LEU A 1 335 ? -5.850 -8.118 4.664 1.00 98.50 335 LEU A CA 1
ATOM 2519 C C . LEU A 1 335 ? -6.451 -6.966 3.862 1.00 98.50 335 LEU A C 1
ATOM 2521 O O . LEU A 1 335 ? -7.659 -6.725 3.920 1.00 98.50 335 LEU A O 1
ATOM 2525 N N . ARG A 1 336 ? -5.603 -6.258 3.114 1.00 97.94 336 ARG A N 1
ATOM 2526 C CA . ARG A 1 336 ? -6.008 -5.137 2.263 1.00 97.94 336 ARG A CA 1
ATOM 2527 C C . ARG A 1 336 ? -6.216 -5.583 0.817 1.00 97.94 336 ARG A C 1
ATOM 2529 O O . ARG A 1 336 ? -5.364 -6.280 0.262 1.00 97.94 336 ARG A O 1
ATOM 2536 N N . PHE A 1 337 ? -7.319 -5.132 0.219 1.00 97.19 337 PHE A N 1
ATOM 2537 C CA . PHE A 1 337 ? -7.608 -5.281 -1.206 1.00 97.19 337 PHE A CA 1
ATOM 2538 C C . PHE A 1 337 ? -7.941 -3.939 -1.854 1.00 97.19 337 PHE A C 1
ATOM 2540 O O . PHE A 1 337 ? -8.876 -3.257 -1.419 1.00 97.19 337 PHE A O 1
ATOM 2547 N N . ASP A 1 338 ? -7.252 -3.621 -2.952 1.00 95.81 338 ASP A N 1
ATOM 2548 C CA . ASP A 1 338 ? -7.577 -2.449 -3.767 1.00 95.81 338 ASP A CA 1
ATOM 2549 C C . ASP A 1 338 ? -8.302 -2.874 -5.043 1.00 95.81 338 ASP A C 1
ATOM 2551 O O . ASP A 1 338 ? -7.786 -3.629 -5.865 1.00 95.81 338 ASP A O 1
ATOM 2555 N N . LEU A 1 339 ? -9.538 -2.418 -5.204 1.00 96.62 339 LEU A N 1
ATOM 2556 C CA . LEU A 1 339 ? -10.513 -3.013 -6.107 1.00 96.62 339 LEU A CA 1
ATOM 2557 C C . LEU A 1 339 ? -10.854 -2.047 -7.238 1.00 96.62 339 LEU A C 1
ATOM 2559 O O . LEU A 1 339 ? -11.320 -0.931 -7.002 1.00 96.62 339 LEU A O 1
ATOM 2563 N N . LYS A 1 340 ? -10.660 -2.486 -8.486 1.00 95.75 340 LYS A N 1
ATOM 2564 C CA . LYS A 1 340 ? -11.077 -1.722 -9.668 1.00 95.75 340 LYS A CA 1
ATOM 2565 C C . LYS A 1 340 ? -12.599 -1.649 -9.770 1.00 95.75 340 LYS A C 1
ATOM 2567 O O . LYS A 1 340 ? -13.296 -2.619 -9.476 1.00 95.75 340 LYS A O 1
ATOM 2572 N N . THR A 1 341 ? -13.118 -0.558 -10.321 1.00 97.31 341 THR A N 1
ATOM 2573 C CA . THR A 1 341 ? -14.554 -0.394 -10.590 1.00 97.31 341 THR A CA 1
ATOM 2574 C C . THR A 1 341 ? -15.119 -1.535 -11.450 1.00 97.31 341 THR A C 1
ATOM 2576 O O . THR A 1 341 ? -16.224 -2.018 -11.212 1.00 97.31 341 THR A O 1
ATOM 2579 N N . GLU A 1 342 ? -14.375 -2.015 -12.451 1.00 97.44 342 GLU A N 1
ATOM 2580 C CA . GLU A 1 342 ? -14.787 -3.143 -13.294 1.00 97.44 342 GLU A CA 1
ATOM 2581 C C . GLU A 1 342 ? -14.889 -4.455 -12.507 1.00 97.44 342 GLU A C 1
ATOM 2583 O O . GLU A 1 342 ? -15.804 -5.241 -12.754 1.00 97.44 342 GLU A O 1
ATOM 2588 N N . PHE A 1 343 ? -13.999 -4.666 -11.533 1.00 97.31 343 PHE A N 1
ATOM 2589 C CA . PHE A 1 343 ? -14.056 -5.815 -10.632 1.00 97.31 343 PHE A CA 1
ATOM 2590 C C . PHE A 1 343 ? -15.337 -5.771 -9.790 1.00 97.31 343 PHE A C 1
ATOM 2592 O O . PHE A 1 343 ? -16.036 -6.773 -9.678 1.00 97.31 343 PHE A O 1
ATOM 2599 N N . LEU A 1 344 ? -15.698 -4.595 -9.266 1.00 98.12 344 LEU A N 1
ATOM 2600 C CA . LEU A 1 344 ? -16.904 -4.401 -8.451 1.00 98.12 344 LEU A CA 1
ATOM 2601 C C . LEU A 1 344 ? -18.214 -4.529 -9.239 1.00 98.12 344 LEU A C 1
ATOM 2603 O O . LEU A 1 344 ? -19.273 -4.715 -8.650 1.00 98.12 344 LEU A O 1
ATOM 2607 N N . ARG A 1 345 ? -18.170 -4.423 -10.568 1.00 97.56 345 ARG A N 1
ATOM 2608 C CA . ARG A 1 345 ? -19.355 -4.533 -11.435 1.00 97.56 345 ARG A CA 1
ATOM 2609 C C . ARG A 1 345 ? -19.547 -5.922 -12.031 1.00 97.56 345 ARG A C 1
ATOM 2611 O O . ARG A 1 345 ? -20.623 -6.204 -12.558 1.00 97.56 345 ARG A O 1
ATOM 2618 N N . ASP A 1 346 ? -18.530 -6.776 -11.983 1.00 98.00 346 ASP A N 1
ATOM 2619 C CA . ASP A 1 346 ? -18.603 -8.137 -12.503 1.00 98.00 346 ASP A CA 1
ATOM 2620 C C . ASP A 1 346 ? -19.123 -9.105 -11.419 1.00 98.00 346 ASP A C 1
ATOM 2622 O O . ASP A 1 346 ? -18.485 -9.260 -10.376 1.00 98.00 346 ASP A O 1
ATOM 2626 N N . PRO A 1 347 ? -20.254 -9.804 -11.639 1.00 98.06 347 PRO A N 1
ATOM 2627 C CA . PRO A 1 347 ? -20.815 -10.705 -10.630 1.00 98.06 347 PRO A CA 1
ATOM 2628 C C . PRO A 1 347 ? -19.888 -11.858 -10.222 1.00 98.06 347 PRO A C 1
ATOM 2630 O O . PRO A 1 347 ? -19.980 -12.344 -9.098 1.00 98.06 347 PRO A O 1
ATOM 2633 N N . THR A 1 348 ? -19.000 -12.310 -11.115 1.00 97.12 348 THR A N 1
ATOM 2634 C CA . THR A 1 348 ? -18.056 -13.397 -10.812 1.00 97.12 348 THR A CA 1
ATOM 2635 C C . THR A 1 348 ? -16.937 -12.887 -9.912 1.00 97.12 348 THR A C 1
ATOM 2637 O O . THR A 1 348 ? -16.584 -13.547 -8.936 1.00 97.12 348 THR A O 1
ATOM 2640 N N . SER A 1 349 ? -16.408 -11.701 -10.216 1.00 97.56 349 SER A N 1
ATOM 2641 C CA . SER A 1 349 ? -15.432 -10.997 -9.383 1.00 97.56 349 SER A CA 1
ATOM 2642 C C . SER A 1 349 ? -15.989 -10.686 -7.992 1.00 97.56 349 SER A C 1
ATOM 2644 O O . SER A 1 349 ? -15.344 -10.998 -6.993 1.00 97.56 349 SER A O 1
ATOM 2646 N N . LEU A 1 350 ? -17.222 -10.172 -7.911 1.00 98.19 350 LEU A N 1
ATOM 2647 C CA . LEU A 1 350 ? -17.902 -9.939 -6.635 1.00 98.19 350 LEU A CA 1
ATOM 2648 C C . LEU A 1 350 ? -18.076 -11.225 -5.824 1.00 98.19 350 LEU A C 1
ATOM 2650 O O . LEU A 1 350 ? -17.773 -11.230 -4.638 1.00 98.19 350 LEU A O 1
ATOM 2654 N N . ALA A 1 351 ? -18.491 -12.330 -6.450 1.00 98.38 351 ALA A N 1
ATOM 2655 C CA . ALA A 1 351 ? -18.616 -13.612 -5.755 1.00 98.38 351 ALA A CA 1
ATOM 2656 C C . ALA A 1 351 ? -17.264 -14.138 -5.233 1.00 98.38 351 ALA A C 1
ATOM 2658 O O . ALA A 1 351 ? -17.216 -14.795 -4.191 1.00 98.38 351 ALA A O 1
ATOM 2659 N N . ALA A 1 352 ? -16.162 -13.855 -5.937 1.00 98.06 352 ALA A N 1
ATOM 2660 C CA . ALA A 1 352 ? -14.820 -14.184 -5.464 1.00 98.06 352 ALA A CA 1
ATOM 2661 C C . ALA A 1 352 ? -14.438 -13.358 -4.229 1.00 98.06 352 ALA A C 1
ATOM 2663 O O . ALA A 1 352 ? -13.956 -13.923 -3.249 1.00 98.06 352 ALA A O 1
ATOM 2664 N N . LEU A 1 353 ? -14.713 -12.051 -4.245 1.00 98.56 353 LEU A N 1
ATOM 2665 C CA . LEU A 1 353 ? -14.480 -11.177 -3.096 1.00 98.56 353 LEU A CA 1
ATOM 2666 C C . LEU A 1 353 ? -15.374 -11.536 -1.904 1.00 98.56 353 LEU A C 1
ATOM 2668 O O . LEU A 1 353 ? -14.871 -11.620 -0.791 1.00 98.56 353 LEU A O 1
ATOM 2672 N N . ASP A 1 354 ? -16.660 -11.828 -2.127 1.00 98.75 354 ASP A N 1
ATOM 2673 C CA . ASP A 1 354 ? -17.583 -12.292 -1.082 1.00 98.75 354 ASP A CA 1
ATOM 2674 C C . ASP A 1 354 ? -17.018 -13.503 -0.341 1.00 98.75 354 ASP A C 1
ATOM 2676 O O . ASP A 1 354 ? -17.006 -13.549 0.890 1.00 98.75 354 ASP A O 1
ATOM 2680 N N . ARG A 1 355 ? -16.518 -14.478 -1.105 1.00 98.62 355 ARG A N 1
ATOM 2681 C CA . ARG A 1 355 ? -15.915 -15.681 -0.546 1.00 98.62 355 ARG A CA 1
ATOM 2682 C C . ARG A 1 355 ? -14.598 -15.378 0.163 1.00 98.62 355 ARG A C 1
ATOM 2684 O O . ARG A 1 355 ? -14.424 -15.846 1.278 1.00 98.62 355 ARG A O 1
ATOM 2691 N N . ALA A 1 356 ? -13.710 -14.583 -0.434 1.00 98.44 356 ALA A N 1
ATOM 2692 C CA . ALA A 1 356 ? -12.445 -14.215 0.198 1.00 98.44 356 ALA A CA 1
ATOM 2693 C C . ALA A 1 356 ? -12.665 -13.493 1.539 1.00 98.44 356 ALA A C 1
ATOM 2695 O O . ALA A 1 356 ? -12.064 -13.873 2.538 1.00 98.44 356 ALA A O 1
ATOM 2696 N N . VAL A 1 357 ? -13.577 -12.516 1.594 1.00 98.75 357 VAL A N 1
ATOM 2697 C CA . VAL A 1 357 ? -13.921 -11.791 2.829 1.00 98.75 357 VAL A CA 1
ATOM 2698 C C . VAL A 1 357 ? -14.498 -12.738 3.886 1.00 98.75 357 VAL A C 1
ATOM 2700 O O . VAL A 1 357 ? -14.115 -12.656 5.053 1.00 98.75 357 VAL A O 1
ATOM 2703 N N . ALA A 1 358 ? -15.394 -13.652 3.501 1.00 98.69 358 ALA A N 1
ATOM 2704 C CA . ALA A 1 358 ? -15.951 -14.640 4.425 1.00 98.69 358 ALA A CA 1
ATOM 2705 C C . ALA A 1 358 ? -14.877 -15.597 4.971 1.00 98.69 358 ALA A C 1
ATOM 2707 O O . ALA A 1 358 ? -14.833 -15.845 6.177 1.00 98.69 358 ALA A O 1
ATOM 2708 N N . ASP A 1 359 ? -13.998 -16.090 4.098 1.00 98.31 359 ASP A N 1
ATOM 2709 C CA . ASP A 1 359 ? -12.904 -16.996 4.446 1.00 98.31 359 ASP A CA 1
ATOM 2710 C C . ASP A 1 359 ? -11.910 -16.303 5.407 1.00 98.31 359 ASP A C 1
ATOM 2712 O O . ASP A 1 359 ? -11.577 -16.859 6.453 1.00 98.31 359 ASP A O 1
ATOM 2716 N N . ILE A 1 360 ? -11.523 -15.049 5.144 1.00 98.50 360 ILE A N 1
ATOM 2717 C CA . ILE A 1 360 ? -10.643 -14.248 6.022 1.00 98.50 360 ILE A CA 1
ATOM 2718 C C . ILE A 1 360 ? -11.267 -14.039 7.408 1.00 98.50 360 ILE A C 1
ATOM 2720 O O . ILE A 1 360 ? -10.609 -14.248 8.429 1.00 98.50 360 ILE A O 1
ATOM 2724 N N . ARG A 1 361 ? -12.560 -13.699 7.456 1.00 98.56 361 ARG A N 1
ATOM 2725 C CA . ARG A 1 361 ? -13.302 -13.525 8.716 1.00 98.56 361 ARG A CA 1
ATOM 2726 C C . ARG A 1 361 ? -13.458 -14.812 9.505 1.00 98.56 361 ARG A C 1
ATOM 2728 O O . ARG A 1 361 ? -13.470 -14.772 10.734 1.00 98.56 361 ARG A O 1
ATOM 2735 N N . SER A 1 362 ? -13.526 -15.956 8.827 1.00 98.06 362 SER A N 1
ATOM 2736 C CA . SER A 1 362 ? -13.560 -17.257 9.497 1.00 98.06 362 SER A CA 1
ATOM 2737 C C . SER A 1 362 ? -12.275 -17.567 10.279 1.00 98.06 362 SER A C 1
ATOM 2739 O O . SER A 1 362 ? -12.333 -18.324 11.247 1.00 98.06 362 SER A O 1
ATOM 2741 N N . ASP A 1 363 ? -11.157 -16.908 9.943 1.00 96.69 363 ASP A N 1
ATOM 2742 C CA . ASP A 1 363 ? -9.880 -17.015 10.664 1.00 96.69 363 ASP A CA 1
ATOM 2743 C C . ASP A 1 363 ? -9.717 -15.978 11.785 1.00 96.69 363 ASP A C 1
ATOM 2745 O O . ASP A 1 363 ? -8.635 -15.865 12.365 1.00 96.69 363 ASP A O 1
ATOM 2749 N N . GLY A 1 364 ? -10.762 -15.195 12.073 1.00 98.00 364 GLY A N 1
ATOM 2750 C CA . GLY A 1 364 ? -10.729 -14.136 13.083 1.00 98.00 364 GLY A CA 1
ATOM 2751 C C . GLY A 1 364 ? -10.025 -12.850 12.640 1.00 98.00 364 GLY A C 1
ATOM 2752 O O . GLY A 1 364 ? -9.673 -12.045 13.496 1.00 98.00 364 GLY A O 1
ATOM 2753 N N . ARG A 1 365 ? -9.819 -12.653 11.332 1.00 98.19 365 ARG A N 1
ATOM 2754 C CA . ARG A 1 365 ? -9.246 -11.431 10.736 1.00 98.19 365 ARG A CA 1
ATOM 2755 C C . ARG A 1 365 ? -10.327 -10.612 10.047 1.00 98.19 365 ARG A C 1
ATOM 2757 O O . ARG A 1 365 ? -11.388 -11.139 9.730 1.00 98.19 365 ARG A O 1
ATOM 2764 N N . ASP A 1 366 ? -10.068 -9.344 9.766 1.00 98.44 366 ASP A N 1
ATOM 2765 C CA . ASP A 1 366 ? -10.977 -8.528 8.951 1.00 98.44 366 ASP A CA 1
ATOM 2766 C C . ASP A 1 366 ? -10.281 -8.020 7.681 1.00 98.44 366 ASP A C 1
ATOM 2768 O O . ASP A 1 366 ? -9.164 -8.421 7.347 1.00 98.44 366 ASP A O 1
ATOM 2772 N N . VAL A 1 367 ? -10.968 -7.171 6.925 1.00 98.75 367 VAL A N 1
ATOM 2773 C CA . VAL A 1 367 ? -10.464 -6.625 5.667 1.00 98.75 367 VAL A CA 1
ATOM 2774 C C . VAL A 1 367 ? -10.381 -5.106 5.688 1.00 98.75 367 VAL A C 1
ATOM 2776 O O . VAL A 1 367 ? -11.208 -4.417 6.293 1.00 98.75 367 VAL A O 1
ATOM 2779 N N . ILE A 1 368 ? -9.391 -4.602 4.957 1.00 98.69 368 ILE A N 1
ATOM 2780 C CA . ILE A 1 368 ? -9.323 -3.219 4.494 1.00 98.69 368 ILE A CA 1
ATOM 2781 C C . ILE A 1 368 ? -9.698 -3.226 3.016 1.00 98.69 368 ILE A C 1
ATOM 2783 O O . ILE A 1 368 ? -9.115 -3.978 2.235 1.00 98.69 368 ILE A O 1
ATOM 2787 N N . LEU A 1 369 ? -10.661 -2.398 2.618 1.00 98.56 369 LEU A N 1
ATOM 2788 C CA . LEU A 1 369 ? -11.079 -2.300 1.218 1.00 98.56 369 LEU A CA 1
ATOM 2789 C C . LEU A 1 369 ? -10.825 -0.888 0.687 1.00 98.56 369 LEU A C 1
ATOM 2791 O O . LEU A 1 369 ? -11.098 0.101 1.367 1.00 98.56 369 LEU A O 1
ATOM 2795 N N . SER A 1 370 ? -10.331 -0.795 -0.543 1.00 97.25 370 SER A N 1
ATOM 2796 C CA . SER A 1 370 ? -10.031 0.475 -1.205 1.00 97.25 370 SER A CA 1
ATOM 2797 C C . SER A 1 370 ? -10.580 0.466 -2.632 1.00 97.25 370 SER A C 1
ATOM 2799 O O . SER A 1 370 ? -10.187 -0.395 -3.419 1.00 97.25 370 SER A O 1
ATOM 2801 N N . PRO A 1 371 ? -11.500 1.361 -3.028 1.00 96.38 371 PRO A N 1
ATOM 2802 C CA . PRO A 1 371 ? -11.797 1.560 -4.441 1.00 96.38 371 PRO A CA 1
ATOM 2803 C C . PRO A 1 371 ? -10.588 2.178 -5.163 1.00 96.38 371 PRO A C 1
ATOM 2805 O O . PRO A 1 371 ? -10.168 3.297 -4.883 1.00 96.38 371 PRO A O 1
ATOM 2808 N N . PHE A 1 372 ? -10.062 1.463 -6.156 1.00 92.00 372 PHE A N 1
ATOM 2809 C CA . PHE A 1 372 ? -8.862 1.851 -6.908 1.00 92.00 372 PHE A CA 1
ATO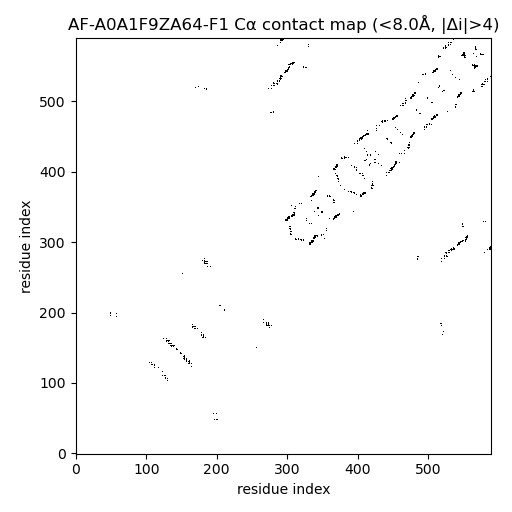M 2810 C C . PHE A 1 372 ? -9.176 2.569 -8.237 1.00 92.00 372 PHE A C 1
ATOM 2812 O O . PHE A 1 372 ? -8.282 2.932 -9.008 1.00 92.00 372 PHE A O 1
ATOM 2819 N N . GLY A 1 373 ? -10.466 2.784 -8.518 1.00 92.50 373 GLY A N 1
ATOM 2820 C CA . GLY A 1 373 ? -10.957 3.438 -9.728 1.00 92.50 373 GLY A CA 1
ATOM 2821 C C . GLY A 1 373 ? -11.086 2.512 -10.936 1.00 92.50 373 GLY A C 1
ATOM 2822 O O . GLY A 1 373 ? -10.935 1.294 -10.834 1.00 92.50 373 GLY A O 1
ATOM 2823 N N . ALA A 1 374 ? -11.385 3.092 -12.098 1.00 94.38 374 ALA A N 1
ATOM 2824 C CA . ALA A 1 374 ? -11.590 2.325 -13.324 1.00 94.38 374 ALA A CA 1
ATOM 2825 C C . ALA A 1 374 ? -10.264 2.028 -14.040 1.00 94.38 374 ALA A C 1
ATOM 2827 O O . ALA A 1 374 ? -9.418 2.910 -14.206 1.00 94.38 374 ALA A O 1
ATOM 2828 N N . ASP A 1 375 ? -10.108 0.806 -14.545 1.00 91.81 375 ASP A N 1
ATOM 2829 C CA . ASP A 1 375 ? -8.930 0.370 -15.308 1.00 91.81 375 ASP A CA 1
ATOM 2830 C C . ASP A 1 375 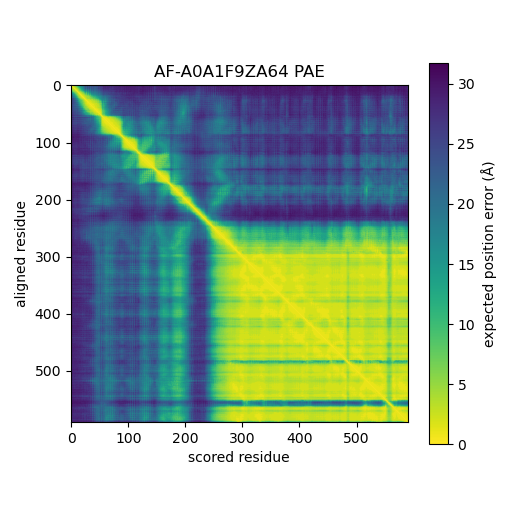? -8.695 1.231 -16.564 1.00 91.81 375 ASP A C 1
ATOM 2832 O O . ASP A 1 375 ? -7.568 1.603 -16.916 1.00 91.81 375 ASP A O 1
ATOM 2836 N N . SER A 1 376 ? -9.798 1.653 -17.188 1.00 92.31 376 SER A N 1
ATOM 2837 C CA . SER A 1 376 ? -9.790 2.510 -18.377 1.00 92.31 376 SER A CA 1
ATOM 2838 C C . SER A 1 376 ? -9.082 3.862 -18.192 1.00 92.31 376 SER A C 1
ATOM 2840 O O . SER A 1 376 ? -8.630 4.436 -19.188 1.00 92.31 376 SER A O 1
ATOM 2842 N N . TRP A 1 377 ? -8.906 4.356 -16.959 1.00 91.19 377 TRP A N 1
ATOM 2843 C CA . TRP A 1 377 ? -8.281 5.658 -16.672 1.00 91.19 377 TRP A CA 1
ATOM 2844 C C . TRP A 1 377 ? -6.808 5.753 -17.068 1.00 91.19 377 TRP A C 1
ATOM 2846 O O . TRP A 1 377 ? -6.305 6.851 -17.308 1.00 91.19 377 TRP A O 1
ATOM 2856 N N . SER A 1 378 ? -6.126 4.616 -17.207 1.00 83.12 378 SER A N 1
ATOM 2857 C CA . SER A 1 378 ? -4.770 4.551 -17.763 1.00 83.12 378 SER A CA 1
ATOM 2858 C C . SER A 1 378 ? -4.706 5.045 -19.218 1.00 83.12 378 SER A C 1
ATOM 2860 O O . SER A 1 378 ? -3.727 5.673 -19.626 1.00 83.12 378 SER A O 1
ATOM 2862 N N . SER A 1 379 ? -5.771 4.802 -19.988 1.00 85.75 379 SER A N 1
ATOM 2863 C CA . SER A 1 379 ? -5.886 5.139 -21.413 1.00 85.75 379 SER A CA 1
ATOM 2864 C C . SER A 1 379 ? -6.768 6.361 -21.685 1.00 85.75 379 SER A C 1
ATOM 2866 O O . SER A 1 379 ? -6.548 7.082 -22.658 1.00 85.75 379 SER A O 1
ATOM 2868 N N . SER A 1 380 ? -7.747 6.615 -20.815 1.00 93.12 380 SER A N 1
ATOM 2869 C CA . SER A 1 380 ? -8.728 7.689 -20.932 1.00 93.12 380 SER A CA 1
ATOM 2870 C C . SER A 1 380 ? -8.932 8.352 -19.574 1.00 93.12 380 SER A C 1
ATOM 2872 O O . SER A 1 380 ? -9.753 7.909 -18.772 1.00 93.12 380 SER A O 1
ATOM 2874 N N . ARG A 1 381 ? -8.179 9.428 -19.330 1.00 93.31 381 ARG A N 1
ATOM 2875 C CA . ARG A 1 381 ? -8.208 10.186 -18.071 1.00 93.31 381 ARG A CA 1
ATOM 2876 C C . ARG A 1 381 ? -9.628 10.719 -17.790 1.00 93.31 381 ARG A C 1
ATOM 2878 O O . ARG A 1 381 ? -10.216 11.317 -18.696 1.00 93.31 381 ARG A O 1
ATOM 2885 N N . PRO A 1 382 ? -10.194 10.509 -16.588 1.00 96.44 382 PRO A N 1
ATOM 2886 C CA . PRO A 1 382 ? -11.501 11.047 -16.221 1.00 96.44 382 PRO A CA 1
ATOM 2887 C C . PRO A 1 382 ? -11.403 12.543 -15.888 1.00 96.44 382 PRO A C 1
ATOM 2889 O O . PRO A 1 382 ? -10.309 13.073 -15.684 1.00 96.44 382 PRO A O 1
ATOM 2892 N N . THR A 1 383 ? -12.546 13.224 -15.771 1.00 96.88 383 THR A N 1
ATOM 2893 C CA . THR A 1 383 ? -12.576 14.509 -15.055 1.00 96.88 383 THR A CA 1
ATOM 2894 C C . THR A 1 383 ? -12.503 14.272 -13.546 1.00 96.88 383 THR A C 1
ATOM 2896 O O . THR A 1 383 ? -12.745 13.162 -13.063 1.00 96.88 383 THR A O 1
ATOM 2899 N N . PHE A 1 384 ? -12.202 15.322 -12.781 1.00 96.38 384 PHE A N 1
ATOM 2900 C CA . PHE A 1 384 ? -12.205 15.246 -11.321 1.00 96.38 384 PHE A CA 1
ATOM 2901 C C . PHE A 1 384 ? -13.580 14.850 -10.764 1.00 96.38 384 PHE A C 1
ATOM 2903 O O . PHE A 1 384 ? -13.671 14.042 -9.844 1.00 96.38 384 PHE A O 1
ATOM 2910 N N . GLU A 1 385 ? -14.657 15.377 -11.348 1.00 97.00 385 GLU A N 1
ATOM 2911 C CA . GLU A 1 385 ? -16.033 15.089 -10.945 1.00 97.00 385 GLU A CA 1
ATOM 2912 C C . GLU A 1 385 ? -16.406 13.629 -11.212 1.00 97.00 385 GLU A C 1
ATOM 2914 O O . GLU A 1 385 ? -16.997 12.981 -10.348 1.00 97.00 385 GLU A O 1
ATOM 2919 N N . ASP A 1 386 ? -16.041 13.095 -12.382 1.00 96.75 386 ASP A N 1
ATOM 2920 C CA . ASP A 1 386 ? -16.303 11.699 -12.731 1.00 96.75 386 ASP A CA 1
ATOM 2921 C C . ASP A 1 386 ? -15.491 10.728 -11.874 1.00 96.75 386 ASP A C 1
ATOM 2923 O O . ASP A 1 386 ? -16.032 9.709 -11.431 1.00 96.75 386 ASP A O 1
ATOM 2927 N N . LEU A 1 387 ? -14.225 11.053 -11.593 1.00 95.25 387 LEU A N 1
ATOM 2928 C CA . LEU A 1 387 ? -13.394 10.284 -10.670 1.00 95.25 387 LEU A CA 1
ATOM 2929 C C . LEU A 1 387 ? -14.006 10.274 -9.270 1.00 95.25 387 LEU A C 1
ATOM 2931 O O . LEU A 1 387 ? -14.233 9.199 -8.720 1.00 95.25 387 LEU A O 1
ATOM 2935 N N . ASN A 1 388 ? -14.314 11.454 -8.720 1.00 95.69 388 ASN A N 1
ATOM 2936 C CA . ASN A 1 388 ? -14.860 11.587 -7.373 1.00 95.69 388 ASN A CA 1
ATOM 2937 C C . ASN A 1 388 ? -16.195 10.844 -7.245 1.00 95.69 388 ASN A C 1
ATOM 2939 O O . ASN A 1 388 ? -16.391 10.083 -6.307 1.00 95.69 388 ASN A O 1
ATOM 2943 N N . ARG A 1 389 ? -17.093 10.997 -8.225 1.00 97.56 389 ARG A N 1
ATOM 2944 C CA . ARG A 1 389 ? -18.368 10.271 -8.255 1.00 97.56 389 ARG A CA 1
ATOM 2945 C C . ARG A 1 389 ? -18.163 8.758 -8.278 1.00 97.56 389 ARG A C 1
ATOM 2947 O O . ARG A 1 389 ? -18.776 8.065 -7.479 1.00 97.56 389 ARG A O 1
ATOM 2954 N N . THR A 1 390 ? -17.298 8.261 -9.163 1.00 97.44 390 THR A N 1
ATOM 2955 C CA . THR A 1 390 ? -17.042 6.818 -9.303 1.00 97.44 390 THR A CA 1
ATOM 2956 C C . THR A 1 390 ? -16.484 6.235 -8.009 1.00 97.44 390 THR A C 1
ATOM 2958 O O . THR A 1 390 ? -17.032 5.271 -7.486 1.00 97.44 390 THR A O 1
ATOM 2961 N N . ILE A 1 391 ? -15.450 6.870 -7.457 1.00 95.94 391 ILE A N 1
ATOM 2962 C CA . ILE A 1 391 ? -14.837 6.462 -6.195 1.00 95.94 391 ILE A CA 1
ATOM 2963 C C . ILE A 1 391 ? -15.848 6.513 -5.043 1.00 95.94 391 ILE A C 1
ATOM 2965 O O . ILE A 1 391 ? -15.921 5.579 -4.251 1.00 95.94 391 ILE A O 1
ATOM 2969 N N . ALA A 1 392 ? -16.647 7.578 -4.950 1.00 97.62 392 ALA A N 1
ATOM 2970 C CA . ALA A 1 392 ? -17.651 7.728 -3.905 1.00 97.62 392 ALA A CA 1
ATOM 2971 C C . ALA A 1 392 ? -18.717 6.628 -3.959 1.00 97.62 392 ALA A C 1
ATOM 2973 O O . ALA A 1 392 ? -19.117 6.106 -2.919 1.00 97.62 392 ALA A O 1
ATOM 2974 N N . ASP A 1 393 ? -19.192 6.295 -5.157 1.00 98.50 393 ASP A N 1
ATOM 2975 C CA . ASP A 1 393 ? -20.218 5.275 -5.347 1.00 98.50 393 ASP A CA 1
ATOM 2976 C C . ASP A 1 393 ? -19.661 3.875 -5.034 1.00 98.50 393 ASP A C 1
ATOM 2978 O O . ASP A 1 393 ? -20.308 3.112 -4.315 1.00 98.50 393 ASP A O 1
ATOM 2982 N N . ASP A 1 394 ? -18.432 3.577 -5.469 1.00 98.56 394 ASP A N 1
ATOM 2983 C CA . ASP A 1 394 ? -17.742 2.320 -5.154 1.00 98.56 394 ASP A CA 1
ATOM 2984 C C . ASP A 1 394 ? -17.438 2.204 -3.644 1.00 98.56 394 ASP A C 1
ATOM 2986 O O . ASP A 1 394 ? -17.669 1.155 -3.042 1.00 98.56 394 ASP A O 1
ATOM 2990 N N . ALA A 1 395 ? -17.001 3.288 -2.992 1.00 98.62 395 ALA A N 1
ATOM 2991 C CA . ALA A 1 395 ? -16.759 3.340 -1.548 1.00 98.62 395 ALA A CA 1
ATOM 2992 C C . ALA A 1 395 ? -18.034 3.050 -0.739 1.00 98.62 395 ALA A C 1
ATOM 2994 O O . ALA A 1 395 ? -18.017 2.246 0.193 1.00 98.62 395 ALA A O 1
ATOM 2995 N N . VAL A 1 396 ? -19.155 3.685 -1.099 1.00 98.75 396 VAL A N 1
ATOM 2996 C CA . VAL A 1 396 ? -20.447 3.462 -0.431 1.00 98.75 396 VAL A CA 1
ATOM 2997 C C . VAL A 1 396 ? -20.932 2.030 -0.650 1.00 98.75 396 VAL A C 1
ATOM 2999 O O . VAL A 1 396 ? -21.394 1.405 0.301 1.00 98.75 396 VAL A O 1
ATOM 3002 N N . PHE A 1 397 ? -20.784 1.488 -1.863 1.00 98.75 397 PHE A N 1
ATOM 3003 C CA . PHE A 1 397 ? -21.118 0.094 -2.156 1.00 98.75 397 PHE A CA 1
ATOM 3004 C C . PHE A 1 397 ? -20.307 -0.887 -1.298 1.00 98.75 397 PHE A C 1
ATOM 3006 O O . PHE A 1 397 ? -20.875 -1.802 -0.702 1.00 98.75 397 PHE A O 1
ATOM 3013 N N . LEU A 1 398 ? -18.989 -0.687 -1.198 1.00 98.75 398 LEU A N 1
ATOM 3014 C CA . LEU A 1 398 ? -18.111 -1.525 -0.378 1.00 98.75 398 LEU A CA 1
ATOM 3015 C C . LEU A 1 398 ? -18.465 -1.441 1.112 1.00 98.75 398 LEU A C 1
ATOM 3017 O O . LEU A 1 398 ? -18.490 -2.467 1.793 1.00 98.75 398 LEU A O 1
ATOM 3021 N N . ALA A 1 399 ? -18.770 -0.237 1.605 1.00 98.75 399 ALA A N 1
ATOM 3022 C CA . ALA A 1 399 ? -19.187 -0.014 2.985 1.00 98.75 399 ALA A CA 1
ATOM 3023 C C . ALA A 1 399 ? -20.495 -0.748 3.316 1.00 98.75 399 ALA A C 1
ATOM 3025 O O . ALA A 1 399 ? -20.533 -1.490 4.294 1.00 98.75 399 ALA A O 1
ATOM 3026 N N . ASP A 1 400 ? -21.528 -0.571 2.486 1.00 98.75 400 ASP A N 1
ATOM 3027 C CA . ASP A 1 400 ? -22.854 -1.183 2.656 1.00 98.75 400 ASP A CA 1
ATOM 3028 C C . ASP A 1 400 ? -22.800 -2.714 2.575 1.00 98.75 400 ASP A C 1
ATOM 3030 O O . ASP A 1 400 ? -23.418 -3.415 3.370 1.00 98.75 400 ASP A O 1
ATOM 3034 N N . ARG A 1 401 ? -22.033 -3.254 1.621 1.00 98.62 401 ARG A N 1
ATOM 3035 C CA . ARG A 1 401 ? -21.994 -4.699 1.371 1.00 98.62 401 ARG A CA 1
ATOM 3036 C C . ARG A 1 401 ? -21.137 -5.460 2.375 1.00 98.62 401 ARG A C 1
ATOM 3038 O O . ARG A 1 401 ? -21.525 -6.548 2.801 1.00 98.62 401 ARG A O 1
ATOM 3045 N N . TYR A 1 402 ? -19.940 -4.954 2.671 1.00 98.75 402 TYR A N 1
ATOM 3046 C CA . TYR A 1 402 ? -18.926 -5.723 3.393 1.00 98.75 402 TYR A CA 1
ATOM 3047 C C . TYR A 1 402 ? -18.727 -5.270 4.831 1.00 98.75 402 TYR A C 1
ATOM 3049 O O . TYR A 1 402 ? -18.219 -6.071 5.617 1.00 98.75 402 TYR A O 1
ATOM 3057 N N . HIS A 1 403 ? -19.116 -4.041 5.187 1.00 98.62 403 HIS A N 1
ATOM 3058 C CA . HIS A 1 403 ? -18.814 -3.436 6.487 1.00 98.62 403 HIS A CA 1
ATOM 3059 C C . HIS A 1 403 ? -17.345 -3.669 6.896 1.00 98.62 403 HIS A C 1
ATOM 3061 O O . HIS A 1 403 ? -17.096 -4.323 7.910 1.00 98.62 403 HIS A O 1
ATOM 3067 N N . PRO A 1 404 ? -16.356 -3.261 6.076 1.00 98.75 404 PRO A N 1
ATOM 3068 C CA . PRO A 1 404 ? -14.956 -3.553 6.368 1.00 98.75 404 PRO A CA 1
ATOM 3069 C C . PRO A 1 404 ? -14.502 -2.821 7.639 1.00 98.75 404 PRO A C 1
ATOM 3071 O O . PRO A 1 404 ? -15.078 -1.783 7.994 1.00 98.75 404 PRO A O 1
ATOM 3074 N N . ALA A 1 405 ? -13.451 -3.333 8.290 1.00 98.62 405 ALA A N 1
ATOM 3075 C CA . ALA A 1 405 ? -12.853 -2.693 9.463 1.00 98.62 405 ALA A CA 1
ATOM 3076 C C . ALA A 1 405 ? -12.345 -1.287 9.123 1.00 98.62 405 ALA A C 1
ATOM 3078 O O . ALA A 1 405 ? -12.636 -0.334 9.850 1.00 98.62 405 ALA A O 1
ATOM 3079 N N . TYR A 1 406 ? -11.666 -1.164 7.977 1.00 98.75 406 TYR A N 1
ATOM 3080 C CA . TYR A 1 406 ? -11.345 0.111 7.345 1.00 98.75 406 TYR A CA 1
ATOM 3081 C C . TYR A 1 406 ? -11.784 0.149 5.888 1.00 98.75 406 TYR A C 1
ATOM 3083 O O . TYR A 1 406 ? -11.683 -0.831 5.149 1.00 98.75 406 TYR A O 1
ATOM 3091 N N . LEU A 1 407 ? -12.189 1.334 5.456 1.00 98.56 407 LEU A N 1
ATOM 3092 C CA . LEU A 1 407 ? -12.327 1.688 4.056 1.00 98.56 407 LEU A CA 1
ATOM 3093 C C . LEU A 1 407 ? -11.345 2.813 3.730 1.00 98.56 407 LEU A C 1
ATOM 3095 O O . LEU A 1 407 ? -11.197 3.748 4.521 1.00 98.56 407 LEU A O 1
ATOM 3099 N N . PHE A 1 408 ? -10.718 2.731 2.558 1.00 95.62 408 PHE A N 1
ATOM 3100 C CA . PHE A 1 408 ? -9.828 3.752 2.004 1.00 95.62 408 PHE A CA 1
ATOM 3101 C C . PHE A 1 408 ? -10.516 4.420 0.809 1.00 95.62 408 PHE A C 1
ATOM 3103 O O . PHE A 1 408 ? -10.228 4.057 -0.326 1.00 95.62 408 PHE A O 1
ATOM 3110 N N . PRO A 1 409 ? -11.463 5.364 0.997 1.00 94.12 409 PRO A N 1
ATOM 3111 C CA . PRO A 1 409 ? -12.220 5.908 -0.124 1.00 94.12 409 PRO A CA 1
ATOM 3112 C C . PRO A 1 409 ? -11.327 6.521 -1.195 1.00 94.12 409 PRO A C 1
ATOM 3114 O O . PRO A 1 409 ? -11.622 6.371 -2.362 1.00 94.12 409 PRO A O 1
ATOM 3117 N N . PHE A 1 410 ? -10.236 7.188 -0.826 1.00 91.56 410 PHE A N 1
ATOM 3118 C CA . PHE A 1 410 ? -9.302 7.746 -1.797 1.00 91.56 410 PHE A CA 1
ATOM 3119 C C . PHE A 1 410 ? -7.907 7.202 -1.530 1.00 91.56 410 PHE A C 1
ATOM 3121 O O . PHE A 1 410 ? -7.272 7.589 -0.550 1.00 91.56 410 PHE A O 1
ATOM 3128 N N . PHE A 1 411 ? -7.446 6.331 -2.423 1.00 87.50 411 PHE A N 1
ATOM 3129 C CA . PHE A 1 411 ? -6.067 5.868 -2.448 1.00 87.50 411 PHE A CA 1
ATOM 3130 C C . PHE A 1 411 ? -5.156 6.974 -2.996 1.00 87.50 411 PHE A C 1
ATOM 3132 O O . PHE A 1 411 ? -5.264 7.341 -4.167 1.00 87.50 411 PHE A O 1
ATOM 3139 N N . GLU A 1 412 ? -4.320 7.553 -2.133 1.00 90.44 412 GLU A N 1
ATOM 3140 C CA . GLU A 1 412 ? -3.388 8.640 -2.451 1.00 90.44 412 GLU A CA 1
ATOM 3141 C C . GLU A 1 412 ? -3.987 9.769 -3.331 1.00 90.44 412 GLU A C 1
ATOM 3143 O O . GLU A 1 412 ? -3.634 9.901 -4.513 1.00 90.44 412 GLU A O 1
ATOM 3148 N N . PRO A 1 413 ? -4.857 10.654 -2.800 1.00 92.69 413 PRO A N 1
ATOM 3149 C CA . PRO A 1 413 ? -5.431 11.764 -3.567 1.00 92.69 413 PRO A CA 1
ATOM 3150 C C . PRO A 1 413 ? -4.368 12.606 -4.295 1.00 92.69 413 PRO A C 1
ATOM 3152 O O . PRO A 1 413 ? -4.549 13.007 -5.443 1.00 92.69 413 PRO A O 1
ATOM 3155 N N . ASN A 1 414 ? -3.224 12.844 -3.646 1.00 93.25 414 ASN A N 1
ATOM 3156 C CA . ASN A 1 414 ? -2.084 13.579 -4.199 1.00 93.25 414 ASN A CA 1
ATOM 3157 C C . ASN A 1 414 ? -1.000 12.690 -4.851 1.00 93.25 414 ASN A C 1
ATOM 3159 O O . ASN A 1 414 ? 0.044 13.217 -5.233 1.00 93.25 414 ASN A O 1
ATOM 3163 N N . GLY A 1 415 ? -1.236 11.381 -4.971 1.00 90.38 415 GLY A N 1
ATOM 3164 C CA . GLY A 1 415 ? -0.352 10.387 -5.591 1.00 90.38 415 GLY A CA 1
ATOM 3165 C C . GLY A 1 415 ? -1.069 9.644 -6.718 1.00 90.38 415 GLY A C 1
ATOM 3166 O O . GLY A 1 415 ? -1.373 10.244 -7.755 1.00 90.38 415 GLY A O 1
ATOM 3167 N N . GLN A 1 416 ? -1.359 8.357 -6.536 1.00 86.25 416 GLN A N 1
ATOM 3168 C CA . GLN A 1 416 ? -1.987 7.494 -7.541 1.00 86.25 416 GLN A CA 1
ATOM 3169 C C . GLN A 1 416 ? -3.285 8.060 -8.141 1.00 86.25 416 GLN A C 1
ATOM 3171 O O . GLN A 1 416 ? -3.483 8.012 -9.360 1.00 86.25 416 GLN A O 1
ATOM 3176 N N . VAL A 1 417 ? -4.171 8.653 -7.339 1.00 83.50 417 VAL A N 1
ATOM 3177 C CA . VAL A 1 417 ? -5.403 9.260 -7.866 1.00 83.50 417 VAL A CA 1
ATOM 3178 C C . VAL A 1 417 ? -5.103 10.503 -8.725 1.00 83.50 417 VAL A C 1
ATOM 3180 O O . VAL A 1 417 ? -5.725 10.690 -9.776 1.00 83.50 417 VAL A O 1
ATOM 3183 N N . ALA A 1 418 ? -4.098 11.311 -8.375 1.00 84.62 418 ALA A N 1
ATOM 3184 C CA . ALA A 1 418 ? -3.631 12.405 -9.232 1.00 84.62 418 ALA A CA 1
ATOM 3185 C C . ALA A 1 418 ? -2.991 11.887 -10.537 1.00 84.62 418 ALA A C 1
ATOM 3187 O O . ALA A 1 418 ? -3.179 12.480 -11.605 1.00 84.62 418 ALA A O 1
ATOM 3188 N N . ILE A 1 419 ? -2.292 10.745 -10.490 1.00 83.69 419 ILE A N 1
ATOM 3189 C CA . ILE A 1 419 ? -1.785 10.061 -11.691 1.00 83.69 419 ILE A CA 1
ATOM 3190 C C . ILE A 1 419 ? -2.950 9.644 -12.592 1.00 83.69 419 ILE A C 1
ATOM 3192 O O . ILE A 1 419 ? -2.878 9.859 -13.804 1.00 83.69 419 ILE A O 1
ATOM 3196 N N . ASN A 1 420 ? -4.033 9.106 -12.025 1.00 85.50 420 ASN A N 1
ATOM 3197 C CA . ASN A 1 420 ? -5.230 8.712 -12.771 1.00 85.50 420 ASN A CA 1
ATOM 3198 C C . ASN A 1 420 ? -5.897 9.896 -13.486 1.00 85.50 420 ASN A C 1
ATOM 3200 O O . ASN A 1 420 ? -6.338 9.723 -14.622 1.00 85.50 420 ASN A O 1
ATOM 3204 N N . LEU A 1 421 ? -5.900 11.091 -12.884 1.00 88.88 421 LEU A N 1
ATOM 3205 C CA . LEU A 1 421 ? -6.365 12.336 -13.520 1.00 88.88 421 LEU A CA 1
ATOM 3206 C C . LEU A 1 421 ? -5.418 12.850 -14.612 1.00 88.88 421 LEU A C 1
ATOM 3208 O O . LEU A 1 421 ? -5.840 13.536 -15.540 1.00 88.88 421 LEU A O 1
ATOM 3212 N N . GLY A 1 422 ? -4.126 12.535 -14.516 1.00 87.62 422 GLY A N 1
ATOM 3213 C CA . GLY A 1 422 ? -3.090 13.074 -15.399 1.00 87.62 422 GLY A CA 1
ATOM 3214 C C . GLY A 1 422 ? -2.653 14.504 -15.051 1.00 87.62 422 GLY A C 1
ATOM 3215 O O . GLY A 1 422 ? -1.823 15.072 -15.762 1.00 87.62 422 GLY A O 1
ATOM 3216 N N . HIS A 1 423 ? -3.176 15.083 -13.968 1.00 87.00 423 HIS A N 1
ATOM 3217 C CA . HIS A 1 423 ? -2.726 16.347 -13.391 1.00 87.00 423 HIS A CA 1
ATOM 3218 C C . HIS A 1 423 ? -3.012 16.393 -11.882 1.00 87.00 423 HIS A C 1
ATOM 3220 O O . HIS A 1 423 ? -3.905 15.714 -11.380 1.00 87.00 423 HIS A O 1
ATOM 3226 N N . GLY A 1 424 ? -2.276 17.238 -11.155 1.00 89.62 424 GLY A N 1
ATOM 3227 C CA . GLY A 1 424 ? -2.554 17.504 -9.743 1.00 89.62 424 GLY A CA 1
ATOM 3228 C C . GLY A 1 424 ? -3.834 18.321 -9.548 1.00 89.62 424 GLY A C 1
ATOM 3229 O O . GLY A 1 424 ? -4.256 19.058 -10.443 1.00 89.62 424 GLY A O 1
ATOM 3230 N N . MET A 1 425 ? -4.429 18.212 -8.363 1.00 95.50 425 MET A N 1
ATOM 3231 C CA . MET A 1 425 ? -5.556 19.034 -7.915 1.00 95.50 425 MET A CA 1
ATOM 3232 C C . MET A 1 425 ? -5.174 19.794 -6.645 1.00 95.50 425 MET A C 1
ATOM 3234 O O . MET A 1 425 ? -4.350 19.290 -5.882 1.00 95.50 425 MET A O 1
ATOM 3238 N N . PRO A 1 426 ? -5.738 20.987 -6.386 1.00 96.81 426 PRO A N 1
ATOM 3239 C CA . PRO A 1 426 ? -5.496 21.708 -5.141 1.00 96.81 426 PRO A CA 1
ATOM 3240 C C . PRO A 1 426 ? -5.932 20.905 -3.911 1.00 96.81 426 PRO A C 1
ATOM 3242 O O . PRO A 1 426 ? -6.934 20.192 -3.950 1.00 96.81 426 PRO A O 1
ATOM 3245 N N . THR A 1 427 ? -5.240 21.096 -2.787 1.00 97.25 427 THR A N 1
ATOM 3246 C CA . THR A 1 427 ? -5.544 20.444 -1.500 1.00 97.25 427 THR A CA 1
ATOM 3247 C C . THR A 1 427 ? -7.009 20.603 -1.096 1.00 97.25 427 THR A C 1
ATOM 3249 O O . THR A 1 427 ? -7.664 19.629 -0.738 1.00 97.25 427 THR A O 1
ATOM 3252 N N . ALA A 1 428 ? -7.563 21.811 -1.236 1.00 98.06 428 ALA A N 1
ATOM 3253 C CA . ALA A 1 428 ? -8.960 22.094 -0.914 1.00 98.06 428 ALA A CA 1
ATOM 3254 C C . ALA A 1 428 ? -9.959 21.264 -1.742 1.00 98.06 428 ALA A C 1
ATOM 3256 O O . ALA A 1 428 ? -11.032 20.929 -1.245 1.00 98.06 428 ALA A O 1
ATOM 3257 N N . SER A 1 429 ? -9.618 20.903 -2.985 1.00 97.56 429 SER A N 1
ATOM 3258 C CA . SER A 1 429 ? -10.471 20.045 -3.814 1.00 97.56 429 SER A CA 1
ATOM 3259 C C . SER A 1 429 ? -10.509 18.618 -3.269 1.00 97.56 429 SER A C 1
ATOM 3261 O O . SER A 1 429 ? -11.586 18.032 -3.195 1.00 97.56 429 SER A O 1
ATOM 3263 N N . TRP A 1 430 ? -9.365 18.083 -2.830 1.00 97.00 430 TRP A N 1
ATOM 3264 C CA . TRP A 1 430 ? -9.304 16.765 -2.193 1.00 97.00 430 TRP A CA 1
ATOM 3265 C C . TRP A 1 430 ? -10.029 16.731 -0.855 1.00 97.00 430 TRP A C 1
ATOM 3267 O O . TRP A 1 430 ? -10.819 15.822 -0.620 1.00 97.00 430 TRP A O 1
ATOM 3277 N N . VAL A 1 431 ? -9.834 17.751 -0.017 1.00 98.06 431 VAL A N 1
ATOM 3278 C CA . VAL A 1 431 ? -10.564 17.886 1.252 1.00 98.06 431 VAL A CA 1
ATOM 3279 C C . VAL A 1 431 ? -12.070 17.934 0.999 1.00 98.06 431 VAL A C 1
ATOM 3281 O O . VAL A 1 431 ? -12.802 17.156 1.600 1.00 98.06 431 VAL A O 1
ATOM 3284 N N . GLY A 1 432 ? -12.536 18.751 0.047 1.00 98.00 432 GLY A N 1
ATOM 3285 C CA . GLY A 1 432 ? -13.957 18.821 -0.305 1.00 98.00 432 GLY A CA 1
ATOM 3286 C C . GLY A 1 432 ? -14.525 17.496 -0.831 1.00 98.00 432 GLY A C 1
ATOM 3287 O O . GLY A 1 432 ? -15.656 17.135 -0.502 1.00 98.00 432 GLY A O 1
ATOM 3288 N N . ALA A 1 433 ? -13.743 16.735 -1.605 1.00 97.50 433 ALA A N 1
ATOM 3289 C CA . ALA A 1 433 ? -14.132 15.395 -2.041 1.00 97.50 433 ALA A CA 1
ATOM 3290 C C . ALA A 1 433 ? -14.290 14.447 -0.840 1.00 97.50 433 ALA A C 1
ATOM 3292 O O . ALA A 1 433 ? -15.356 13.853 -0.671 1.00 97.50 433 ALA A O 1
ATOM 3293 N N . VAL A 1 434 ? -13.295 14.380 0.049 1.00 97.88 434 VAL A N 1
ATOM 3294 C CA . VAL A 1 434 ? -13.343 13.560 1.271 1.00 97.88 434 VAL A CA 1
ATOM 3295 C C . VAL A 1 434 ? -14.519 13.954 2.170 1.00 97.88 434 VAL A C 1
ATOM 3297 O O . VAL A 1 434 ? -15.272 13.084 2.606 1.00 97.88 434 VAL A O 1
ATOM 3300 N N . GLU A 1 435 ? -14.736 15.251 2.391 1.00 98.00 435 GLU A N 1
ATOM 3301 C CA . GLU A 1 435 ? -15.843 15.778 3.199 1.00 98.00 435 GLU A CA 1
ATOM 3302 C C . GLU A 1 435 ? -17.218 15.423 2.625 1.00 98.00 435 GLU A C 1
ATOM 3304 O O . GLU A 1 435 ? -18.169 15.222 3.380 1.00 98.00 435 GLU A O 1
ATOM 3309 N N . SER A 1 436 ? -17.325 15.282 1.302 1.00 97.75 436 SER A N 1
ATOM 3310 C CA . SER A 1 436 ? -18.562 14.847 0.647 1.00 97.75 436 SER A CA 1
ATOM 3311 C C . SER A 1 436 ? -18.805 13.333 0.739 1.00 97.75 436 SER A C 1
ATOM 3313 O O . SER A 1 436 ? -19.957 12.895 0.797 1.00 97.75 436 SER A O 1
ATOM 3315 N N . VAL A 1 437 ? -17.742 12.521 0.761 1.00 98.38 437 VAL A N 1
ATOM 3316 C CA . VAL A 1 437 ? -17.829 11.050 0.713 1.00 98.38 437 VAL A CA 1
ATOM 3317 C C . VAL A 1 437 ? -17.907 10.431 2.103 1.00 98.38 437 VAL A C 1
ATOM 3319 O O . VAL A 1 437 ? -18.719 9.530 2.319 1.00 98.38 437 VAL A O 1
ATOM 3322 N N . ALA A 1 438 ? -17.123 10.918 3.067 1.00 98.44 438 ALA A N 1
ATOM 3323 C CA . ALA A 1 438 ? -17.023 10.299 4.386 1.00 98.44 438 ALA A CA 1
ATOM 3324 C C . ALA A 1 438 ? -18.380 10.174 5.120 1.00 98.44 438 ALA A C 1
ATOM 3326 O O . ALA A 1 438 ? -18.683 9.086 5.616 1.00 98.44 438 ALA A O 1
ATOM 3327 N N . PRO A 1 439 ? -19.269 11.193 5.128 1.00 98.56 439 PRO A N 1
ATOM 3328 C CA . PRO A 1 439 ? -20.601 11.051 5.719 1.00 98.56 439 PRO A CA 1
ATOM 3329 C C . PRO A 1 439 ? -21.474 9.999 5.022 1.00 98.56 439 PRO A C 1
ATOM 3331 O O . PRO A 1 439 ? -22.254 9.320 5.686 1.00 98.56 439 PRO A O 1
ATOM 3334 N N . ARG A 1 440 ? -21.342 9.831 3.697 1.00 98.62 440 ARG A N 1
ATOM 3335 C CA . ARG A 1 440 ? -22.095 8.820 2.932 1.00 98.62 440 ARG A CA 1
ATOM 3336 C C . ARG A 1 440 ? -21.643 7.408 3.302 1.00 98.62 440 ARG A C 1
ATOM 3338 O O . ARG A 1 440 ? -22.486 6.542 3.509 1.00 98.62 440 ARG A O 1
ATOM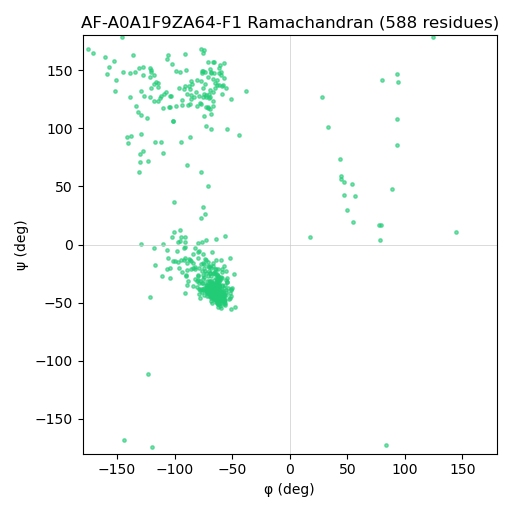 3345 N N . VAL A 1 441 ? -20.332 7.199 3.438 1.00 98.69 441 VAL A N 1
ATOM 3346 C CA . VAL A 1 441 ? -19.760 5.924 3.901 1.00 98.69 441 VAL A CA 1
ATOM 3347 C C . VAL A 1 441 ? -20.243 5.602 5.315 1.00 98.69 441 VAL A C 1
ATOM 3349 O O . VAL A 1 441 ? -20.753 4.509 5.542 1.00 98.69 441 VAL A O 1
ATOM 3352 N N . LYS A 1 442 ? -20.184 6.564 6.248 1.00 98.56 442 LYS A N 1
ATOM 3353 C CA . LYS A 1 442 ? -20.691 6.368 7.618 1.00 98.56 442 LYS A CA 1
ATOM 3354 C C . LYS A 1 442 ? -22.198 6.120 7.675 1.00 98.56 442 LYS A C 1
ATOM 3356 O O . LYS A 1 442 ? -22.653 5.405 8.559 1.00 98.56 442 LYS A O 1
ATOM 3361 N N . ALA A 1 443 ? -22.978 6.686 6.755 1.00 98.62 443 ALA A N 1
ATOM 3362 C CA . ALA A 1 443 ? -24.410 6.406 6.670 1.00 98.62 443 ALA A CA 1
ATOM 3363 C C . ALA A 1 443 ? -24.699 4.962 6.218 1.00 98.62 443 ALA A C 1
ATOM 3365 O O . ALA A 1 443 ? -25.646 4.360 6.716 1.00 98.62 443 ALA A O 1
ATOM 3366 N N . ALA A 1 444 ? -23.887 4.412 5.310 1.00 98.62 444 ALA A N 1
ATOM 3367 C CA . ALA A 1 444 ? -23.996 3.025 4.851 1.00 98.62 444 ALA A CA 1
ATOM 3368 C C . ALA A 1 444 ? -23.456 2.015 5.879 1.00 98.62 444 ALA A C 1
ATOM 3370 O O . ALA A 1 444 ? -24.062 0.976 6.122 1.00 98.62 444 ALA A O 1
ATOM 3371 N N . SER A 1 445 ? -22.334 2.334 6.527 1.00 98.62 445 SER A N 1
ATOM 3372 C CA . SER A 1 445 ? -21.715 1.496 7.554 1.00 98.62 445 SER A CA 1
ATOM 3373 C C . SER A 1 445 ? -21.145 2.358 8.687 1.00 98.62 445 SER A C 1
ATOM 3375 O O . SER A 1 445 ? -19.987 2.782 8.622 1.00 98.62 445 SER A O 1
ATOM 3377 N N . PRO A 1 446 ? -21.926 2.620 9.755 1.00 98.44 446 PRO A N 1
ATOM 3378 C CA . PRO A 1 446 ? -21.490 3.476 10.863 1.00 98.44 446 PRO A CA 1
ATOM 3379 C C . PRO A 1 446 ? -20.234 2.980 11.587 1.00 98.44 446 PRO A C 1
ATOM 3381 O O . PRO A 1 446 ? -19.485 3.787 12.136 1.00 98.44 446 PRO A O 1
ATOM 3384 N N . ALA A 1 447 ? -20.009 1.662 11.588 1.00 98.31 447 ALA A N 1
ATOM 3385 C CA . ALA A 1 447 ? -18.876 1.024 12.252 1.00 98.31 447 ALA A CA 1
ATOM 3386 C C . ALA A 1 447 ? -17.593 1.009 11.404 1.00 98.31 447 ALA A C 1
ATOM 3388 O O . ALA A 1 447 ? -16.508 0.875 11.961 1.00 98.31 447 ALA A O 1
ATOM 3389 N N . THR A 1 448 ? -17.691 1.159 10.078 1.00 98.75 448 THR A N 1
ATOM 3390 C CA . THR A 1 448 ? -16.511 1.161 9.203 1.00 98.75 448 THR A CA 1
ATOM 3391 C C . THR A 1 448 ? -15.660 2.395 9.478 1.00 98.75 448 THR A C 1
ATOM 3393 O O . THR A 1 448 ? -16.149 3.527 9.385 1.00 98.75 448 THR A O 1
ATOM 3396 N N . ARG A 1 449 ? -14.382 2.189 9.813 1.00 98.75 449 ARG A N 1
ATOM 3397 C CA . ARG A 1 449 ? -13.414 3.277 9.975 1.00 98.75 449 ARG A CA 1
ATOM 3398 C C . ARG A 1 449 ? -12.966 3.781 8.604 1.00 98.75 449 ARG A C 1
ATOM 3400 O O . ARG A 1 449 ? -12.794 3.008 7.667 1.00 98.75 449 ARG A O 1
ATOM 3407 N N . ILE A 1 450 ? -12.808 5.086 8.464 1.00 98.69 450 ILE A N 1
ATOM 3408 C CA . ILE A 1 450 ? -12.383 5.748 7.234 1.00 98.69 450 ILE A CA 1
ATOM 3409 C C . ILE A 1 450 ? -10.934 6.173 7.413 1.00 98.69 450 ILE A C 1
ATOM 3411 O O . ILE A 1 450 ? -10.636 7.004 8.274 1.00 98.69 450 ILE A O 1
ATOM 3415 N N . LEU A 1 451 ? -10.064 5.625 6.569 1.00 98.44 451 LEU A N 1
ATOM 3416 C CA . LEU A 1 451 ? -8.658 5.991 6.487 1.00 98.44 451 LEU A CA 1
ATOM 3417 C C . LEU A 1 451 ? -8.402 6.698 5.155 1.00 98.44 451 LEU A C 1
ATOM 3419 O O . LEU A 1 451 ? -8.776 6.197 4.098 1.00 98.44 451 LEU A O 1
ATOM 3423 N N . ILE A 1 452 ? -7.796 7.885 5.204 1.00 97.56 452 ILE A N 1
ATOM 3424 C CA . ILE A 1 452 ? -7.361 8.607 4.001 1.00 97.56 452 ILE A CA 1
ATOM 3425 C C . ILE A 1 452 ? -5.844 8.592 3.946 1.00 97.56 452 ILE A C 1
ATOM 3427 O O . ILE A 1 452 ? -5.190 9.133 4.835 1.00 97.56 452 ILE A O 1
ATOM 3431 N N . GLU A 1 453 ? -5.293 7.975 2.912 1.00 95.50 453 GLU A N 1
ATOM 3432 C CA . GLU A 1 453 ? -3.854 7.894 2.710 1.00 95.50 453 GLU A CA 1
ATOM 3433 C C . GLU A 1 453 ? -3.351 9.065 1.873 1.00 95.50 453 GLU A C 1
ATOM 3435 O O . GLU A 1 453 ? -3.956 9.417 0.862 1.00 95.50 453 GLU A O 1
ATOM 3440 N N . VAL A 1 454 ? -2.233 9.665 2.276 1.00 95.94 454 VAL A N 1
ATOM 3441 C CA . VAL A 1 454 ? -1.556 10.710 1.507 1.00 95.94 454 VAL A CA 1
ATOM 3442 C C . VAL A 1 454 ? -0.191 10.231 1.030 1.00 95.94 454 VAL A C 1
ATOM 3444 O O . VAL A 1 454 ? 0.573 9.630 1.786 1.00 95.94 454 VAL A O 1
ATOM 3447 N N . ALA A 1 455 ? 0.141 10.566 -0.214 1.00 92.62 455 ALA A N 1
ATOM 3448 C CA . ALA A 1 455 ? 1.474 10.330 -0.752 1.00 92.62 455 ALA A CA 1
ATOM 3449 C C . ALA A 1 455 ? 2.467 11.362 -0.200 1.00 92.62 455 ALA A C 1
ATOM 3451 O O . ALA A 1 455 ? 2.108 12.518 0.056 1.00 92.62 455 ALA A O 1
ATOM 3452 N N . SER A 1 456 ? 3.734 10.974 -0.062 1.00 89.12 456 SER A N 1
ATOM 3453 C CA . SER A 1 456 ? 4.791 11.877 0.404 1.00 89.12 456 SER A CA 1
ATOM 3454 C C . SER A 1 456 ? 5.007 13.112 -0.493 1.00 89.12 456 SER A C 1
ATOM 3456 O O . SER A 1 456 ? 4.709 13.124 -1.688 1.00 89.12 456 SER A O 1
ATOM 3458 N N . GLY A 1 457 ? 5.536 14.191 0.094 1.00 87.81 457 GLY A N 1
ATOM 3459 C CA . GLY A 1 457 ? 5.851 15.449 -0.597 1.00 87.81 457 GLY A CA 1
ATOM 3460 C C . GLY A 1 457 ? 5.194 16.683 0.029 1.00 87.81 457 GLY A C 1
ATOM 3461 O O . GLY A 1 457 ? 4.457 16.592 1.008 1.00 87.81 457 GLY A O 1
ATOM 3462 N N . THR A 1 458 ? 5.468 17.866 -0.533 1.00 90.12 458 THR A N 1
ATOM 3463 C CA . THR A 1 458 ? 4.984 19.148 0.018 1.00 90.12 458 THR A CA 1
ATOM 3464 C C . THR A 1 458 ? 3.459 19.218 0.080 1.00 90.12 458 THR A C 1
ATOM 3466 O O . THR A 1 458 ? 2.912 19.610 1.107 1.00 90.12 458 THR A O 1
ATOM 3469 N N . GLN A 1 459 ? 2.773 18.799 -0.988 1.00 93.19 459 GLN A N 1
ATOM 3470 C CA . GLN A 1 459 ? 1.311 18.752 -0.988 1.00 93.19 459 GLN A CA 1
ATOM 3471 C C . GLN A 1 459 ? 0.772 17.679 -0.034 1.00 93.19 459 GLN A C 1
ATOM 3473 O O . GLN A 1 459 ? -0.257 17.906 0.591 1.00 93.19 459 GLN A O 1
ATOM 3478 N N . GLY A 1 460 ? 1.458 16.540 0.103 1.00 94.50 460 GLY A N 1
ATOM 3479 C CA . GLY A 1 460 ? 1.067 15.484 1.040 1.00 94.50 460 GLY A CA 1
ATOM 3480 C C . GLY A 1 460 ? 0.984 15.996 2.472 1.00 94.50 460 GLY A C 1
ATOM 3481 O O . GLY A 1 460 ? -0.001 15.748 3.160 1.00 94.50 460 GLY A O 1
ATOM 3482 N N . LEU A 1 461 ? 1.967 16.800 2.888 1.00 95.62 461 LEU A N 1
ATOM 3483 C CA . LEU A 1 461 ? 1.997 17.391 4.225 1.00 95.62 461 LEU A CA 1
ATOM 3484 C C . LEU A 1 461 ? 0.870 18.415 4.426 1.00 95.62 461 LEU A C 1
ATOM 3486 O O . LEU A 1 461 ? 0.215 18.420 5.466 1.00 95.62 461 LEU A O 1
ATOM 3490 N N . GLU A 1 462 ? 0.621 19.259 3.421 1.00 97.69 462 GLU A N 1
ATOM 3491 C CA . GLU A 1 462 ? -0.491 20.220 3.428 1.00 97.69 462 GLU A CA 1
ATOM 3492 C C . GLU A 1 462 ? -1.849 19.506 3.515 1.00 97.69 462 GLU A C 1
ATOM 3494 O O . GLU A 1 462 ? -2.714 19.892 4.303 1.00 97.69 462 GLU A O 1
ATOM 3499 N N . LEU A 1 463 ? -2.018 18.433 2.740 1.00 97.75 463 LEU A N 1
ATOM 3500 C CA . LEU A 1 463 ? -3.227 17.622 2.723 1.00 97.75 463 LEU A CA 1
ATOM 3501 C C . LEU A 1 463 ? -3.422 16.871 4.041 1.00 97.75 463 LEU A C 1
ATOM 3503 O O . LEU A 1 463 ? -4.524 16.908 4.576 1.00 97.75 463 LEU A O 1
ATOM 3507 N N . ALA A 1 464 ? -2.374 16.270 4.610 1.00 97.88 464 ALA A N 1
ATOM 3508 C CA . ALA A 1 464 ? -2.439 15.640 5.927 1.00 97.88 464 ALA A CA 1
ATOM 3509 C C . ALA A 1 464 ? -2.900 16.635 6.998 1.00 97.88 464 ALA A C 1
ATOM 3511 O O . ALA A 1 464 ? -3.837 16.342 7.736 1.00 97.88 464 ALA A O 1
ATOM 3512 N N . ALA A 1 465 ? -2.300 17.830 7.049 1.00 98.31 465 ALA A N 1
ATOM 3513 C CA . ALA A 1 465 ? -2.706 18.881 7.982 1.00 98.31 465 ALA A CA 1
ATOM 3514 C C . ALA A 1 465 ? -4.187 19.252 7.820 1.00 98.31 465 ALA A C 1
ATOM 3516 O O . ALA A 1 465 ? -4.917 19.346 8.808 1.00 98.31 465 ALA A O 1
ATOM 3517 N N . ALA A 1 466 ? -4.650 19.414 6.579 1.00 98.44 466 ALA A N 1
ATOM 3518 C CA . ALA A 1 466 ? -6.043 19.742 6.303 1.00 98.44 466 ALA A CA 1
ATOM 3519 C C . ALA A 1 466 ? -7.006 18.600 6.680 1.00 98.44 466 ALA A C 1
ATOM 3521 O O . ALA A 1 466 ? -8.061 18.859 7.256 1.00 98.44 466 ALA A O 1
ATOM 3522 N N . LEU A 1 467 ? -6.640 17.342 6.419 1.00 98.19 467 LEU A N 1
ATOM 3523 C CA . LEU A 1 467 ? -7.443 16.167 6.771 1.00 98.19 467 LEU A CA 1
ATOM 3524 C C . LEU A 1 467 ? -7.512 15.959 8.287 1.00 98.19 467 LEU A C 1
ATOM 3526 O O . LEU A 1 467 ? -8.601 15.730 8.804 1.00 98.19 467 LEU A O 1
ATOM 3530 N N . PHE A 1 468 ? -6.399 16.120 9.012 1.00 98.38 468 PHE A N 1
ATOM 3531 C CA . PHE A 1 468 ? -6.367 16.065 10.478 1.00 98.38 468 PHE A CA 1
ATOM 3532 C C . PHE A 1 468 ? -7.146 17.206 11.145 1.00 98.38 468 PHE A C 1
ATOM 3534 O O . PHE A 1 468 ? -7.640 17.019 12.259 1.00 98.38 468 PHE A O 1
ATOM 3541 N N . ALA A 1 469 ? -7.331 18.341 10.468 1.00 98.06 469 ALA A N 1
ATOM 3542 C CA . ALA A 1 469 ? -8.147 19.460 10.940 1.00 98.06 469 ALA A CA 1
ATOM 3543 C C . ALA A 1 469 ? -9.606 19.445 10.435 1.00 98.06 469 ALA A C 1
ATOM 3545 O O . ALA A 1 469 ? -10.434 20.185 10.968 1.00 98.06 469 ALA A O 1
ATOM 3546 N N . SER A 1 470 ? -9.942 18.625 9.432 1.00 97.75 470 SER A N 1
ATOM 3547 C CA . SER A 1 470 ? -11.279 18.600 8.815 1.00 97.75 470 SER A CA 1
ATOM 3548 C C . SER A 1 470 ? -12.365 18.214 9.835 1.00 97.75 470 SER A C 1
ATOM 3550 O O . SER A 1 470 ? -12.092 17.415 10.731 1.00 97.75 470 SER A O 1
ATOM 3552 N N . PRO A 1 471 ? -13.607 18.717 9.728 1.00 96.94 471 PRO A N 1
ATOM 3553 C CA . PRO A 1 471 ? -14.735 18.245 10.534 1.00 96.94 471 PRO A CA 1
ATOM 3554 C C . PRO A 1 471 ? -15.357 16.932 10.024 1.00 96.94 471 PRO A C 1
ATOM 3556 O O . PRO A 1 471 ? -16.258 16.405 10.677 1.00 96.94 471 PRO A O 1
ATOM 3559 N N . ALA A 1 472 ? -14.934 16.405 8.867 1.00 97.31 472 ALA A N 1
ATOM 3560 C CA . ALA A 1 472 ? -15.471 15.152 8.337 1.00 97.31 472 ALA A CA 1
ATOM 3561 C C . ALA A 1 472 ? -15.223 13.960 9.278 1.00 97.31 472 ALA A C 1
ATOM 3563 O O . ALA A 1 472 ? -14.220 13.942 9.999 1.00 97.31 472 ALA A O 1
ATOM 3564 N N . PRO A 1 473 ? -16.090 12.928 9.242 1.00 97.88 473 PRO A N 1
ATOM 3565 C CA . PRO A 1 473 ? -15.954 11.739 10.080 1.00 97.88 473 PRO A CA 1
ATOM 3566 C C . PRO A 1 473 ? -14.865 10.790 9.542 1.00 97.88 473 PRO A C 1
ATOM 3568 O O . PRO A 1 473 ? -15.150 9.674 9.120 1.00 97.88 473 PRO A O 1
ATOM 3571 N N . ILE A 1 474 ? -13.626 11.279 9.516 1.00 98.00 474 ILE A N 1
ATOM 3572 C CA . ILE A 1 474 ? -12.401 10.553 9.173 1.00 98.00 474 ILE A CA 1
ATOM 3573 C C . ILE A 1 474 ? -11.795 10.036 10.475 1.00 98.00 474 ILE A C 1
ATOM 3575 O O . ILE A 1 474 ? -11.530 10.846 11.370 1.00 98.00 474 ILE A O 1
ATOM 3579 N N . ASP A 1 475 ? -11.561 8.729 10.561 1.00 98.56 475 ASP A N 1
ATOM 3580 C CA . ASP A 1 475 ? -11.032 8.068 11.758 1.00 98.56 475 ASP A CA 1
ATOM 3581 C C . ASP A 1 475 ? -9.496 8.032 11.751 1.00 98.56 475 ASP A C 1
ATOM 3583 O O . ASP A 1 475 ? -8.868 8.195 12.796 1.00 98.56 475 ASP A O 1
ATOM 3587 N N . ALA A 1 476 ? -8.890 7.889 10.568 1.00 98.44 476 ALA A N 1
ATOM 3588 C CA . ALA A 1 476 ? -7.447 7.777 10.403 1.00 98.44 476 ALA A CA 1
ATOM 3589 C C . ALA A 1 476 ? -6.929 8.578 9.200 1.00 98.44 476 ALA A C 1
ATOM 3591 O O . ALA A 1 476 ? -7.590 8.695 8.165 1.00 98.44 476 ALA A O 1
ATOM 3592 N N . VAL A 1 477 ? -5.706 9.092 9.318 1.00 98.19 477 VAL A N 1
ATOM 3593 C CA . VAL A 1 477 ? -4.934 9.599 8.176 1.00 98.19 477 VAL A CA 1
ATOM 3594 C C . VAL A 1 477 ? -3.668 8.761 8.058 1.00 98.19 477 VAL A C 1
ATOM 3596 O O . VAL A 1 477 ? -2.901 8.625 9.015 1.00 98.19 477 VAL A O 1
ATOM 3599 N N . GLY A 1 478 ? -3.489 8.170 6.885 1.00 96.06 478 GLY A N 1
ATOM 3600 C CA . GLY A 1 478 ? -2.376 7.301 6.552 1.00 96.06 478 GLY A CA 1
ATOM 3601 C C . GLY A 1 478 ? -1.323 8.000 5.705 1.00 96.06 478 GLY A C 1
ATOM 3602 O O . GLY A 1 478 ? -1.609 8.976 5.011 1.00 96.06 478 GLY A O 1
ATOM 3603 N N . PHE A 1 479 ? -0.097 7.503 5.783 1.00 93.94 479 PHE A N 1
ATOM 3604 C CA . PHE A 1 479 ? 1.035 7.969 5.002 1.00 93.94 479 PHE A CA 1
ATOM 3605 C C . PHE A 1 479 ? 1.611 6.829 4.161 1.00 93.94 479 PHE A C 1
ATOM 3607 O O . PHE A 1 479 ? 1.964 5.785 4.717 1.00 93.94 479 PHE A O 1
ATOM 3614 N N . ASP A 1 480 ? 1.737 7.070 2.856 1.00 93.50 480 ASP A N 1
ATOM 3615 C CA . ASP A 1 480 ? 2.437 6.187 1.926 1.00 93.50 480 ASP A CA 1
ATOM 3616 C C . ASP A 1 480 ? 3.952 6.490 1.902 1.00 93.50 480 ASP A C 1
ATOM 3618 O O . ASP A 1 480 ? 4.394 7.631 1.692 1.00 93.50 480 ASP A O 1
ATOM 3622 N N . LEU A 1 481 ? 4.761 5.455 2.148 1.00 91.56 481 LEU A N 1
ATOM 3623 C CA . LEU A 1 481 ? 6.201 5.533 2.358 1.00 91.56 481 LEU A CA 1
ATOM 3624 C C . LEU A 1 481 ? 6.989 4.548 1.478 1.00 91.56 481 LEU A C 1
ATOM 3626 O O . LEU A 1 481 ? 7.325 3.431 1.881 1.00 91.56 481 LEU A O 1
ATOM 3630 N N . TYR A 1 482 ? 7.452 5.059 0.338 1.00 88.19 482 TYR A N 1
ATOM 3631 C CA . TYR A 1 482 ? 8.454 4.423 -0.524 1.00 88.19 482 TYR A CA 1
ATOM 3632 C C . TYR A 1 482 ? 9.724 5.281 -0.622 1.00 88.19 482 TYR A C 1
ATOM 3634 O O . TYR A 1 482 ? 9.844 6.133 -1.510 1.00 88.19 482 TYR A O 1
ATOM 3642 N N . PRO A 1 483 ? 10.701 5.114 0.287 1.00 76.38 483 PRO A N 1
ATOM 3643 C CA . PRO A 1 483 ? 11.862 5.989 0.314 1.00 76.38 483 PRO A CA 1
ATOM 3644 C C . PRO A 1 483 ? 12.840 5.716 -0.834 1.00 76.38 483 PRO A C 1
ATOM 3646 O O . PRO A 1 483 ? 13.095 4.581 -1.239 1.00 76.38 483 PRO A O 1
ATOM 3649 N N . GLN A 1 484 ? 13.502 6.779 -1.278 1.00 68.12 484 GLN A N 1
ATOM 3650 C CA . GLN A 1 484 ? 14.713 6.708 -2.090 1.00 68.12 484 GLN A CA 1
ATOM 3651 C C . GLN A 1 484 ? 15.978 6.614 -1.225 1.00 68.12 484 GLN A C 1
ATOM 3653 O O . GLN A 1 484 ? 17.052 6.333 -1.762 1.00 68.12 484 GLN A O 1
ATOM 3658 N N . SER A 1 485 ? 15.891 6.850 0.089 1.00 63.84 485 SER A N 1
ATOM 3659 C CA . SER A 1 485 ? 16.990 6.740 1.054 1.00 63.84 485 SER A CA 1
ATOM 3660 C C . SER A 1 485 ? 16.504 6.598 2.506 1.00 63.84 485 SER A C 1
ATOM 3662 O O . SER A 1 485 ? 15.386 6.975 2.836 1.00 63.84 485 SER A O 1
ATOM 3664 N N . ALA A 1 486 ? 17.358 6.124 3.418 1.00 64.06 486 ALA A N 1
ATOM 3665 C CA . ALA A 1 486 ? 17.018 6.025 4.841 1.00 64.06 486 ALA A CA 1
ATOM 3666 C C . ALA A 1 486 ? 16.724 7.384 5.509 1.00 64.06 486 ALA A C 1
ATOM 3668 O O . ALA A 1 486 ? 15.969 7.427 6.477 1.00 64.06 486 ALA A O 1
ATOM 3669 N N . SER A 1 487 ? 17.293 8.490 5.010 1.00 76.19 487 SER A N 1
ATOM 3670 C CA . SER A 1 487 ? 16.983 9.837 5.519 1.00 76.19 487 SER A CA 1
ATOM 3671 C C . SER A 1 487 ? 15.574 10.300 5.165 1.00 76.19 487 SER A C 1
ATOM 3673 O O . SER A 1 487 ? 15.036 11.166 5.844 1.00 76.19 487 SER A O 1
ATOM 3675 N N . ASP A 1 488 ? 14.938 9.697 4.160 1.00 82.06 488 ASP A N 1
ATOM 3676 C CA . ASP A 1 488 ? 13.560 10.040 3.799 1.00 82.06 488 ASP A CA 1
ATOM 3677 C C . ASP A 1 488 ? 12.585 9.634 4.913 1.00 82.06 488 ASP A C 1
ATOM 3679 O O . ASP A 1 488 ? 11.491 10.176 4.998 1.00 82.06 488 ASP A O 1
ATOM 3683 N N . LEU A 1 489 ? 12.990 8.743 5.828 1.00 87.69 489 LEU A N 1
ATOM 3684 C CA . LEU A 1 489 ? 12.212 8.417 7.024 1.00 87.69 489 LEU A CA 1
ATOM 3685 C C . LEU A 1 489 ? 12.020 9.624 7.951 1.00 87.69 489 LEU A C 1
ATOM 3687 O O . LEU A 1 489 ? 11.037 9.673 8.681 1.00 87.69 489 LEU A O 1
ATOM 3691 N N . ASP A 1 490 ? 12.933 10.598 7.942 1.00 90.38 490 ASP A N 1
ATOM 3692 C CA . ASP A 1 490 ? 12.823 11.785 8.797 1.00 90.38 490 ASP A CA 1
ATOM 3693 C C . ASP A 1 490 ? 11.652 12.686 8.357 1.00 90.38 490 ASP A C 1
ATOM 3695 O O . ASP A 1 490 ? 11.113 13.446 9.158 1.00 90.38 490 ASP A O 1
ATOM 3699 N N . GLN A 1 491 ? 11.178 12.562 7.109 1.00 89.94 491 GLN A N 1
ATOM 3700 C CA . GLN A 1 491 ? 10.029 13.336 6.628 1.00 89.94 491 GLN A CA 1
ATOM 3701 C C . GLN A 1 491 ? 8.727 12.977 7.358 1.00 89.94 491 GLN A C 1
ATOM 3703 O O . GLN A 1 491 ? 7.828 13.810 7.448 1.00 89.94 491 GLN A O 1
ATOM 3708 N N . VAL A 1 492 ? 8.637 11.757 7.902 1.00 94.94 492 VAL A N 1
ATOM 3709 C CA . VAL A 1 492 ? 7.469 11.261 8.644 1.00 94.94 492 VAL A CA 1
ATOM 3710 C C . VAL A 1 492 ? 7.279 12.030 9.953 1.00 94.94 492 VAL A C 1
ATOM 3712 O O . VAL A 1 492 ? 6.155 12.154 10.433 1.00 94.94 492 VAL A O 1
ATOM 3715 N N . ASP A 1 493 ? 8.343 12.620 10.506 1.00 95.69 493 ASP A N 1
ATOM 3716 C CA . ASP A 1 493 ? 8.268 13.377 11.758 1.00 95.69 493 ASP A CA 1
ATOM 3717 C C . ASP A 1 493 ? 7.281 14.541 11.678 1.00 95.69 493 ASP A C 1
ATOM 3719 O O . ASP A 1 493 ? 6.527 14.767 12.623 1.00 95.69 493 ASP A O 1
ATOM 3723 N N . ALA A 1 494 ? 7.235 15.237 10.539 1.00 95.75 494 ALA A N 1
ATOM 3724 C CA . ALA A 1 494 ? 6.306 16.342 10.333 1.00 95.75 494 ALA A CA 1
ATOM 3725 C C . ALA A 1 494 ? 4.841 15.862 10.308 1.00 95.75 494 ALA A C 1
ATOM 3727 O O . ALA A 1 494 ? 3.964 16.519 10.868 1.00 95.75 494 ALA A O 1
ATOM 3728 N N . TYR A 1 495 ? 4.571 14.691 9.722 1.00 96.56 495 TYR A N 1
ATOM 3729 C CA . TYR A 1 495 ? 3.236 14.080 9.730 1.00 96.56 495 TYR A CA 1
ATOM 3730 C C . TYR A 1 495 ? 2.847 13.618 11.138 1.00 96.56 495 TYR A C 1
ATOM 3732 O O . TYR A 1 495 ? 1.738 13.889 11.593 1.00 96.56 495 TYR A O 1
ATOM 3740 N N . ALA A 1 496 ? 3.780 12.997 11.863 1.00 97.19 496 ALA A N 1
ATOM 3741 C CA . ALA A 1 496 ? 3.571 12.576 13.245 1.00 97.19 496 ALA A CA 1
ATOM 3742 C C . ALA A 1 496 ? 3.364 13.771 14.199 1.00 97.19 496 ALA A C 1
ATOM 3744 O O . ALA A 1 496 ? 2.617 13.677 15.172 1.00 97.19 496 ALA A O 1
ATOM 3745 N N . GLU A 1 497 ? 4.017 14.911 13.953 1.00 97.81 497 GLU A N 1
ATOM 3746 C CA . GLU A 1 497 ? 3.777 16.167 14.678 1.00 97.81 497 GLU A CA 1
ATOM 3747 C C . GLU A 1 497 ? 2.357 16.691 14.472 1.00 97.81 497 GLU A C 1
ATOM 3749 O O . GLU A 1 497 ? 1.688 17.025 15.453 1.00 97.81 497 GLU A O 1
ATOM 3754 N N . ILE A 1 498 ? 1.876 16.702 13.225 1.00 97.75 498 ILE A N 1
ATOM 3755 C CA . ILE A 1 498 ? 0.489 17.059 12.904 1.00 97.75 498 ILE A CA 1
ATOM 3756 C C . ILE A 1 498 ? -0.472 16.100 13.611 1.00 97.75 498 ILE A C 1
ATOM 3758 O O . ILE A 1 498 ? -1.366 16.550 14.321 1.00 97.75 498 ILE A O 1
ATOM 3762 N N . ALA A 1 499 ? -0.264 14.788 13.488 1.00 97.81 499 ALA A N 1
ATOM 3763 C CA . ALA A 1 499 ? -1.116 13.786 14.121 1.00 97.81 499 ALA A CA 1
ATOM 3764 C C . ALA A 1 499 ? -1.230 13.977 15.642 1.00 97.81 499 ALA A C 1
ATOM 3766 O O . ALA A 1 499 ? -2.326 13.947 16.199 1.00 97.81 499 ALA A O 1
ATOM 3767 N N . ARG A 1 500 ? -0.112 14.259 16.326 1.00 97.69 500 ARG A N 1
ATOM 3768 C CA . ARG A 1 500 ? -0.101 14.522 17.776 1.00 97.69 500 ARG A CA 1
ATOM 3769 C C . ARG A 1 500 ? -0.911 15.755 18.176 1.00 97.69 500 ARG A C 1
ATOM 3771 O O . ARG A 1 500 ? -1.431 15.790 19.289 1.00 97.69 500 ARG A O 1
ATOM 3778 N N . ALA A 1 501 ? -1.036 16.751 17.298 1.00 97.88 501 ALA A N 1
ATOM 3779 C CA . ALA A 1 501 ? -1.903 17.906 17.530 1.00 97.88 501 ALA A CA 1
ATOM 3780 C C . ALA A 1 501 ? -3.404 17.570 17.386 1.00 97.88 501 ALA A C 1
ATOM 3782 O O . ALA A 1 501 ? -4.248 18.355 17.819 1.00 97.88 501 ALA A O 1
ATOM 3783 N N . HIS A 1 502 ? -3.738 16.398 16.832 1.00 97.62 502 HIS A N 1
ATOM 3784 C CA . HIS A 1 502 ? -5.098 15.946 16.538 1.00 97.62 502 HIS A CA 1
ATOM 3785 C C . HIS A 1 502 ? -5.366 14.516 17.064 1.00 97.62 502 HIS A C 1
ATOM 3787 O O . HIS A 1 502 ? -5.709 13.628 16.285 1.00 97.62 502 HIS A O 1
ATOM 3793 N N . PRO A 1 503 ? -5.298 14.274 18.390 1.00 96.12 503 PRO A N 1
ATOM 3794 C CA . PRO A 1 503 ? -5.338 12.927 18.983 1.00 96.12 503 PRO A CA 1
ATOM 3795 C C . PRO A 1 503 ? -6.679 12.188 18.839 1.00 96.12 503 PRO A C 1
ATOM 3797 O O . PRO A 1 503 ? -6.785 11.032 19.230 1.00 96.12 503 PRO A O 1
ATOM 3800 N N . ALA A 1 504 ? -7.718 12.847 18.318 1.00 96.38 504 ALA A N 1
ATOM 3801 C CA . ALA A 1 504 ? -8.999 12.215 18.003 1.00 96.38 504 ALA A CA 1
ATOM 3802 C C . ALA A 1 504 ? -8.947 11.352 16.730 1.00 96.38 504 ALA A C 1
ATOM 3804 O O . ALA A 1 504 ? -9.927 10.681 16.418 1.00 96.38 504 ALA A O 1
ATOM 3805 N N . ARG A 1 505 ? -7.839 11.410 15.984 1.00 97.56 505 ARG A N 1
ATOM 3806 C CA . ARG A 1 505 ? -7.608 10.642 14.766 1.00 97.56 505 ARG A CA 1
ATOM 3807 C C . ARG A 1 505 ? -6.370 9.790 14.910 1.00 97.56 505 ARG A C 1
ATOM 3809 O O . ARG A 1 505 ? -5.368 10.206 15.488 1.00 97.56 505 ARG A O 1
ATOM 3816 N N . GLU A 1 506 ? -6.441 8.613 14.328 1.00 98.38 506 GLU A N 1
ATOM 3817 C CA . GLU A 1 506 ? -5.315 7.707 14.240 1.00 98.38 506 GLU A CA 1
ATOM 3818 C C . GLU A 1 506 ? -4.320 8.174 13.171 1.00 98.38 506 GLU A C 1
ATOM 3820 O O . GLU A 1 506 ? -4.693 8.754 12.145 1.00 98.38 506 GLU A O 1
ATOM 3825 N N . PHE A 1 507 ? -3.044 7.871 13.398 1.00 98.31 507 PHE A N 1
ATOM 3826 C CA . PHE A 1 507 ? -1.983 8.060 12.417 1.00 98.31 507 PHE A CA 1
ATOM 3827 C C . PHE A 1 507 ? -1.445 6.711 11.969 1.00 98.31 507 PHE A C 1
ATOM 3829 O O . PHE A 1 507 ? -1.046 5.899 12.803 1.00 98.31 507 PHE A O 1
ATOM 3836 N N . TRP A 1 508 ? -1.440 6.485 10.660 1.00 98.38 508 TRP A N 1
ATOM 3837 C CA . TRP A 1 508 ? -1.046 5.219 10.054 1.00 98.38 508 TRP A CA 1
ATOM 3838 C C . TRP A 1 508 ? 0.177 5.383 9.154 1.00 98.38 508 TRP A C 1
ATOM 3840 O O . TRP A 1 508 ? 0.310 6.385 8.453 1.00 98.38 508 TRP A O 1
ATOM 3850 N N . ILE A 1 509 ? 1.022 4.352 9.109 1.00 97.62 509 ILE A N 1
ATOM 3851 C CA . ILE A 1 509 ? 1.857 4.090 7.929 1.00 97.62 509 ILE A CA 1
ATOM 3852 C C . ILE A 1 509 ? 1.075 3.082 7.091 1.00 97.62 509 ILE A C 1
ATOM 3854 O O . ILE A 1 509 ? 1.146 1.873 7.317 1.00 97.62 509 ILE A O 1
ATOM 3858 N N . SER A 1 510 ? 0.218 3.601 6.219 1.00 96.06 510 SER A N 1
ATOM 3859 C CA . SER A 1 510 ? -0.847 2.844 5.554 1.00 96.06 510 SER A CA 1
ATOM 3860 C C . SER A 1 510 ? -0.395 2.139 4.275 1.00 96.06 510 SER A C 1
ATOM 3862 O O . SER A 1 510 ? -1.071 1.221 3.800 1.00 96.06 510 SER A O 1
ATOM 3864 N N . GLU A 1 511 ? 0.785 2.502 3.786 1.00 94.75 511 GLU A N 1
ATOM 3865 C CA . GLU A 1 511 ? 1.488 1.773 2.751 1.00 94.75 511 GLU A CA 1
ATOM 3866 C C . GLU A 1 511 ? 2.995 1.989 2.898 1.00 94.75 511 GLU A C 1
ATOM 3868 O O . GLU A 1 511 ? 3.468 3.104 3.116 1.00 94.75 511 GLU A O 1
ATOM 3873 N N . PHE A 1 512 ? 3.769 0.906 2.857 1.00 95.75 512 PHE A N 1
ATOM 3874 C CA . PHE A 1 512 ? 5.225 0.984 2.792 1.00 95.75 512 PHE A CA 1
ATOM 3875 C C . PHE A 1 512 ? 5.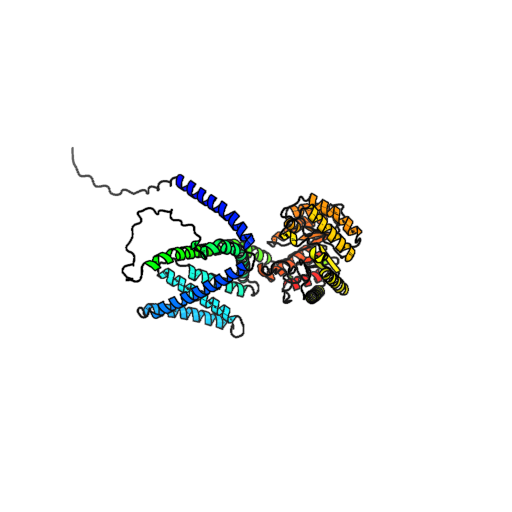823 -0.308 2.246 1.00 95.75 512 PHE A C 1
ATOM 3877 O O . PHE A 1 512 ? 5.345 -1.411 2.520 1.00 95.75 512 PHE A O 1
ATOM 3884 N N . GLY A 1 513 ? 6.927 -0.176 1.515 1.00 93.81 513 GLY A N 1
ATOM 3885 C CA . GLY A 1 513 ? 7.657 -1.303 0.949 1.00 93.81 513 GLY A CA 1
ATOM 3886 C C . GLY A 1 513 ? 8.995 -0.876 0.353 1.00 93.81 513 GLY A C 1
ATOM 3887 O O . GLY A 1 513 ? 9.264 0.305 0.139 1.00 93.81 513 GLY A O 1
ATOM 3888 N N . LEU A 1 514 ? 9.869 -1.847 0.093 1.00 90.75 514 LEU A N 1
ATOM 3889 C CA . LEU A 1 514 ? 11.111 -1.623 -0.647 1.00 90.75 514 LEU A CA 1
ATOM 3890 C C . LEU A 1 514 ? 11.339 -2.786 -1.606 1.00 90.75 514 LEU A C 1
ATOM 3892 O O . LEU A 1 514 ? 11.316 -3.945 -1.198 1.00 90.75 514 LEU A O 1
ATOM 3896 N N . ASP A 1 515 ? 11.557 -2.476 -2.881 1.00 87.06 515 ASP A N 1
ATOM 3897 C CA . ASP A 1 515 ? 11.658 -3.492 -3.927 1.00 87.06 515 ASP A CA 1
ATOM 3898 C C . ASP A 1 515 ? 12.948 -4.320 -3.776 1.00 87.06 515 ASP A C 1
ATOM 3900 O O . ASP A 1 515 ? 14.068 -3.812 -3.886 1.00 87.06 515 ASP A O 1
ATOM 3904 N N . ALA A 1 516 ? 12.821 -5.623 -3.526 1.00 88.81 516 ALA A N 1
ATOM 3905 C CA . ALA A 1 516 ? 13.993 -6.454 -3.269 1.00 88.81 516 ALA A CA 1
ATOM 3906 C C . ALA A 1 516 ? 14.814 -6.772 -4.526 1.00 88.81 516 ALA A C 1
ATOM 3908 O O . ALA A 1 516 ? 15.993 -7.096 -4.389 1.00 88.81 516 ALA A O 1
ATOM 3909 N N . ILE A 1 517 ? 14.254 -6.671 -5.737 1.00 80.69 517 ILE A N 1
ATOM 3910 C CA . ILE A 1 517 ? 15.043 -6.809 -6.972 1.00 80.69 517 ILE A CA 1
ATOM 3911 C C . ILE A 1 517 ? 15.948 -5.585 -7.127 1.00 80.69 517 ILE A C 1
ATOM 3913 O O . ILE A 1 517 ? 17.122 -5.706 -7.485 1.00 80.69 517 ILE A O 1
ATOM 3917 N N . GLN A 1 518 ? 15.412 -4.401 -6.840 1.00 74.50 518 GLN A N 1
ATOM 3918 C CA . GLN A 1 518 ? 16.109 -3.138 -6.996 1.00 74.50 518 GLN A CA 1
ATOM 3919 C C . GLN A 1 518 ? 17.122 -2.876 -5.873 1.00 74.50 518 GLN A C 1
ATOM 3921 O O . GLN A 1 518 ? 18.194 -2.321 -6.134 1.00 74.50 518 GLN A O 1
ATOM 3926 N N . PHE A 1 519 ? 16.793 -3.247 -4.635 1.00 79.19 519 PHE A N 1
ATOM 3927 C CA . PHE A 1 519 ? 17.570 -2.878 -3.448 1.00 79.19 519 PHE A CA 1
ATOM 3928 C C . PHE A 1 519 ? 18.183 -4.068 -2.704 1.00 79.19 519 PHE A C 1
ATOM 3930 O O . PHE A 1 519 ? 19.140 -3.882 -1.952 1.00 79.19 519 PHE A O 1
ATOM 3937 N N . GLY A 1 520 ? 17.691 -5.282 -2.945 1.00 83.56 520 GLY A N 1
ATOM 3938 C CA . GLY A 1 520 ? 18.100 -6.498 -2.244 1.00 83.56 520 GLY A CA 1
ATOM 3939 C C . GLY A 1 520 ? 17.205 -6.814 -1.053 1.00 83.56 520 GLY A C 1
ATOM 3940 O O . GLY A 1 520 ? 16.725 -5.921 -0.354 1.00 83.56 520 GLY A O 1
ATOM 3941 N N . ALA A 1 521 ? 17.017 -8.106 -0.788 1.00 90.25 521 ALA A N 1
ATOM 3942 C CA . ALA A 1 521 ? 16.155 -8.583 0.294 1.00 90.25 521 ALA A CA 1
ATOM 3943 C C . ALA A 1 521 ? 16.655 -8.159 1.693 1.00 90.25 521 ALA A C 1
ATOM 3945 O O . ALA A 1 521 ? 15.851 -7.869 2.578 1.00 90.25 521 ALA A O 1
ATOM 3946 N N . ASP A 1 522 ? 17.975 -8.047 1.881 1.00 90.12 522 ASP A N 1
ATOM 3947 C CA . ASP A 1 522 ? 18.564 -7.541 3.129 1.00 90.12 522 ASP A CA 1
ATOM 3948 C C . ASP A 1 522 ? 18.252 -6.053 3.343 1.00 90.12 522 ASP A C 1
ATOM 3950 O O . ASP A 1 522 ? 17.970 -5.636 4.465 1.00 90.12 522 ASP A O 1
ATOM 3954 N N . ALA A 1 523 ? 18.287 -5.239 2.281 1.00 88.75 523 ALA A N 1
ATOM 3955 C CA . ALA A 1 523 ? 17.934 -3.824 2.372 1.00 88.75 523 ALA A CA 1
ATOM 3956 C C . ALA A 1 523 ? 16.437 -3.649 2.655 1.00 88.75 523 ALA A C 1
ATOM 3958 O O . ALA A 1 523 ? 16.079 -2.821 3.490 1.00 88.75 523 ALA A O 1
ATOM 3959 N N . GLN A 1 524 ? 15.581 -4.470 2.030 1.00 93.19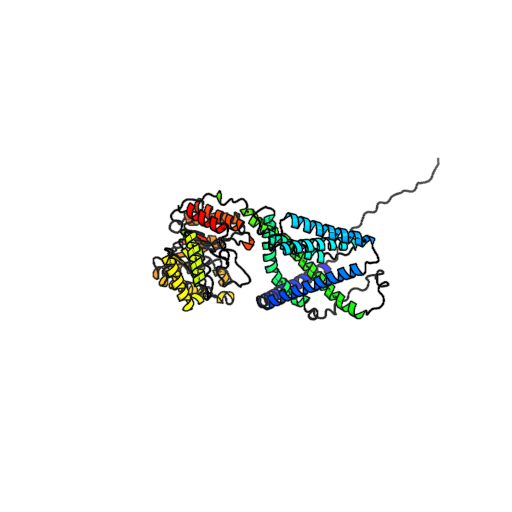 524 GLN A N 1
ATOM 3960 C CA . GLN A 1 524 ? 14.142 -4.507 2.312 1.00 93.19 524 GLN A CA 1
ATOM 3961 C C . GLN A 1 524 ? 13.889 -4.790 3.798 1.00 93.19 524 GLN A C 1
ATOM 3963 O O . GLN A 1 524 ? 13.186 -4.030 4.458 1.00 93.19 524 GLN A O 1
ATOM 3968 N N . ALA A 1 525 ? 14.530 -5.820 4.356 1.00 95.69 525 ALA A N 1
ATOM 3969 C CA . ALA A 1 525 ? 14.389 -6.168 5.768 1.00 95.69 525 ALA A CA 1
ATOM 3970 C C . ALA A 1 525 ? 14.824 -5.034 6.710 1.00 95.69 525 ALA A C 1
ATOM 3972 O O . ALA A 1 525 ? 14.126 -4.719 7.671 1.00 95.69 525 ALA A O 1
ATOM 3973 N N . ARG A 1 526 ? 15.954 -4.379 6.420 1.00 95.00 526 ARG A N 1
ATOM 3974 C CA . ARG A 1 526 ? 16.459 -3.244 7.212 1.00 95.00 526 ARG A CA 1
ATOM 3975 C C . ARG A 1 526 ? 15.551 -2.024 7.139 1.00 95.00 526 ARG A C 1
ATOM 3977 O O . ARG A 1 526 ? 15.357 -1.356 8.152 1.00 95.00 526 ARG A O 1
ATOM 3984 N N . PHE A 1 527 ? 14.999 -1.742 5.963 1.00 94.81 527 PHE A N 1
ATOM 3985 C CA . PHE A 1 527 ? 14.031 -0.668 5.782 1.00 94.81 527 PHE A CA 1
ATOM 3986 C C . PHE A 1 527 ? 12.760 -0.919 6.605 1.00 94.81 527 PHE A C 1
ATOM 3988 O O . PHE A 1 527 ? 12.388 -0.057 7.398 1.00 94.81 527 PHE A O 1
ATOM 3995 N N . LEU A 1 528 ? 12.155 -2.108 6.496 1.00 96.88 528 LEU A N 1
ATOM 3996 C CA . LEU A 1 528 ? 10.978 -2.476 7.293 1.00 96.88 528 LEU A CA 1
ATOM 3997 C C . LEU A 1 528 ? 11.256 -2.341 8.793 1.00 96.88 528 LEU A C 1
ATOM 3999 O O . LEU A 1 528 ? 10.484 -1.700 9.501 1.00 96.88 528 LEU A O 1
ATOM 4003 N N . ALA A 1 529 ? 12.388 -2.873 9.264 1.00 97.06 529 ALA A N 1
ATOM 4004 C CA . ALA A 1 529 ? 12.775 -2.785 10.670 1.00 97.06 529 ALA A CA 1
ATOM 4005 C C . ALA A 1 529 ? 12.848 -1.323 11.143 1.00 97.06 529 ALA A C 1
ATOM 4007 O O . ALA A 1 529 ? 12.343 -0.978 12.210 1.00 97.06 529 ALA A O 1
ATOM 4008 N N . ALA A 1 530 ? 13.429 -0.442 10.322 1.00 96.06 530 ALA A N 1
ATOM 4009 C CA . ALA A 1 530 ? 13.550 0.979 10.625 1.00 96.06 530 ALA A CA 1
ATOM 4010 C C . ALA A 1 530 ? 12.192 1.692 10.700 1.00 96.06 530 ALA A C 1
ATOM 4012 O O . ALA A 1 530 ? 11.981 2.485 11.619 1.00 96.06 530 ALA A O 1
ATOM 4013 N N . VAL A 1 531 ? 11.276 1.405 9.767 1.00 96.75 531 VAL A N 1
ATOM 4014 C CA . VAL A 1 531 ? 9.916 1.969 9.764 1.00 96.75 531 VAL A CA 1
ATOM 4015 C C . VAL A 1 531 ? 9.143 1.520 11.001 1.00 96.75 531 VAL A C 1
ATOM 4017 O O . VAL A 1 531 ? 8.589 2.358 11.705 1.00 96.75 531 VAL A O 1
ATOM 4020 N N . LEU A 1 532 ? 9.159 0.225 11.314 1.00 97.62 532 LEU A N 1
ATOM 4021 C CA . LEU A 1 532 ? 8.414 -0.356 12.437 1.00 97.62 532 LEU A CA 1
ATOM 4022 C C . LEU A 1 532 ? 8.960 0.113 13.790 1.00 97.62 532 LEU A C 1
ATOM 4024 O O . LEU A 1 532 ? 8.203 0.489 14.688 1.00 97.62 532 LEU A O 1
ATOM 4028 N N . SER A 1 533 ? 10.286 0.160 13.926 1.00 97.50 533 SER A N 1
ATOM 4029 C CA . SER A 1 533 ? 10.955 0.682 15.119 1.00 97.50 533 SER A CA 1
ATOM 4030 C C . SER A 1 533 ? 10.610 2.154 15.348 1.00 97.50 533 SER A C 1
ATOM 4032 O O . SER A 1 533 ? 10.147 2.524 16.427 1.00 97.50 533 SER A O 1
ATOM 4034 N N . ARG A 1 534 ? 10.762 3.016 14.334 1.00 96.88 534 ARG A N 1
ATOM 4035 C CA . ARG A 1 534 ? 10.441 4.446 14.472 1.00 96.88 534 ARG A CA 1
ATOM 4036 C C . ARG A 1 534 ? 8.943 4.685 14.647 1.00 96.88 534 ARG A C 1
ATOM 4038 O O . ARG A 1 534 ? 8.561 5.506 15.477 1.00 96.88 534 ARG A O 1
ATOM 4045 N N . GLY A 1 535 ? 8.099 3.943 13.940 1.00 96.94 535 GLY A N 1
ATOM 4046 C CA . GLY A 1 535 ? 6.650 4.034 14.076 1.00 96.94 535 GLY A CA 1
ATOM 4047 C C . GLY A 1 535 ? 6.173 3.726 15.495 1.00 96.94 535 GLY A C 1
ATOM 4048 O O . GLY A 1 535 ? 5.395 4.493 16.062 1.00 96.94 535 GLY A O 1
ATOM 4049 N N . SER A 1 536 ? 6.732 2.679 16.107 1.00 97.00 536 SER A N 1
ATOM 4050 C CA . SER A 1 536 ? 6.384 2.249 17.469 1.00 97.00 536 SER A CA 1
ATOM 4051 C C . SER A 1 536 ? 7.086 3.021 18.596 1.00 97.00 536 SER A C 1
ATOM 4053 O O . SER A 1 536 ? 6.625 2.999 19.733 1.00 97.00 536 SER A O 1
ATOM 4055 N N . THR A 1 537 ? 8.196 3.716 18.340 1.00 96.75 537 THR A N 1
ATOM 4056 C CA . THR A 1 537 ? 8.945 4.422 19.408 1.00 96.75 537 THR A CA 1
ATOM 4057 C C . THR A 1 537 ? 8.887 5.940 19.317 1.00 96.75 537 THR A C 1
ATOM 4059 O O . THR A 1 537 ? 9.030 6.621 20.332 1.00 96.75 537 THR A O 1
ATOM 4062 N N . ARG A 1 538 ? 8.700 6.488 18.115 1.00 96.00 538 ARG A N 1
ATOM 4063 C CA . ARG A 1 538 ? 8.848 7.921 17.832 1.00 96.00 538 ARG A CA 1
ATOM 4064 C C . ARG A 1 538 ? 7.576 8.537 17.273 1.00 96.00 538 ARG A C 1
ATOM 4066 O O . ARG A 1 538 ? 7.199 9.623 17.703 1.00 96.00 538 ARG A O 1
ATOM 4073 N N . TRP A 1 539 ? 6.932 7.871 16.319 1.00 96.75 539 TRP A N 1
ATOM 4074 C CA . TRP A 1 539 ? 5.796 8.448 15.594 1.00 96.75 539 TRP A CA 1
ATOM 4075 C C . TRP A 1 539 ? 4.435 8.125 16.214 1.00 96.75 539 TRP A C 1
ATOM 4077 O O . TRP A 1 539 ? 3.464 8.795 15.881 1.00 96.75 539 TRP A O 1
ATOM 4087 N N . ASN A 1 540 ? 4.380 7.160 17.141 1.00 94.12 540 ASN A N 1
ATOM 4088 C CA . ASN A 1 540 ? 3.155 6.719 17.814 1.00 94.12 540 ASN A CA 1
ATOM 4089 C C . ASN A 1 540 ? 2.058 6.312 16.814 1.00 94.12 540 ASN A C 1
ATOM 4091 O O . ASN A 1 540 ? 0.943 6.833 16.835 1.00 94.12 540 ASN A O 1
ATOM 4095 N N . VAL A 1 541 ? 2.439 5.429 15.892 1.00 97.06 541 VAL A N 1
ATOM 4096 C CA . VAL A 1 541 ? 1.590 4.936 14.804 1.00 97.06 541 VAL A CA 1
ATOM 4097 C C . VAL A 1 541 ? 0.554 3.949 15.346 1.00 97.06 541 VAL A C 1
ATOM 4099 O O . VAL A 1 541 ? 0.903 2.990 16.030 1.00 97.06 541 VAL A O 1
ATOM 4102 N N . ALA A 1 542 ? -0.712 4.168 14.998 1.00 98.25 542 ALA A N 1
ATOM 4103 C CA . ALA A 1 542 ? -1.832 3.306 15.370 1.00 98.25 542 ALA A CA 1
ATOM 4104 C C . ALA A 1 542 ? -1.935 2.051 14.490 1.00 98.25 542 ALA A C 1
ATOM 4106 O O . ALA A 1 542 ? -2.406 1.022 14.961 1.00 98.25 542 ALA A O 1
ATOM 4107 N N . GLY A 1 543 ? -1.460 2.105 13.242 1.00 98.31 543 GLY A N 1
ATOM 4108 C CA . GLY A 1 543 ? -1.431 0.925 12.385 1.00 98.31 543 GLY A CA 1
ATOM 4109 C C . GLY A 1 543 ? -0.407 0.967 11.255 1.00 98.31 543 GLY A C 1
ATOM 4110 O O . GLY A 1 543 ? -0.015 2.033 10.768 1.00 98.31 543 GLY A O 1
ATOM 4111 N N . PHE A 1 544 ? 0.031 -0.224 10.847 1.00 98.50 544 PHE A N 1
ATOM 4112 C CA . PHE A 1 544 ? 0.977 -0.447 9.755 1.00 98.50 544 PHE A CA 1
ATOM 4113 C C . PHE A 1 544 ? 0.348 -1.319 8.675 1.00 98.50 544 PHE A C 1
ATOM 4115 O O . PHE A 1 544 ? -0.185 -2.381 8.982 1.00 98.50 544 PHE A O 1
ATOM 4122 N N . SER A 1 545 ? 0.502 -0.939 7.411 1.00 98.12 545 SER A N 1
ATOM 4123 C CA . SER A 1 545 ? 0.096 -1.765 6.275 1.00 98.12 545 SER A CA 1
ATOM 4124 C C . SER A 1 545 ? 1.238 -1.894 5.271 1.00 98.12 545 SER A C 1
ATOM 4126 O O . SER A 1 545 ? 1.645 -0.918 4.645 1.00 98.12 545 SER A O 1
ATOM 4128 N N . VAL A 1 546 ? 1.803 -3.098 5.158 1.00 97.56 546 VAL A N 1
ATOM 4129 C CA . VAL A 1 546 ? 2.941 -3.368 4.266 1.00 97.56 546 VAL A CA 1
ATOM 4130 C C . VAL A 1 546 ? 2.468 -3.743 2.861 1.00 97.56 546 VAL A C 1
ATOM 4132 O O . VAL A 1 546 ? 1.567 -4.571 2.691 1.00 97.56 546 VAL A O 1
ATOM 4135 N N . TRP A 1 547 ? 3.122 -3.185 1.845 1.00 92.56 547 TRP A N 1
ATOM 4136 C CA . TRP A 1 547 ? 2.962 -3.597 0.453 1.00 92.56 547 TRP A CA 1
ATOM 4137 C C . TRP A 1 547 ? 4.144 -4.489 0.063 1.00 92.56 547 TRP A C 1
ATOM 4139 O O . TRP A 1 547 ? 5.264 -4.000 -0.078 1.00 92.56 547 TRP A O 1
ATOM 4149 N N . ALA A 1 548 ? 3.990 -5.806 -0.082 1.00 93.94 548 ALA A N 1
ATOM 4150 C CA . ALA A 1 548 ? 2.778 -6.637 0.043 1.00 93.94 548 ALA A CA 1
ATOM 4151 C C . ALA A 1 548 ? 3.124 -8.026 0.631 1.00 93.94 548 ALA A C 1
ATOM 4153 O O . ALA A 1 548 ? 4.296 -8.312 0.882 1.00 93.94 548 ALA A O 1
ATOM 4154 N N . LEU A 1 549 ? 2.147 -8.922 0.847 1.00 95.94 549 LEU A N 1
ATOM 4155 C CA . LEU A 1 549 ? 2.439 -10.291 1.326 1.00 95.94 549 LEU A CA 1
ATOM 4156 C C . LEU A 1 549 ? 3.280 -11.105 0.335 1.00 95.94 549 LEU A C 1
ATOM 4158 O O . LEU A 1 549 ? 4.276 -11.729 0.714 1.00 95.94 549 LEU A O 1
ATOM 4162 N N . GLU A 1 550 ? 2.880 -11.090 -0.931 1.00 93.31 550 GLU A N 1
ATOM 4163 C CA . GLU A 1 550 ? 3.537 -11.800 -2.027 1.00 93.31 550 GLU A CA 1
ATOM 4164 C C . GLU A 1 550 ? 3.963 -10.808 -3.118 1.00 93.31 550 GLU A C 1
ATOM 4166 O O . GLU A 1 550 ? 3.354 -9.750 -3.298 1.00 93.31 550 GLU A O 1
ATOM 4171 N N . ASP A 1 551 ? 5.020 -11.148 -3.856 1.00 89.25 551 ASP A N 1
ATOM 4172 C CA . ASP A 1 551 ? 5.416 -10.419 -5.062 1.00 89.25 551 ASP A CA 1
ATOM 4173 C C . ASP A 1 551 ? 4.275 -10.364 -6.093 1.00 89.25 551 ASP A C 1
ATOM 4175 O O . ASP A 1 551 ? 3.389 -11.218 -6.130 1.00 89.25 551 ASP A O 1
ATOM 4179 N N . ASN A 1 552 ? 4.320 -9.363 -6.974 1.00 78.25 552 ASN A N 1
ATOM 4180 C CA . ASN A 1 552 ? 3.276 -9.068 -7.962 1.00 78.25 552 ASN A CA 1
ATOM 4181 C C . ASN A 1 552 ? 1.848 -9.000 -7.401 1.00 78.25 552 ASN A C 1
ATOM 4183 O O . ASN A 1 552 ? 0.895 -9.273 -8.137 1.00 78.25 552 ASN A O 1
ATOM 4187 N N . ALA A 1 553 ? 1.670 -8.616 -6.135 1.00 66.94 553 ALA A N 1
ATOM 4188 C CA . ALA A 1 553 ? 0.379 -8.101 -5.711 1.00 66.94 553 ALA A CA 1
ATOM 4189 C C . ALA A 1 553 ? -0.052 -6.991 -6.685 1.00 66.94 553 ALA A C 1
ATOM 4191 O O . ALA A 1 553 ? 0.736 -6.088 -6.968 1.00 66.94 553 ALA A O 1
ATOM 4192 N N . GLY A 1 554 ? -1.248 -7.118 -7.271 1.00 55.75 554 GLY A N 1
ATOM 4193 C CA . GLY A 1 554 ? -1.657 -6.251 -8.378 1.00 55.75 554 GLY A CA 1
ATOM 4194 C C . GLY A 1 554 ? -1.268 -6.747 -9.772 1.00 55.75 554 GLY A C 1
ATOM 4195 O O . GLY A 1 554 ? -0.766 -5.970 -10.579 1.00 55.75 554 GLY A O 1
ATOM 4196 N N . LEU A 1 555 ? -1.514 -8.026 -10.105 1.00 52.06 555 LEU A N 1
ATOM 4197 C CA . LEU A 1 555 ? -1.230 -8.641 -11.424 1.00 52.06 555 LEU A CA 1
ATOM 4198 C C . LEU A 1 555 ? -1.888 -7.941 -12.651 1.00 52.06 555 LEU A C 1
ATOM 4200 O O . LEU A 1 555 ? -1.814 -8.472 -13.763 1.00 52.06 555 LEU A O 1
ATOM 4204 N N . GLY A 1 556 ? -2.527 -6.778 -12.480 1.00 45.66 556 GLY A N 1
ATOM 4205 C CA . GLY A 1 556 ? -2.888 -5.839 -13.545 1.00 45.66 556 GLY A CA 1
ATOM 4206 C C . GLY A 1 556 ? -1.707 -5.035 -14.109 1.00 45.66 556 GLY A C 1
ATOM 4207 O O . GLY A 1 556 ? -1.802 -4.527 -15.226 1.00 45.66 556 GLY A O 1
ATOM 4208 N N . MET A 1 557 ? -0.567 -4.976 -13.414 1.00 42.16 557 MET A N 1
ATOM 4209 C CA . MET A 1 557 ? 0.676 -4.441 -13.976 1.00 42.16 557 MET A CA 1
ATOM 4210 C C . MET A 1 557 ? 1.255 -5.432 -14.998 1.00 42.16 557 MET A C 1
ATOM 4212 O O . MET A 1 557 ? 1.385 -6.628 -14.734 1.00 42.16 557 MET A O 1
ATOM 4216 N N . ASP A 1 558 ? 1.554 -4.926 -16.198 1.00 44.38 558 ASP A N 1
ATOM 4217 C CA . ASP A 1 558 ? 2.090 -5.660 -17.350 1.00 44.38 558 ASP A CA 1
ATOM 4218 C C . ASP A 1 558 ? 3.103 -6.737 -16.916 1.00 44.38 558 ASP A C 1
ATOM 4220 O O . ASP A 1 558 ? 4.022 -6.444 -16.153 1.00 44.38 558 ASP A O 1
ATOM 4224 N N . LYS A 1 559 ? 2.984 -7.976 -17.429 1.00 44.81 559 LYS A N 1
ATOM 4225 C CA . LYS A 1 559 ? 3.837 -9.145 -17.080 1.00 44.81 559 LYS A CA 1
ATOM 4226 C C . LYS A 1 559 ? 5.347 -8.880 -17.200 1.00 44.81 559 LYS A C 1
ATOM 4228 O O . LYS A 1 559 ? 6.162 -9.721 -16.824 1.00 44.81 559 LYS A O 1
ATOM 4233 N N . VAL A 1 560 ? 5.707 -7.756 -17.807 1.00 42.50 560 VAL A N 1
ATOM 4234 C CA . VAL A 1 560 ? 7.056 -7.252 -18.028 1.00 42.50 560 VAL A CA 1
ATOM 4235 C C . VAL A 1 560 ? 7.643 -6.569 -16.782 1.00 42.50 560 VAL A C 1
ATOM 4237 O O . VAL A 1 560 ? 8.863 -6.567 -16.631 1.00 42.50 560 VAL A O 1
ATOM 4240 N N . LEU A 1 561 ? 6.821 -6.030 -15.877 1.00 48.62 561 LEU A N 1
ATOM 4241 C CA . LEU A 1 561 ? 7.258 -5.364 -14.648 1.00 48.62 561 LEU A CA 1
ATOM 4242 C C . LEU A 1 561 ? 6.853 -6.204 -13.435 1.00 48.62 561 LEU A C 1
ATOM 4244 O O . LEU A 1 561 ? 5.778 -6.035 -12.872 1.00 48.62 561 LEU A O 1
ATOM 4248 N N . GLN A 1 562 ? 7.727 -7.133 -13.044 1.00 60.47 562 GLN A N 1
ATOM 4249 C CA . GLN A 1 562 ? 7.563 -7.848 -11.781 1.00 60.47 562 GLN A CA 1
ATOM 4250 C C . GLN A 1 562 ? 7.839 -6.885 -10.622 1.00 60.47 562 GLN A C 1
ATOM 4252 O O . GLN A 1 562 ? 8.946 -6.356 -10.523 1.00 60.47 562 GLN A O 1
ATOM 4257 N N . SER A 1 563 ? 6.839 -6.658 -9.770 1.00 74.56 563 SER A N 1
ATOM 4258 C CA . SER A 1 563 ? 7.017 -5.939 -8.509 1.00 74.56 563 SER A CA 1
ATOM 4259 C C . SER A 1 563 ? 7.585 -6.907 -7.481 1.00 74.56 563 SER A C 1
ATOM 4261 O O . SER A 1 563 ? 6.949 -7.917 -7.164 1.00 74.56 563 SER A O 1
ATOM 4263 N N . ALA A 1 564 ? 8.773 -6.601 -6.956 1.00 86.88 564 ALA A N 1
ATOM 4264 C CA . ALA A 1 564 ? 9.416 -7.394 -5.916 1.00 86.88 564 ALA A CA 1
ATOM 4265 C C . ALA A 1 564 ? 9.249 -6.767 -4.528 1.00 86.88 564 ALA A C 1
ATOM 4267 O O . ALA A 1 564 ? 10.171 -6.813 -3.708 1.00 86.88 564 ALA A O 1
ATOM 4268 N N . LEU A 1 565 ? 8.088 -6.164 -4.273 1.00 90.19 565 LEU A N 1
ATOM 4269 C CA . LEU A 1 565 ? 7.729 -5.561 -2.990 1.00 90.19 565 LEU A CA 1
ATOM 4270 C C . LEU A 1 565 ? 7.260 -6.590 -1.946 1.00 90.19 565 LEU A C 1
ATOM 4272 O O . LEU A 1 565 ? 7.186 -6.266 -0.764 1.00 90.19 565 LEU A O 1
ATOM 4276 N N . GLY A 1 566 ? 7.006 -7.839 -2.346 1.00 94.88 566 GLY A N 1
ATOM 4277 C CA . GLY A 1 566 ? 6.505 -8.888 -1.466 1.00 94.88 566 GLY A CA 1
ATOM 4278 C C . GLY A 1 566 ? 7.430 -9.203 -0.286 1.00 94.88 566 GLY A C 1
ATOM 4279 O O . GLY A 1 566 ? 8.662 -9.185 -0.412 1.00 94.88 566 GLY A O 1
ATOM 4280 N N . LEU A 1 567 ? 6.840 -9.561 0.859 1.00 97.50 567 LEU A N 1
ATOM 4281 C CA . LEU A 1 567 ? 7.535 -10.244 1.961 1.00 97.50 567 LEU A CA 1
ATOM 4282 C C . LEU A 1 567 ? 7.903 -11.686 1.588 1.00 97.50 567 LEU A C 1
ATOM 4284 O O . LEU A 1 567 ? 8.828 -12.279 2.155 1.00 97.50 567 LEU A O 1
ATOM 4288 N N . THR A 1 568 ? 7.184 -12.248 0.621 1.00 96.06 568 THR A N 1
ATOM 4289 C CA . THR A 1 568 ? 7.434 -13.559 0.035 1.00 96.06 568 THR A CA 1
ATOM 4290 C C . THR A 1 568 ? 7.513 -13.465 -1.488 1.00 96.06 568 THR A C 1
ATOM 4292 O O . THR A 1 568 ? 6.944 -12.560 -2.100 1.00 96.06 568 THR A O 1
ATOM 4295 N N . THR A 1 569 ? 8.248 -14.385 -2.114 1.00 91.19 569 THR A N 1
ATOM 4296 C CA . THR A 1 569 ? 8.259 -14.505 -3.579 1.00 91.19 569 THR A CA 1
ATOM 4297 C C . THR A 1 569 ? 6.965 -15.135 -4.090 1.00 91.19 569 THR A C 1
ATOM 4299 O O . THR A 1 569 ? 6.226 -15.745 -3.322 1.00 91.19 569 THR A O 1
ATOM 4302 N N . LEU A 1 570 ? 6.719 -15.080 -5.401 1.00 82.75 570 LEU A N 1
ATOM 4303 C CA . LEU A 1 570 ? 5.574 -15.748 -6.051 1.00 82.75 570 LEU A CA 1
ATOM 4304 C C . LEU A 1 570 ? 5.504 -17.258 -5.783 1.00 82.75 570 LEU A C 1
ATOM 4306 O O . LEU A 1 570 ? 4.428 -17.867 -5.774 1.00 82.75 570 LEU A O 1
ATOM 4310 N N . GLU A 1 571 ? 6.669 -17.877 -5.602 1.00 83.81 571 GLU A N 1
ATOM 4311 C CA . GLU A 1 571 ? 6.829 -19.290 -5.267 1.00 83.81 571 GLU A CA 1
ATOM 4312 C C . GLU A 1 571 ? 6.590 -19.571 -3.773 1.00 83.81 571 GLU A C 1
ATOM 4314 O O . GLU A 1 571 ? 6.717 -20.717 -3.341 1.00 83.81 571 GLU A O 1
ATOM 4319 N N . GLY A 1 572 ? 6.251 -18.550 -2.981 1.00 87.25 572 GLY A N 1
ATOM 4320 C CA . GLY A 1 572 ? 6.012 -18.637 -1.543 1.00 87.25 572 GLY A CA 1
ATOM 4321 C C . GLY A 1 572 ? 7.289 -18.665 -0.700 1.00 87.25 572 GLY A C 1
ATOM 4322 O O . GLY A 1 572 ? 7.243 -19.063 0.465 1.00 87.25 572 GLY A O 1
ATOM 4323 N N . GLN A 1 573 ? 8.449 -18.284 -1.251 1.00 93.75 573 GLN A N 1
ATOM 4324 C CA . GLN A 1 573 ? 9.681 -18.227 -0.461 1.00 93.75 573 GLN A CA 1
ATOM 4325 C C . GLN A 1 573 ? 9.689 -16.979 0.420 1.00 93.75 573 GLN A C 1
ATOM 4327 O O . GLN A 1 573 ? 9.639 -15.858 -0.080 1.00 93.75 573 GLN A O 1
ATOM 4332 N N . ARG A 1 574 ? 9.792 -17.167 1.738 1.00 97.38 574 ARG A N 1
ATOM 4333 C CA . ARG A 1 574 ? 9.878 -16.067 2.707 1.00 97.38 574 ARG A CA 1
ATOM 4334 C C . ARG A 1 574 ? 11.217 -15.342 2.589 1.00 97.38 574 ARG A C 1
ATOM 4336 O O . ARG A 1 574 ? 12.272 -15.978 2.581 1.00 97.38 574 ARG A O 1
ATOM 4343 N N . ARG A 1 575 ? 11.178 -14.013 2.545 1.00 96.44 575 ARG A N 1
ATOM 4344 C CA . ARG A 1 575 ? 12.372 -13.156 2.561 1.00 96.44 575 ARG A CA 1
ATOM 4345 C C . ARG A 1 575 ? 12.745 -12.777 3.999 1.00 96.44 575 ARG A C 1
ATOM 4347 O O . ARG A 1 575 ? 11.900 -12.884 4.885 1.00 96.44 575 ARG A O 1
ATOM 4354 N N . PRO A 1 576 ? 13.967 -12.273 4.263 1.00 97.69 576 PRO A N 1
ATOM 4355 C CA . PRO A 1 576 ? 14.344 -11.785 5.595 1.00 97.69 576 PRO A CA 1
ATOM 4356 C C . PRO A 1 576 ? 13.377 -10.722 6.151 1.00 97.69 576 PRO A C 1
ATOM 4358 O O . PRO A 1 576 ? 13.110 -10.691 7.349 1.00 97.69 576 PRO A O 1
ATOM 4361 N N . ALA A 1 577 ? 12.787 -9.913 5.267 1.00 97.31 577 ALA A N 1
ATOM 4362 C CA . ALA A 1 577 ? 11.740 -8.940 5.572 1.00 97.31 577 ALA A CA 1
ATOM 4363 C C . ALA A 1 577 ? 10.504 -9.549 6.264 1.00 97.31 577 ALA A C 1
ATOM 4365 O O . ALA A 1 577 ? 9.932 -8.919 7.149 1.00 97.31 577 ALA A O 1
ATOM 4366 N N . PHE A 1 578 ? 10.129 -10.785 5.917 1.00 98.50 578 PHE A N 1
ATOM 4367 C CA . PHE A 1 578 ? 9.016 -11.499 6.546 1.00 98.50 578 PHE A CA 1
ATOM 4368 C C . PHE A 1 578 ? 9.278 -11.747 8.037 1.00 98.50 578 PHE A C 1
ATOM 4370 O O . PHE A 1 578 ? 8.418 -11.488 8.874 1.00 98.50 578 PHE A O 1
ATOM 4377 N N . ALA A 1 579 ? 10.486 -12.212 8.377 1.00 98.31 579 ALA A N 1
ATOM 4378 C CA . ALA A 1 579 ? 10.874 -12.451 9.765 1.00 98.31 579 ALA A CA 1
ATOM 4379 C C . ALA A 1 579 ? 10.930 -11.143 10.564 1.00 98.31 579 ALA A C 1
ATOM 4381 O O . ALA A 1 579 ? 10.408 -11.094 11.669 1.00 98.31 579 ALA A O 1
ATOM 4382 N N . VAL A 1 580 ? 11.480 -10.072 9.977 1.00 98.25 580 VAL A N 1
ATOM 4383 C CA . VAL A 1 580 ? 11.483 -8.738 10.600 1.00 98.25 580 VAL A CA 1
ATOM 4384 C C . VAL A 1 580 ? 10.069 -8.270 10.925 1.00 98.25 580 VAL A C 1
ATOM 4386 O O . VAL A 1 580 ? 9.835 -7.790 12.030 1.00 98.25 580 VAL A O 1
ATOM 4389 N N . TYR A 1 581 ? 9.131 -8.409 9.986 1.00 98.44 581 TYR A N 1
ATOM 4390 C CA . TYR A 1 581 ? 7.758 -7.961 10.201 1.00 98.44 581 TYR A CA 1
ATOM 4391 C C . TYR A 1 581 ? 7.077 -8.761 11.317 1.00 98.44 581 TYR A C 1
ATOM 4393 O O . TYR A 1 581 ? 6.554 -8.166 12.254 1.00 98.44 581 TYR A O 1
ATOM 4401 N N . ARG A 1 582 ? 7.193 -10.096 11.292 1.00 98.25 582 ARG A N 1
ATOM 4402 C CA . ARG A 1 582 ? 6.693 -10.981 12.357 1.00 98.25 582 ARG A CA 1
ATOM 4403 C C . ARG A 1 582 ? 7.262 -10.625 13.733 1.00 98.25 582 ARG A C 1
ATOM 4405 O O . ARG A 1 582 ? 6.523 -10.511 14.706 1.00 98.25 582 ARG A O 1
ATOM 4412 N N . ASP A 1 583 ? 8.582 -10.484 13.820 1.00 97.88 583 ASP A N 1
ATOM 4413 C CA . ASP A 1 583 ? 9.269 -10.263 15.091 1.00 97.88 583 ASP A CA 1
ATOM 4414 C C . ASP A 1 583 ? 8.944 -8.863 15.647 1.00 97.88 583 ASP A C 1
ATOM 4416 O O . ASP A 1 583 ? 8.790 -8.701 16.857 1.00 97.88 583 ASP A O 1
ATOM 4420 N N . ALA A 1 584 ? 8.762 -7.865 14.773 1.00 97.81 584 ALA A N 1
ATOM 4421 C CA . ALA A 1 584 ? 8.287 -6.540 15.159 1.00 97.81 584 ALA A CA 1
ATOM 4422 C C . ALA A 1 584 ? 6.843 -6.567 15.683 1.00 97.81 584 ALA A C 1
ATOM 4424 O O . ALA A 1 584 ? 6.579 -5.940 16.706 1.00 97.81 584 ALA A O 1
ATOM 4425 N N . ILE A 1 585 ? 5.929 -7.308 15.041 1.00 98.12 585 ILE A N 1
ATOM 4426 C CA . ILE A 1 585 ? 4.542 -7.477 15.516 1.00 98.12 585 ILE A CA 1
ATOM 4427 C C . ILE A 1 585 ? 4.542 -8.047 16.935 1.00 98.12 585 ILE A C 1
ATOM 4429 O O . ILE A 1 585 ? 3.979 -7.435 17.840 1.00 98.12 585 ILE A O 1
ATOM 4433 N N . ALA A 1 586 ? 5.269 -9.146 17.155 1.00 97.25 586 ALA A N 1
ATOM 4434 C CA . ALA A 1 586 ? 5.379 -9.779 18.469 1.00 97.25 586 ALA A CA 1
ATOM 4435 C C . ALA A 1 586 ? 6.015 -8.865 19.536 1.00 97.25 586 ALA A C 1
ATOM 4437 O O . ALA A 1 586 ? 5.698 -8.977 20.717 1.00 97.25 586 ALA A O 1
ATOM 4438 N N . ALA A 1 587 ? 6.925 -7.966 19.146 1.00 96.94 587 ALA A N 1
ATOM 4439 C CA . ALA A 1 587 ? 7.562 -7.031 20.072 1.00 96.94 587 ALA A CA 1
ATOM 4440 C C . ALA A 1 587 ? 6.684 -5.810 20.401 1.00 96.94 587 ALA A C 1
ATOM 4442 O O . ALA A 1 587 ? 6.715 -5.318 21.529 1.00 96.94 587 ALA A O 1
ATOM 4443 N N . ILE A 1 588 ? 5.924 -5.304 19.427 1.00 97.38 588 ILE A N 1
ATOM 4444 C CA . ILE A 1 588 ? 5.046 -4.136 19.585 1.00 97.38 588 ILE A CA 1
ATOM 4445 C C . ILE A 1 588 ? 3.762 -4.531 20.322 1.00 97.38 588 ILE A C 1
ATOM 4447 O O . ILE A 1 588 ? 3.300 -3.788 21.190 1.00 97.38 588 ILE A O 1
ATOM 4451 N N . ARG A 1 589 ? 3.216 -5.715 20.029 1.00 94.88 589 ARG A N 1
ATOM 4452 C CA . ARG A 1 589 ? 1.977 -6.248 20.605 1.00 94.88 589 ARG A CA 1
ATOM 4453 C C . ARG A 1 589 ? 2.234 -7.611 21.286 1.00 94.88 589 ARG A C 1
ATOM 4455 O O . ARG A 1 589 ? 1.864 -8.638 20.719 1.00 94.88 589 ARG A O 1
ATOM 4462 N N . PRO A 1 590 ? 2.916 -7.622 22.450 1.00 83.25 590 PRO A N 1
ATOM 4463 C CA . PRO A 1 590 ? 3.286 -8.845 23.168 1.00 83.25 590 PRO A CA 1
ATOM 4464 C C . PRO A 1 590 ? 2.121 -9.545 23.877 1.00 83.25 590 PRO A C 1
ATOM 4466 O O . PRO A 1 590 ? 1.106 -8.874 24.186 1.00 83.25 590 PRO A O 1
#

Solvent-accessible surface area (backbone atoms only — not comparable to full-atom values): 31882 Å² total; per-residue (Å²): 136,84,90,85,83,84,88,80,86,88,82,86,85,86,85,79,87,79,81,80,81,83,80,66,72,72,57,59,58,54,55,53,54,50,55,52,54,50,53,67,54,48,55,61,52,48,54,59,48,60,76,70,47,89,49,74,67,44,57,52,51,51,52,50,50,50,53,52,50,51,53,49,51,52,48,52,50,51,51,48,51,47,51,59,66,66,43,77,83,45,70,74,61,49,54,55,54,52,48,53,52,50,49,45,50,48,49,45,51,50,56,41,62,75,62,65,45,88,83,48,101,53,43,67,59,55,50,51,33,45,53,32,42,46,51,17,54,51,42,48,52,54,23,64,75,64,78,44,89,68,58,60,69,25,49,55,27,44,50,53,27,48,50,51,53,22,63,65,30,58,79,47,80,90,40,87,73,30,44,52,24,28,12,45,48,33,28,46,51,54,43,46,65,61,37,57,56,49,50,60,70,43,40,59,64,74,76,38,71,83,72,60,74,83,75,84,76,76,79,74,80,89,80,81,82,84,70,94,65,87,60,85,81,64,76,92,74,70,75,72,64,62,68,68,52,52,61,58,53,51,51,52,52,49,50,52,50,50,49,51,52,48,49,53,49,49,34,66,64,39,27,58,58,41,36,49,25,43,55,52,34,67,83,52,53,59,88,77,56,63,58,26,75,42,77,78,49,43,38,33,28,32,42,29,51,61,10,45,29,62,58,62,55,98,59,30,70,63,43,47,53,50,50,50,52,52,37,59,75,45,67,40,47,29,43,29,37,36,35,18,49,54,16,73,70,33,71,67,33,39,54,50,49,55,48,50,55,52,56,44,42,73,73,77,26,47,38,32,42,25,34,65,37,56,76,61,26,84,84,50,58,50,55,74,66,57,46,52,50,52,25,43,54,48,31,30,49,48,25,53,74,63,53,30,61,30,35,25,50,44,55,18,60,81,33,64,45,17,57,39,46,73,49,83,75,59,60,70,57,54,51,53,50,49,52,63,36,36,58,51,28,36,70,50,18,73,81,36,33,32,33,43,33,31,24,75,57,76,65,25,53,54,38,50,49,50,60,65,66,44,90,49,72,59,42,28,45,21,35,40,48,71,68,78,35,56,71,54,61,61,62,50,54,62,54,32,53,50,36,67,77,31,76,87,35,42,36,29,42,55,31,35,48,47,42,26,72,52,50,30,48,69,41,27,18,24,48,53,34,51,52,52,21,42,29,40,64,71,48,67,40,39,29,42,21,38,41,21,51,32,29,43,47,26,72,58,50,59,94,86,62,79,45,40,31,26,29,15,41,81,89,66,50,75,38,64,31,38,55,42,52,31,53,47,43,51,49,20,43,112

Foldseek 3Di:
DDDDDDDDDDDDDDDDDDDDDDDDPVVVVVVVVVVVVVVVVLVVLLVVLVVVQPDPVLVVLVVVVVVVVVVVVVVVVVVVVVCLVVVPPPVPVNVVLCVLLVVLLVVLVVVCVVVPVVPDPCSVLSSLLSNLQSVLVSVVVVCVVVVHPLNLSSLVSVVSSLLSVLVVLLPPPDDLVSLLSLLLLLLVVVVCVVCSSVCSSCVCVLVPVPPPPPPVPDDDDPDDDDDDDPPVVDDDDDPVVVVVPVPSVVVNSVVSVVVSVVSVVSSVVRSVLLSQALVLLVPFDLVPFDFFADQLAAEEFEQQQAAQDLAGDPCSVVSLVLQLVLCVLLVHQEYEHAHELNLVVDPRSVVSVVVSQVVSVVSVHFYEYEHLYHPCLVVPADDPVVRLVSLLVVLLVCLLPRVTQEYASDDALQPSVCVSNVHHDALVSVLVSQQVRQVSSCVNHVNYAYEYEHEDDDRSLVNLLCNLVRPGRHAEYEYEDDDSHPCVLVSCLSSLVSCVVRVSHFYEPAEYFYFCSNNNLVSRQSSLSSNSSCCRPPSVHSYYYYHHQEWNSNVVPPPVDTGRRHCAYPVRHGGSNSVSSSVSCVSRND

Nearest PDB structures (foldseek):
  6gvb-assembly1_B  TM=7.697E-01  e=1.447E-08  Cutibacterium acnes
  4uoq-assembly1_C  TM=5.601E-01  e=1.727E-03  Bifidobacterium animalis subsp. lactis Bl-04
  5diy-assembly2_B  TM=5.431E-01  e=1.478E-02  Thermobaculum terrenum
  6arh-assembly1_C  TM=5.744E-01  e=6.488E-02  Homo sapiens
  5diy-assembly1_A  TM=5.117E-01  e=5.898E-02  Thermobaculum terrenum

Mean predicted aligned error: 16.11 Å

Sequence (590 aa):
MEKAMRPATPSGGVSVPVAPPPRPAKRRRREGALILGVAVLLVPASLVVTSLTGGALGIVVYAGLLILLTVWNAWAVLDLARAVWFARAHRRALGVHVGLLAGALAAALLWGAGLDLSTKPRAPLFVAAALSLAYTVLQLFLSARRSRRDLLAPFYNLFNVVFLAVYLAAEQPATAVGNLPLAFARSVALFQFLNIHFVAAFGPFLLLPSFLPKLKGLKWPPGAPEGPGFGELLGRRRPTVRRWLHPPARIVSTAAGGFVVYAAVALLVFLPFGYATVASFNGIDPAALPYGVQPGTEFAATAGSLTDIVRPPANWPALVERERALAAELDLDFLRFDLKTEFLRDPTSLAALDRAVADIRSDGRDVILSPFGADSWSSSRPTFEDLNRTIADDAVFLADRYHPAYLFPFFEPNGQVAINLGHGMPTASWVGAVESVAPRVKAASPATRILIEVASGTQGLELAAALFASPAPIDAVGFDLYPQSASDLDQVDAYAEIARAHPAREFWISEFGLDAIQFGADAQARFLAAVLSRGSTRWNVAGFSVWALEDNAGLGMDKVLQSALGLTTLEGQRRPAFAVYRDAIAAIRP

Radius of gyration: 32.74 Å; Cα contacts (8 Å, |Δi|>4): 759; chains: 1; bounding box: 119×89×81 Å

pLDDT: mean 71.96, std 23.92, range [34.22, 98.75]